Protein 2DRE (pdb70)

Sequence (699 aa):
NDEEPVKDTNGNPLKIETRYFIQPASDNNGGGLVPANVDLSHLCPLGIVRTSLPYQPGLPVTISTPSSSEGNDVLTNTNIAITFDAPIWLCPSSKTWTVDSSSEEKYIITGGDPKSGESFFRIEKYGNGKNTYKLVRYDNGEGKSVGSTKSLWGPALVLNDNAFPIKFREVDEEPVKDTNGNPLKIETRYFIQPASDNNGGGLVPANVDLSHLCPLGIVRTSLPYQPGLPVTISTPSSSEGNDVLTNTNIAITFDAPIWLCPSSKTWTVDSSSEEKYIITGGDPKSGESFFRIEKYGNGKNTYKLVRGEGKSVGSTKSLWGPALVLNDDDDSDENAFPIKFREVDDEEPVKDTNGNPLKIETRYFIQPASDNNGGGLVPANVDLSHLCPLGIVRTSLPYQPGLPVTISTPSSSEGNDVLTNTNIAITFDAPIWLCPSSKTWTVDSSSEEKYIITGGDPKSGESFFRIEKYGNGKNTYKLVRYDNGEGKSVGSTKSLWGPALVLNDDDDSDENAFPIKFREVDDEEPVKDTNGNPLKIETRYFIQPASDNNGGGLVPANVDLSHLCPLGIVRTSLPYQPGLPVTISTPSSSEGNDVLTNTNIAITFDAPIWLCPSSKTWTVDSSSEEKYIITGGDPKSGESFFRIEKYGNGKNTYKLVRYDNGEGKSVGSTKSLWGPALVLNDDDDSDENAFPIKFREVD

Solvent-accessible surface area: 32375 Å² total; per-residue (Å²): 192,72,82,44,50,0,72,1,39,103,26,74,47,0,80,25,123,40,96,1,16,2,20,17,27,68,115,97,110,8,11,1,3,29,32,17,24,22,57,56,63,71,58,0,38,26,2,0,3,46,22,48,46,60,56,16,22,0,15,4,0,27,0,32,42,45,89,44,118,85,57,93,45,2,25,0,51,16,35,0,0,1,33,3,41,13,80,90,33,56,5,70,49,43,54,3,0,12,18,36,88,107,21,170,55,51,24,1,25,1,32,3,71,46,181,42,43,77,0,35,1,66,0,32,129,58,67,154,44,176,26,19,11,56,4,8,34,64,79,138,73,149,38,76,27,3,0,52,51,143,12,34,119,5,30,0,4,11,15,50,162,172,10,31,34,2,32,1,90,70,17,156,150,69,54,0,64,1,34,108,37,71,50,0,91,30,106,33,95,3,18,1,36,15,29,52,151,118,126,8,11,1,2,33,34,18,22,24,54,54,67,73,53,0,41,26,2,0,2,26,22,50,42,54,56,37,18,0,12,3,0,20,1,30,36,64,58,111,100,82,58,80,44,0,16,5,67,34,48,0,0,0,31,2,42,14,85,92,32,51,4,72,52,41,61,2,0,16,14,38,95,88,64,165,71,72,25,0,28,2,31,12,73,51,185,31,38,113,0,37,0,44,1,18,118,52,33,167,52,150,30,19,3,18,4,0,68,95,88,31,78,2,3,2,49,36,187,18,38,124,17,60,0,3,8,11,35,120,125,85,30,76,64,137,95,10,26,20,3,56,0,109,63,14,158,105,142,114,50,0,73,2,33,109,27,70,71,1,82,25,140,33,97,5,19,3,32,16,37,66,77,152,120,10,8,1,2,33,36,15,18,23,56,54,70,68,53,0,41,25,0,0,2,15,21,54,50,59,69,44,20,0,16,3,1,31,1,42,43,67,66,123,78,90,56,74,56,2,29,8,44,47,54,1,0,0,29,3,42,15,92,75,32,58,3,80,43,46,57,2,0,13,13,29,80,110,18,171,78,73,22,1,24,2,32,5,60,48,179,40,47,73,0,30,2,71,0,18,98,39,55,128,47,155,13,5,7,18,5,0,44,84,76,140,72,129,13,55,1,3,2,47,34,179,21,46,127,20,58,0,4,14,22,28,135,45,36,129,61,40,146,90,8,23,12,4,68,0,118,69,16,160,122,147,90,53,0,74,3,40,110,29,73,56,0,85,29,161,36,100,5,18,3,32,18,25,48,104,139,134,11,7,1,3,32,34,17,13,22,51,51,65,72,42,0,43,24,0,0,5,30,21,55,49,57,61,15,20,1,19,6,1,38,2,47,44,82,79,106,86,72,53,84,37,4,16,5,40,44,55,4,1,0,34,3,46,10,88,83,33,64,4,71,44,38,58,1,0,11,29,32,110,93,19,178,96,66,13,1,24,1,32,6,76,71,193,32,43,125,0,46,1,73,0,27,117,54,42,154,50,175,15,12,7,12,4,0,12,94,63,126,69,117,19,23,0,2,0,50,50,187,13,41,127,20,56,0,4,12,12,22,121,57,29,132,64,42,148,95,8,25,12,4,70,0,105,71,10,144

InterPro domains:
  IPR002160 Proteinase inhibitor I3, Kunitz legume [PF00197] (33-177)
  IPR002160 Proteinase inhibitor I3, Kunitz legume [PR00291] (32-61)
  IPR002160 Proteinase inhibitor I3, Kunitz legume [PR00291] (71-91)
  IPR002160 Proteinase inhibitor I3, Kunitz legume [PR00291] (147-166)
  IPR002160 Proteinase inhibitor I3, Kunitz legume [PS00283] (33-49)
  IPR002160 Proteinase inhibitor I3, Kunitz legume [PTHR33107] (12-164)
  IPR002160 Proteinase inhibitor I3, Kunitz legume [SM00452] (32-205)
  IPR011065 Kunitz inhibitor STI-like superfamily [SSF50386] (29-206)

CATH classification: 2.80.10.50

B-factor: mean 43.06, std 15.98, range [14.11, 94.2]

Nearest PDB structures (foldseek):
  2dre-assembly1_D  TM=9.958E-01  e=8.843E-30  Lepidium virginicum
  2dre-assembly1_B  TM=9.847E-01  e=2.273E-28  Lepidium virginicum
  2dre-assembly1_A  TM=9.831E-01  e=7.829E-28  Lepidium virginicum
  6s2y-assembly1_C  TM=1.006E+00  e=4.753E-27  Lepidium virginicum
  6s2y-assembly1_A  TM=9.988E-01  e=2.154E-25  Lepidium virginicum

Foldseek 3Di:
DDKAFQAFPVRHGDFAPFKWFKAFPDLDFAATWEWADQADPDGPFTFIFGARDSPDNYFIWGKAAAPDPDHGGHIFPGWIKIFGDDPDDPDPAGRTWFWPVPDPFRTITGRDDRHDLRRTWGWDADDDD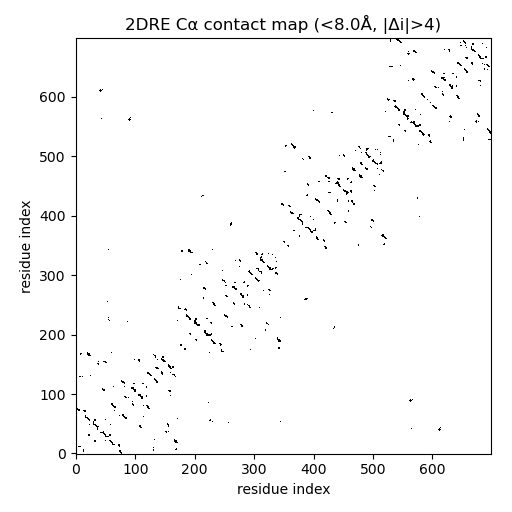PSKTWIWHPPPDDIWTWAWDAGDRGTTIHTPCVGRIIGIGGDD/DAFQAFPVRHGAFAQFKKWKFQPDPDQAETWEWADFAPPDGPFTFIDGGRDRPDHYFIWGKDALDDPPHRTDHALGWIWIFTDDPDDPYPAGRIWFFPPDDPQRTTTGRDDRNDLRRTWGWADAPPDDSKTWIWRVGFWTWAWDQGDRGTTIGTDPRHDHNPRTRIIGIGGDD/DAAFQAFPVRHGAFFPFWWFKAFPPDLQAETWEWADQAPVDRPDTFIFTGRDRYDNYFIKGKAALDPPPPGTDGFPHKIKIFGDDPDDPDPAGRIWFFPPVDPQRTTTGRDDRNDLRRIWGWHDAPDDPSKTWIWHDPDPFIWTWAWDAGDRGTTIHTHDHPPHCVRTRIIGIGGDD/DAAFFAFPVRHGAWFPFKWFKAFPPDQQFETKEWADQAPVDRPDTFIATGRHRPDHYFIWGKDDDDCPPPTTDHAFHWIWIFGDDPDDPDPAGRIWFWDPVPPQTTTTGRDDHNDLRRTKGWAAADPDPQKTWIWHQPPNAIWTWAWDQGDRGTTIGTGPHPPHNVRTRMIGIGGDD

Structure (mmCIF, N/CA/C/O backbone):
data_2DRE
#
_entry.id   2DRE
#
_cell.length_a   73.060
_cell.length_b   82.730
_cell.length_c   121.880
_cell.angle_alpha   90.00
_cell.angle_beta   90.00
_cell.angle_gamma   90.00
#
_symmetry.space_group_name_H-M   'P 21 21 21'
#
loop_
_entity.id
_entity.type
_entity.pdbx_description
1 polymer 'Water-soluble chlorophyll protein'
2 non-polymer 'CHLOROPHYLL A'
3 water water
#
loop_
_atom_site.group_PDB
_atom_site.id
_atom_site.type_symbol
_atom_site.label_atom_id
_atom_site.label_alt_id
_atom_site.label_comp_id
_atom_site.label_asym_id
_atom_site.label_entity_id
_atom_site.label_seq_id
_atom_site.pdbx_PDB_ins_code
_atom_site.Cartn_x
_atom_site.Cartn_y
_atom_site.Cartn_z
_atom_site.occupancy
_atom_site.B_iso_or_equiv
_atom_site.auth_seq_id
_atom_site.auth_comp_id
_atom_site.auth_asym_id
_atom_site.auth_atom_id
_atom_site.pdbx_PDB_model_num
ATOM 1 N N . ASN A 1 2 ? -20.154 60.830 -0.930 1.00 82.86 2 ASN A N 1
ATOM 2 C CA . ASN A 1 2 ? -19.333 60.046 -1.882 1.00 83.00 2 ASN A CA 1
ATOM 3 C C . ASN A 1 2 ? -18.790 60.872 -3.021 1.00 82.21 2 ASN A C 1
ATOM 4 O O . ASN A 1 2 ? -19.056 62.076 -3.147 1.00 82.64 2 ASN A O 1
ATOM 9 N N . ASP A 1 3 ? -18.069 60.117 -3.849 1.00 80.92 3 ASP A N 1
ATOM 10 C CA . ASP A 1 3 ? -17.412 60.433 -5.125 1.00 79.13 3 ASP A CA 1
ATOM 11 C C . ASP A 1 3 ? -16.742 59.090 -5.508 1.00 76.86 3 ASP A C 1
ATOM 12 O O . ASP A 1 3 ? -15.983 58.551 -4.710 1.00 76.98 3 ASP A O 1
ATOM 17 N N . GLU A 1 4 ? -17.065 58.532 -6.683 1.00 73.34 4 GLU A N 1
ATOM 18 C CA . GLU A 1 4 ? -16.494 57.247 -7.135 1.00 69.98 4 GLU A CA 1
ATOM 19 C C . GLU A 1 4 ? -16.336 57.174 -8.653 1.00 66.53 4 GLU A C 1
ATOM 20 O O . GLU A 1 4 ? -17.265 56.790 -9.354 1.00 66.55 4 GLU A O 1
ATOM 26 N N . GLU A 1 5 ? -15.159 57.531 -9.155 1.00 62.45 5 GLU A N 1
ATOM 27 C CA . GLU A 1 5 ? -14.911 57.505 -10.593 1.00 58.22 5 GLU A CA 1
ATOM 28 C C . GLU A 1 5 ? -13.893 56.418 -10.916 1.00 53.70 5 GLU A C 1
ATOM 29 O O . GLU A 1 5 ? -13.103 56.007 -10.064 1.00 53.38 5 GLU A O 1
ATOM 35 N N . PRO A 1 6 ? -13.888 55.949 -12.163 1.00 49.34 6 PRO A N 1
ATOM 36 C CA . PRO A 1 6 ? -12.961 54.907 -12.603 1.00 45.38 6 PRO A CA 1
ATOM 37 C C . PRO A 1 6 ? -11.487 55.299 -12.494 1.00 42.03 6 PRO A C 1
ATOM 38 O O . PRO A 1 6 ? -11.080 56.390 -12.908 1.00 38.76 6 PRO A O 1
ATOM 42 N N . VAL A 1 7 ? -10.694 54.412 -11.906 1.00 37.54 7 VAL A N 1
ATOM 43 C CA . VAL A 1 7 ? -9.273 54.662 -11.800 1.00 34.94 7 VAL A CA 1
ATOM 44 C C . VAL A 1 7 ? -8.782 54.336 -13.200 1.00 35.15 7 VAL A C 1
ATOM 45 O O . VAL A 1 7 ? -9.304 53.424 -13.844 1.00 35.47 7 VAL A O 1
ATOM 49 N N . LYS A 1 8 ? -7.805 55.087 -13.690 1.00 34.50 8 LYS A N 1
ATOM 50 C CA . LYS A 1 8 ? -7.293 54.833 -15.030 1.00 32.17 8 LYS A CA 1
ATOM 51 C C . LYS A 1 8 ? -5.819 54.460 -15.025 1.00 30.31 8 LYS A C 1
ATOM 52 O O . LYS A 1 8 ? -5.087 54.830 -14.111 1.00 27.76 8 LYS A O 1
ATOM 58 N N . ASP A 1 9 ? -5.397 53.728 -16.056 1.00 29.72 9 ASP A N 1
ATOM 59 C CA . ASP A 1 9 ? -4.011 53.310 -16.188 1.00 32.32 9 ASP A CA 1
ATOM 60 C C . ASP A 1 9 ? -3.217 54.342 -16.996 1.00 33.12 9 ASP A C 1
ATOM 61 O O . ASP A 1 9 ? -3.776 55.340 -17.474 1.00 32.67 9 ASP A O 1
ATOM 66 N N . THR A 1 10 ? -1.918 54.100 -17.148 1.00 33.65 10 THR A N 1
ATOM 67 C CA . THR A 1 10 ? -1.043 55.016 -17.874 1.00 35.51 10 THR A CA 1
ATOM 68 C C . THR A 1 10 ? -1.564 55.405 -19.257 1.00 37.27 10 THR A C 1
ATOM 69 O O . THR A 1 10 ? -1.199 56.452 -19.785 1.00 38.91 10 THR A O 1
ATOM 73 N N . ASN A 1 11 ? -2.413 54.567 -19.842 1.00 37.94 11 ASN A N 1
ATOM 74 C CA . ASN A 1 11 ? -2.971 54.855 -21.161 1.00 38.83 11 ASN A CA 1
ATOM 75 C C . ASN A 1 11 ? -4.307 55.573 -21.023 1.00 37.46 11 ASN A C 1
ATOM 76 O O . ASN A 1 11 ? -4.997 55.830 -22.008 1.00 36.45 11 ASN A O 1
ATOM 81 N N . GLY A 1 12 ? -4.670 55.893 -19.788 1.00 37.68 12 GLY A N 1
ATOM 82 C CA . GLY A 1 12 ? -5.925 56.579 -19.548 1.00 38.88 12 GLY A CA 1
ATOM 83 C C . GLY A 1 12 ? -7.120 55.647 -19.581 1.00 38.98 12 GLY A C 1
ATOM 84 O O . GLY A 1 12 ? -8.267 56.097 -19.535 1.00 37.86 12 GLY A O 1
ATOM 85 N N . ASN A 1 13 ? -6.859 54.346 -19.656 1.00 38.27 13 ASN A N 1
ATOM 86 C CA . ASN A 1 13 ? -7.942 53.369 -19.690 1.00 38.67 13 ASN A CA 1
ATOM 87 C C . ASN A 1 13 ? -8.406 52.969 -18.296 1.00 37.12 13 ASN A C 1
ATOM 88 O O . ASN A 1 13 ? -7.597 52.739 -17.400 1.00 36.64 13 ASN A O 1
ATOM 93 N N . PRO A 1 14 ? -9.729 52.879 -18.096 1.00 37.15 14 PRO A N 1
ATOM 94 C CA . PRO A 1 14 ? -10.261 52.499 -16.784 1.00 35.99 14 PRO A CA 1
ATOM 95 C C . PRO A 1 14 ? -9.669 51.183 -16.265 1.00 34.11 14 PRO A C 1
ATOM 96 O O . PRO A 1 14 ? -9.433 50.243 -17.026 1.00 31.19 14 PRO A O 1
ATOM 100 N N . LEU A 1 15 ? -9.408 51.141 -14.964 1.00 33.30 15 LEU A N 1
ATOM 101 C CA . LEU A 1 15 ? -8.835 49.956 -14.336 1.00 35.19 15 LEU A CA 1
ATOM 102 C C . LEU A 1 15 ? -9.864 48.828 -14.244 1.00 34.78 15 LEU A C 1
ATOM 103 O O . LEU A 1 15 ? -11.035 49.063 -13.951 1.00 36.24 15 LEU A O 1
ATOM 108 N N . LYS A 1 16 ? -9.417 47.607 -14.503 1.00 36.08 16 LYS A N 1
ATOM 109 C CA . LYS A 1 16 ? -10.296 46.442 -14.446 1.00 36.80 16 LYS A CA 1
ATOM 110 C C . LYS A 1 16 ? -9.812 45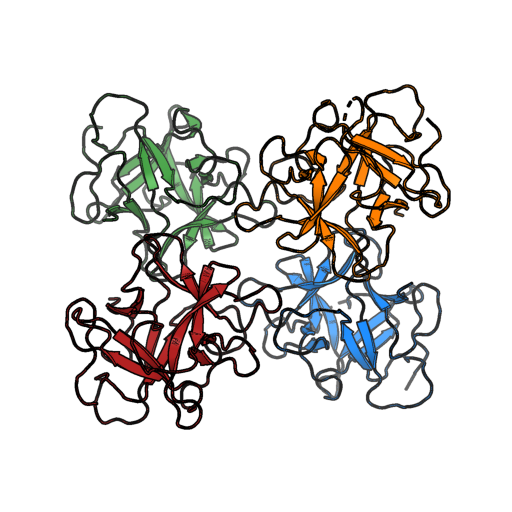.497 -13.349 1.00 35.64 16 LYS A C 1
ATOM 111 O O . LYS A 1 16 ? -8.609 45.292 -13.198 1.00 33.52 16 LYS A O 1
ATOM 117 N N . ILE A 1 17 ? -10.739 44.924 -12.583 1.00 33.24 17 ILE A N 1
ATOM 118 C CA . ILE A 1 17 ? -10.339 43.995 -11.530 1.00 34.24 17 ILE A CA 1
ATOM 119 C C . ILE A 1 17 ? -9.814 42.723 -12.190 1.00 29.11 17 ILE A C 1
ATOM 120 O O . ILE A 1 17 ? -10.006 42.514 -13.390 1.00 26.06 17 ILE A O 1
ATOM 125 N N . GLU A 1 18 ? -9.134 41.894 -11.400 1.00 29.38 18 GLU A N 1
ATOM 126 C CA . GLU A 1 18 ? -8.592 40.627 -11.880 1.00 27.54 18 GLU A CA 1
ATOM 127 C C . GLU A 1 18 ? -7.754 40.782 -13.144 1.00 28.06 18 GLU A C 1
ATOM 128 O O . GLU A 1 18 ? -7.730 39.894 -13.994 1.00 29.19 18 GLU A O 1
ATOM 134 N N . THR A 1 19 ? -7.062 41.912 -13.252 1.00 26.60 19 THR A N 1
ATOM 135 C CA . THR A 1 19 ? -6.229 42.215 -14.405 1.00 26.06 19 THR A CA 1
ATOM 136 C C . THR A 1 19 ? -4.882 42.680 -13.875 1.00 25.65 19 THR A C 1
ATOM 137 O O . THR A 1 19 ? -4.824 43.452 -12.925 1.00 21.29 19 THR A O 1
ATOM 141 N N . ARG A 1 20 ? -3.804 42.203 -14.491 1.00 26.34 20 ARG A N 1
ATOM 142 C CA . ARG A 1 20 ? -2.468 42.559 -14.039 1.00 26.40 20 ARG A CA 1
ATOM 143 C C . ARG A 1 20 ? -2.028 43.971 -14.404 1.00 25.58 20 ARG A C 1
ATOM 144 O O . ARG A 1 20 ? -2.171 44.412 -15.549 1.00 26.80 20 ARG A O 1
ATOM 152 N N . TYR A 1 21 ? -1.499 44.672 -13.410 1.00 24.96 21 TYR A N 1
ATOM 153 C CA . TYR A 1 21 ? -0.966 46.015 -13.610 1.00 24.81 21 TYR A CA 1
ATOM 154 C C . TYR A 1 21 ? 0.314 46.162 -12.809 1.00 23.71 21 TYR A C 1
ATOM 155 O O . TYR A 1 21 ? 0.473 45.540 -11.757 1.00 23.60 21 TYR A O 1
ATOM 164 N N . PHE A 1 22 ? 1.232 46.980 -13.311 1.00 22.41 22 PHE A N 1
ATOM 165 C CA . PHE A 1 22 ? 2.436 47.273 -12.566 1.00 22.55 22 PHE A CA 1
ATOM 166 C C . PHE A 1 22 ? 2.061 48.533 -11.796 1.00 22.29 22 PHE A C 1
ATOM 167 O O . PHE A 1 22 ? 1.414 49.434 -12.347 1.00 21.91 22 PHE A O 1
ATOM 175 N N . ILE A 1 23 ? 2.432 48.602 -10.527 1.00 20.84 23 ILE A N 1
ATOM 176 C CA . ILE A 1 23 ? 2.184 49.815 -9.772 1.00 22.13 23 ILE A CA 1
ATOM 177 C C . ILE A 1 23 ? 3.549 50.464 -9.785 1.00 22.11 23 ILE A C 1
ATOM 178 O O . ILE A 1 23 ? 4.522 49.893 -9.298 1.00 22.97 23 ILE A O 1
ATOM 183 N N . GLN A 1 24 ? 3.624 51.647 -10.377 1.00 23.22 24 GLN A N 1
ATOM 184 C CA . GLN A 1 24 ? 4.890 52.348 -10.504 1.00 25.89 24 GLN A CA 1
ATOM 185 C C . GLN A 1 24 ? 4.798 53.742 -9.896 1.00 28.18 24 GLN A C 1
ATOM 186 O O . GLN A 1 24 ? 3.715 54.321 -9.812 1.00 27.21 24 GLN A O 1
ATOM 192 N N . PRO A 1 25 ? 5.929 54.276 -9.414 1.00 29.18 25 PRO A N 1
ATOM 193 C CA . PRO A 1 25 ? 5.912 55.617 -8.826 1.00 31.37 25 PRO A CA 1
ATOM 194 C C . PRO A 1 25 ? 5.507 56.610 -9.924 1.00 33.12 25 PRO A C 1
ATOM 195 O O . PRO A 1 25 ? 5.850 56.419 -11.093 1.00 30.95 25 PRO A O 1
ATOM 199 N N . ALA A 1 26 ? 4.766 57.648 -9.553 1.00 36.78 26 ALA A N 1
ATOM 200 C CA . ALA A 1 26 ? 4.297 58.646 -10.514 1.00 41.83 26 ALA A CA 1
ATOM 201 C C . ALA A 1 26 ? 5.385 59.217 -11.428 1.00 45.75 26 ALA A C 1
ATOM 202 O O . ALA A 1 26 ? 5.297 59.083 -12.648 1.00 48.46 26 ALA A O 1
ATOM 204 N N . SER A 1 27 ? 6.402 59.852 -10.852 1.00 49.79 27 SER A N 1
ATOM 205 C CA . SER A 1 27 ? 7.479 60.434 -11.661 1.00 54.89 27 SER A CA 1
ATOM 206 C C . SER A 1 27 ? 8.543 59.406 -12.044 1.00 57.31 27 SER A C 1
ATOM 207 O O . SER A 1 27 ? 9.200 58.822 -11.181 1.00 58.39 27 SER A O 1
ATOM 210 N N . ASP A 1 28 ? 8.711 59.199 -13.346 1.00 60.73 28 ASP A N 1
ATOM 211 C CA . ASP A 1 28 ? 9.680 58.240 -13.867 1.00 63.15 28 ASP A CA 1
ATOM 212 C C . ASP A 1 28 ? 11.115 58.704 -13.614 1.00 63.69 28 ASP A C 1
ATOM 213 O O . ASP A 1 28 ? 11.990 58.516 -14.458 1.00 64.30 28 ASP A O 1
ATOM 218 N N . ASN A 1 29 ? 11.357 59.317 -12.459 1.00 64.03 29 ASN A N 1
ATOM 219 C CA . ASN A 1 29 ? 12.696 59.798 -12.132 1.00 63.91 29 ASN A CA 1
ATOM 220 C C . ASN A 1 29 ? 13.697 58.644 -12.123 1.00 62.66 29 ASN A C 1
ATOM 221 O O . ASN A 1 29 ? 14.135 58.190 -13.184 1.00 63.05 29 ASN A O 1
ATOM 226 N N . ASN A 1 30 ? 14.055 58.174 -10.933 1.00 60.30 30 ASN A N 1
ATOM 227 C CA . ASN A 1 30 ? 14.988 57.063 -10.797 1.00 58.08 30 ASN A CA 1
ATOM 228 C C . ASN A 1 30 ? 14.205 55.818 -10.380 1.00 54.61 30 ASN A C 1
ATOM 229 O O . ASN A 1 30 ? 13.045 55.908 -9.959 1.00 54.66 30 ASN A O 1
ATOM 234 N N . GLY A 1 31 ? 14.836 54.657 -10.513 1.00 50.30 31 GLY A N 1
ATOM 235 C CA . GLY A 1 31 ? 14.183 53.421 -10.132 1.00 43.27 31 GLY A CA 1
ATOM 236 C C . GLY A 1 31 ? 13.123 52.939 -11.102 1.00 38.45 31 GLY A C 1
ATOM 237 O O . GLY A 1 31 ? 12.817 53.593 -12.103 1.00 36.23 31 GLY A O 1
ATOM 238 N N . GLY A 1 32 ? 12.576 51.768 -10.798 1.00 33.33 32 GLY A N 1
ATOM 239 C CA . GLY A 1 32 ? 11.544 51.174 -11.622 1.00 27.81 32 GLY A CA 1
ATOM 240 C C . GLY A 1 32 ? 10.254 51.058 -10.834 1.00 25.32 32 GLY A C 1
ATOM 241 O O . GLY A 1 32 ? 9.904 51.965 -10.073 1.00 22.39 32 GLY A O 1
ATOM 242 N N . GLY A 1 33 ? 9.556 49.940 -11.005 1.00 23.40 33 GLY A N 1
ATOM 243 C CA . GLY A 1 33 ? 8.291 49.733 -10.323 1.00 20.79 33 GLY A CA 1
ATOM 244 C C . GLY A 1 33 ? 8.431 49.276 -8.883 1.00 21.22 33 GLY A C 1
ATOM 245 O O . GLY A 1 33 ? 9.544 49.141 -8.371 1.00 22.21 33 GLY A O 1
ATOM 246 N N . LEU A 1 34 ? 7.296 49.055 -8.224 1.00 18.19 34 LEU A N 1
ATOM 247 C CA . LEU A 1 34 ? 7.279 48.595 -6.841 1.00 19.09 34 LEU A CA 1
ATOM 248 C C . LEU A 1 34 ? 7.377 47.079 -6.854 1.00 18.71 34 LEU A C 1
ATOM 249 O O . LEU A 1 34 ? 6.758 46.420 -7.684 1.00 18.19 34 LEU A O 1
ATOM 254 N N . VAL A 1 35 ? 8.145 46.534 -5.918 1.00 18.87 35 VAL A N 1
ATOM 255 C CA . VAL A 1 35 ? 8.360 45.095 -5.847 1.00 18.44 35 VAL A CA 1
ATOM 256 C C . VAL A 1 35 ? 8.434 44.618 -4.394 1.00 17.82 35 VAL A C 1
ATOM 257 O O . VAL A 1 35 ? 8.484 45.423 -3.468 1.00 16.46 35 VAL A O 1
ATOM 261 N N . PRO A 1 36 ? 8.422 43.288 -4.183 1.00 19.72 36 PRO A N 1
ATOM 262 C CA . PRO A 1 36 ? 8.507 42.760 -2.820 1.00 20.10 36 PRO A CA 1
ATOM 263 C C . PRO A 1 36 ? 9.991 42.752 -2.480 1.00 21.96 36 PRO A C 1
ATOM 264 O O . PRO A 1 36 ? 10.818 42.453 -3.336 1.00 23.65 36 PRO A O 1
ATOM 268 N N . ALA A 1 37 ? 10.326 43.075 -1.240 1.00 21.40 37 ALA A N 1
ATOM 269 C CA . ALA A 1 37 ? 11.713 43.065 -0.802 1.00 22.75 37 ALA A CA 1
ATOM 270 C C . ALA A 1 37 ? 11.723 43.207 0.707 1.00 23.56 37 ALA A C 1
ATOM 271 O O . ALA A 1 37 ? 10.778 43.731 1.286 1.00 22.95 37 ALA A O 1
ATOM 273 N N . ASN A 1 38 ? 12.775 42.714 1.350 1.00 23.91 38 ASN A N 1
ATOM 274 C CA . ASN A 1 38 ? 12.868 42.820 2.802 1.00 25.02 38 ASN A CA 1
ATOM 275 C C . ASN A 1 38 ? 13.135 44.284 3.162 1.00 26.29 38 ASN A C 1
ATOM 276 O O . ASN A 1 38 ? 13.854 44.975 2.444 1.00 25.74 38 ASN A O 1
ATOM 281 N N . VAL A 1 39 ? 12.549 44.761 4.258 1.00 29.96 39 VAL A N 1
ATOM 282 C CA . VAL A 1 39 ? 12.745 46.154 4.664 1.00 33.54 39 VAL A CA 1
ATOM 283 C C . VAL A 1 39 ? 13.987 46.349 5.535 1.00 34.47 39 VAL A C 1
ATOM 284 O O . VAL A 1 39 ? 14.549 47.441 5.585 1.00 32.97 39 VAL A O 1
ATOM 288 N N . ASP A 1 40 ? 14.411 45.286 6.216 1.00 35.78 40 ASP A N 1
ATOM 289 C CA . ASP A 1 40 ? 15.604 45.339 7.064 1.00 36.84 40 ASP A CA 1
ATOM 290 C C . ASP A 1 40 ? 16.248 43.954 7.174 1.00 36.26 40 ASP A C 1
ATOM 291 O O . ASP A 1 40 ? 15.860 43.033 6.457 1.00 35.45 40 ASP A O 1
ATOM 296 N N . LEU A 1 41 ? 17.213 43.804 8.078 1.00 34.27 41 LEU A N 1
ATOM 297 C CA . LEU A 1 41 ? 17.909 42.528 8.231 1.00 34.92 41 LEU A CA 1
ATOM 298 C C . LEU A 1 41 ? 17.372 41.611 9.322 1.00 33.48 41 LEU A C 1
ATOM 299 O O . LEU A 1 41 ? 17.983 40.589 9.629 1.00 35.01 41 LEU A O 1
ATOM 304 N N . SER A 1 42 ? 16.225 41.961 9.890 1.00 32.88 42 SER A N 1
ATOM 305 C CA . SER A 1 42 ? 15.644 41.168 10.958 1.00 33.46 42 SER A CA 1
ATOM 306 C C . SER A 1 42 ? 14.605 40.164 10.480 1.00 33.61 42 SER A C 1
ATOM 307 O O . SER A 1 42 ? 14.235 39.258 11.230 1.00 30.94 42 SER A O 1
ATOM 310 N N . HIS A 1 43 ? 14.151 40.316 9.236 1.00 33.22 43 HIS A N 1
ATOM 311 C CA . HIS A 1 43 ? 13.121 39.445 8.676 1.00 35.78 43 HIS A CA 1
ATOM 312 C C . HIS A 1 43 ? 13.160 39.305 7.150 1.00 34.91 43 HIS A C 1
ATOM 313 O O . HIS A 1 43 ? 13.337 40.288 6.434 1.00 35.42 43 HIS A O 1
ATOM 320 N N . LEU A 1 44 ? 12.979 38.070 6.658 1.00 32.08 44 LEU A N 1
ATOM 321 C CA . LEU A 1 44 ? 12.928 37.775 5.231 1.00 32.67 44 LEU A CA 1
ATOM 322 C C . LEU A 1 44 ? 11.458 37.733 4.832 1.00 31.58 44 LEU A C 1
ATOM 323 O O . LEU A 1 44 ? 11.091 38.106 3.716 1.00 31.64 44 LEU A O 1
ATOM 328 N N . CYS A 1 45 ? 10.636 37.323 5.775 1.00 29.80 45 CYS A N 1
ATOM 329 C CA . CYS A 1 45 ? 9.193 37.185 5.580 1.00 29.31 45 CYS A CA 1
ATOM 330 C C . CYS A 1 45 ? 8.437 37.735 6.794 1.00 29.09 45 CYS A C 1
ATOM 331 O O . CYS A 1 45 ? 8.862 37.536 7.930 1.00 29.38 45 CYS A O 1
ATOM 334 N N . PRO A 1 46 ? 7.312 38.440 6.569 1.00 28.66 46 PRO A N 1
ATOM 335 C CA . PRO A 1 46 ? 6.732 38.743 5.258 1.00 27.32 46 PRO A CA 1
ATOM 336 C C . PRO A 1 46 ? 7.576 39.801 4.553 1.00 24.43 46 PRO A C 1
ATOM 337 O O . PRO A 1 46 ? 8.590 40.235 5.083 1.00 24.32 46 PRO A O 1
ATOM 341 N N . LEU A 1 47 ? 7.139 40.217 3.372 1.00 23.73 47 LEU A N 1
ATOM 342 C CA . LEU A 1 47 ? 7.875 41.180 2.553 1.00 22.39 47 LEU A CA 1
ATOM 343 C C . LEU A 1 47 ? 7.296 42.582 2.488 1.00 21.97 47 LEU A C 1
ATOM 344 O O . LEU A 1 47 ? 6.079 42.754 2.479 1.00 21.01 47 LEU A O 1
ATOM 349 N N . GLY A 1 48 ? 8.182 43.574 2.430 1.00 21.13 48 GLY A N 1
ATOM 350 C CA . GLY A 1 48 ? 7.757 44.958 2.310 1.00 18.34 48 GLY A CA 1
ATOM 351 C C . GLY A 1 48 ? 7.571 45.281 0.834 1.00 20.57 48 GLY A C 1
ATOM 352 O O . GLY A 1 48 ? 7.755 44.404 -0.018 1.00 14.81 48 GLY A O 1
ATOM 353 N N . ILE A 1 49 ? 7.195 46.529 0.535 1.00 19.47 49 ILE A N 1
ATOM 354 C CA . ILE A 1 49 ? 6.969 46.989 -0.835 1.00 22.34 49 ILE A CA 1
ATOM 355 C C . ILE A 1 49 ? 8.025 48.053 -1.102 1.00 23.99 49 ILE A C 1
ATOM 356 O O . ILE A 1 49 ? 8.025 49.105 -0.460 1.00 22.71 49 ILE A O 1
ATOM 361 N N . VAL A 1 50 ? 8.905 47.798 -2.064 1.00 22.96 50 VAL A N 1
ATOM 362 C CA . VAL A 1 50 ? 9.982 48.732 -2.344 1.00 21.38 50 VAL A CA 1
ATOM 363 C C . VAL A 1 50 ? 10.084 49.156 -3.810 1.00 21.20 50 VAL A C 1
ATOM 364 O O . VAL A 1 50 ? 9.696 48.414 -4.713 1.00 20.57 50 VAL A O 1
ATOM 368 N N . ARG A 1 51 ? 10.586 50.370 -4.043 1.00 20.68 51 ARG A N 1
ATOM 369 C CA . ARG A 1 51 ? 10.782 50.819 -5.407 1.00 22.23 51 ARG A CA 1
ATOM 370 C C . ARG A 1 51 ? 12.169 50.309 -5.789 1.00 22.90 51 ARG A C 1
ATOM 371 O O . ARG A 1 51 ? 13.150 50.625 -5.118 1.00 25.34 51 ARG A O 1
ATOM 379 N N . THR A 1 52 ? 12.250 49.504 -6.841 1.00 20.96 52 THR A N 1
ATOM 380 C CA . THR A 1 52 ? 13.537 48.980 -7.289 1.00 23.98 52 THR A CA 1
ATOM 381 C C . THR A 1 52 ? 14.339 50.136 -7.868 1.00 24.99 52 THR A C 1
ATOM 382 O O . THR A 1 52 ? 13.765 51.043 -8.469 1.00 25.48 52 THR A O 1
ATOM 386 N N . SER A 1 53 ? 15.657 50.119 -7.691 1.00 24.40 53 SER A N 1
ATOM 387 C CA . SER A 1 53 ? 16.479 51.195 -8.228 1.00 26.60 53 SER A CA 1
ATOM 388 C C . SER A 1 53 ? 16.908 50.940 -9.674 1.00 26.45 53 SER A C 1
ATOM 389 O O . SER A 1 53 ? 17.516 51.795 -10.304 1.00 27.57 53 SER A O 1
ATOM 392 N N . LEU A 1 54 ? 16.587 49.765 -10.203 1.00 26.42 54 LEU A N 1
ATOM 393 C CA . LEU A 1 54 ? 16.927 49.463 -11.589 1.00 25.73 54 LEU A CA 1
ATOM 394 C C . LEU A 1 54 ? 15.855 50.130 -12.457 1.00 26.36 54 LEU A C 1
ATOM 395 O O . LEU A 1 54 ? 14.669 49.809 -12.364 1.00 23.42 54 LEU A O 1
ATOM 400 N N . PRO A 1 55 ? 16.270 51.067 -13.324 1.00 28.24 55 PRO A N 1
ATOM 401 C CA . PRO A 1 55 ? 15.386 51.820 -14.222 1.00 30.08 55 PRO A CA 1
ATOM 402 C C . PRO A 1 55 ? 14.444 51.095 -15.188 1.00 30.44 55 PRO A C 1
ATOM 403 O O . PRO A 1 55 ? 13.407 51.643 -15.551 1.00 34.08 55 PRO A O 1
ATOM 407 N N . TYR A 1 56 ? 14.764 49.883 -15.616 1.00 31.93 56 TYR A N 1
ATOM 408 C CA . TYR A 1 56 ? 13.859 49.227 -16.558 1.00 32.14 56 TYR A CA 1
ATOM 409 C C . TYR A 1 56 ? 13.074 48.059 -15.993 1.00 29.99 56 TYR A C 1
ATOM 410 O O . TYR A 1 56 ? 12.427 47.308 -16.727 1.00 30.01 56 TYR A O 1
ATOM 419 N N . GLN A 1 57 ? 13.131 47.901 -14.680 1.00 29.17 57 GLN A N 1
ATOM 420 C CA . GLN A 1 57 ? 12.370 46.842 -14.043 1.00 26.97 57 GLN A CA 1
ATOM 421 C C . GLN A 1 57 ? 11.002 47.473 -13.802 1.00 25.10 57 GLN A C 1
ATOM 422 O O . GLN A 1 57 ? 10.870 48.436 -13.039 1.00 22.96 57 GLN A O 1
ATOM 428 N N . PRO A 1 58 ? 9.968 46.941 -14.474 1.00 24.15 58 PRO A N 1
ATOM 429 C CA . PRO A 1 58 ? 8.572 47.382 -14.417 1.00 24.25 58 PRO A CA 1
ATOM 430 C C . PRO A 1 58 ? 7.895 47.239 -13.054 1.00 23.49 58 PRO A C 1
ATOM 431 O O . PRO A 1 58 ? 6.923 47.945 -12.750 1.00 24.27 58 PRO A O 1
ATOM 435 N N . GLY A 1 59 ? 8.407 46.321 -12.246 1.00 20.09 59 GLY A N 1
ATOM 436 C CA . GLY A 1 59 ? 7.833 46.084 -10.934 1.00 21.64 59 GLY A CA 1
ATOM 437 C C . GLY A 1 59 ? 7.139 44.738 -10.969 1.00 21.49 59 GLY A C 1
ATOM 438 O O . GLY A 1 59 ? 6.991 44.145 -12.041 1.00 23.80 59 GLY A O 1
ATOM 439 N N . LEU A 1 60 ? 6.732 44.224 -9.818 1.00 20.96 60 LEU A N 1
ATOM 440 C CA . LEU A 1 60 ? 6.042 42.943 -9.832 1.00 21.53 60 LEU A CA 1
ATOM 441 C C . LEU A 1 60 ? 4.570 43.277 -9.925 1.00 22.40 60 LEU A C 1
ATOM 442 O O . LEU A 1 60 ? 4.032 43.982 -9.081 1.00 20.60 60 LEU A O 1
ATOM 447 N N . PRO A 1 61 ? 3.900 42.773 -10.969 1.00 23.07 61 PRO A N 1
ATOM 448 C CA . PRO A 1 61 ? 2.475 43.015 -11.201 1.00 23.35 61 PRO A CA 1
ATOM 449 C C . PRO A 1 61 ? 1.545 42.577 -10.079 1.00 25.78 61 PRO A C 1
ATOM 450 O O . PRO A 1 61 ? 1.832 41.628 -9.320 1.00 21.20 61 PRO A O 1
ATOM 454 N N . VAL A 1 62 ? 0.430 43.292 -9.975 1.00 22.51 62 VAL A N 1
ATOM 455 C CA . VAL A 1 62 ? -0.579 42.994 -8.982 1.00 24.88 62 VAL A CA 1
ATOM 456 C C . VAL A 1 62 ? -1.939 42.912 -9.669 1.00 27.22 62 VAL A C 1
ATOM 457 O O . VAL A 1 62 ? -2.093 43.321 -10.823 1.00 27.20 62 VAL A O 1
ATOM 461 N N . THR A 1 63 ? -2.912 42.349 -8.964 1.00 26.79 63 THR A N 1
ATOM 462 C CA . THR A 1 63 ? -4.271 42.278 -9.476 1.00 28.22 63 THR A CA 1
ATOM 463 C C . THR A 1 63 ? -5.063 42.959 -8.385 1.00 28.63 63 THR A C 1
ATOM 464 O O . THR A 1 63 ? -4.684 42.922 -7.213 1.00 28.17 63 THR A O 1
ATOM 468 N N . ILE A 1 64 ? -6.145 43.618 -8.770 1.00 30.30 64 ILE A N 1
ATOM 469 C CA . ILE A 1 64 ? -6.969 44.311 -7.804 1.00 31.30 64 ILE A CA 1
ATOM 470 C C . ILE A 1 64 ? -8.301 43.587 -7.695 1.00 32.62 64 ILE A C 1
ATOM 471 O O . ILE A 1 64 ? -8.869 43.143 -8.696 1.00 33.70 64 ILE A O 1
ATOM 476 N N . SER A 1 65 ? -8.773 43.448 -6.466 1.00 33.31 65 SER A N 1
ATOM 477 C CA . SER A 1 65 ? -10.034 42.776 -6.192 1.00 37.31 65 SER A CA 1
ATOM 478 C C . SER A 1 65 ? -10.903 43.795 -5.480 1.00 39.67 65 SER A C 1
ATOM 479 O O . SER A 1 65 ? -10.387 44.663 -4.781 1.00 38.53 65 SER A O 1
ATOM 482 N N . THR A 1 66 ? -12.217 43.704 -5.654 1.00 44.34 66 THR A N 1
ATOM 483 C CA . THR A 1 66 ? -13.102 44.668 -5.019 1.00 50.23 66 THR A CA 1
ATOM 484 C C . THR A 1 66 ? -13.991 44.033 -3.947 1.00 54.41 66 THR A C 1
ATOM 485 O O . THR A 1 66 ? -15.014 43.406 -4.243 1.00 54.95 66 THR A O 1
ATOM 489 N N . PRO A 1 67 ? -13.661 44.236 -2.686 1.00 58.71 67 PRO A N 1
ATOM 490 C CA . PRO A 1 67 ? -14.304 43.753 -1.476 1.00 62.42 67 PRO A CA 1
ATOM 491 C C . PRO A 1 67 ? -15.786 43.996 -1.410 1.00 65.11 67 PRO A C 1
ATOM 492 O O . PRO A 1 67 ? -16.606 43.116 -1.652 1.00 67.23 67 PRO A O 1
ATOM 496 N N . SER A 1 68 ? -16.126 45.221 -1.075 1.00 67.38 68 SER A N 1
ATOM 497 C CA . SER A 1 68 ? -17.511 45.543 -0.964 1.00 69.64 68 SER A CA 1
ATOM 498 C C . SER A 1 68 ? -18.241 45.935 -2.283 1.00 71.10 68 SER A C 1
ATOM 499 O O . SER A 1 68 ? -18.999 46.886 -2.222 1.00 71.11 68 SER A O 1
ATOM 502 N N . SER A 1 69 ? -18.107 45.290 -3.454 1.00 72.50 69 SER A N 1
ATOM 503 C CA . SER A 1 69 ? -18.942 45.853 -4.545 1.00 74.00 69 SER A CA 1
ATOM 504 C C . SER A 1 69 ? -19.714 45.137 -5.705 1.00 74.80 69 SER A C 1
ATOM 505 O O . SER A 1 69 ? -20.866 45.487 -5.892 1.00 75.61 69 SER A O 1
ATOM 508 N N . SER A 1 70 ? -19.162 44.196 -6.490 1.00 74.90 70 SER A N 1
ATOM 509 C CA . SER A 1 70 ? -19.918 43.615 -7.658 1.00 74.60 70 SER A CA 1
ATOM 510 C C . SER A 1 70 ? -20.824 44.652 -8.418 1.00 74.21 70 SER A C 1
ATOM 511 O O . SER A 1 70 ? -22.039 44.701 -8.193 1.00 74.79 70 SER A O 1
ATOM 514 N N . GLU A 1 71 ? -20.204 45.455 -9.304 1.00 73.01 71 GLU A N 1
ATOM 515 C CA . GLU A 1 71 ? -20.837 46.532 -10.111 1.00 71.81 71 GLU A CA 1
ATOM 516 C C . GLU A 1 71 ? -20.168 46.739 -11.480 1.00 69.96 71 GLU A C 1
ATOM 517 O O . GLU A 1 71 ? -20.023 47.878 -11.937 1.00 70.03 71 GLU A O 1
ATOM 523 N N . GLY A 1 72 ? -19.784 45.649 -12.137 1.00 67.08 72 GLY A N 1
ATOM 524 C CA . GLY A 1 72 ? -19.100 45.764 -13.414 1.00 62.03 72 GLY A CA 1
ATOM 525 C C . GLY A 1 72 ? -17.639 45.460 -13.131 1.00 58.56 72 GLY A C 1
ATOM 526 O O . GLY A 1 72 ? -17.290 45.168 -11.985 1.00 58.46 72 GLY A O 1
ATOM 527 N N . ASN A 1 73 ? -16.771 45.543 -14.133 1.00 54.62 73 ASN A N 1
ATOM 528 C CA . ASN A 1 73 ? -15.372 45.212 -13.902 1.00 51.40 73 ASN A CA 1
ATOM 529 C C . ASN A 1 73 ? -14.405 46.378 -13.820 1.00 50.89 73 ASN A C 1
ATOM 530 O O . ASN A 1 73 ? -13.208 46.205 -14.024 1.00 51.99 73 ASN A O 1
ATOM 535 N N . ASP A 1 74 ? -14.919 47.559 -13.508 1.00 48.93 74 ASP A N 1
ATOM 536 C CA . ASP A 1 74 ? -14.085 48.748 -13.401 1.00 46.44 74 ASP A CA 1
ATOM 537 C C . ASP A 1 74 ? -13.706 48.961 -11.953 1.00 42.99 74 ASP A C 1
ATOM 538 O O . ASP A 1 74 ? -14.534 48.770 -11.076 1.00 40.75 74 ASP A O 1
ATOM 543 N N . VAL A 1 75 ? -12.458 49.339 -11.697 1.00 40.12 75 VAL A N 1
ATOM 544 C CA . VAL A 1 75 ? -12.033 49.630 -10.332 1.00 38.20 75 VAL A CA 1
ATOM 545 C C . VAL A 1 75 ? -12.343 51.116 -10.181 1.00 38.71 75 VAL A C 1
ATOM 546 O O . VAL A 1 75 ? -12.054 51.901 -11.084 1.00 37.64 75 VAL A O 1
ATOM 550 N N . LEU A 1 76 ? -12.941 51.501 -9.062 1.00 39.55 76 LEU A N 1
ATOM 551 C CA . LEU A 1 76 ? -13.292 52.898 -8.848 1.00 40.48 76 LEU A CA 1
ATOM 552 C C . LEU A 1 76 ? -12.522 53.490 -7.683 1.00 39.87 76 LEU A C 1
ATOM 553 O O . LEU A 1 76 ? -12.146 52.774 -6.758 1.00 39.39 76 LEU A O 1
ATOM 558 N N . THR A 1 77 ? -12.301 54.803 -7.728 1.00 39.30 77 THR A N 1
ATOM 559 C CA . THR A 1 77 ? -11.595 55.495 -6.656 1.00 40.11 77 THR A CA 1
ATOM 560 C C . THR A 1 77 ? -12.509 55.561 -5.432 1.00 41.44 77 THR A C 1
ATOM 561 O O . THR A 1 77 ? -13.726 55.385 -5.547 1.00 42.06 77 THR A O 1
ATOM 565 N N . ASN A 1 78 ? -11.913 55.810 -4.269 1.00 41.26 78 ASN A N 1
ATOM 566 C CA . ASN A 1 78 ? -12.642 55.917 -3.007 1.00 41.55 78 ASN A CA 1
ATOM 567 C C . ASN A 1 78 ? -13.523 54.717 -2.658 1.00 42.09 78 ASN A C 1
ATOM 568 O O . ASN A 1 78 ? -14.555 54.862 -1.997 1.00 40.18 78 ASN A O 1
ATOM 573 N N . THR A 1 79 ? -13.115 53.533 -3.106 1.00 41.28 79 THR A N 1
ATOM 574 C CA . THR A 1 79 ? -13.858 52.312 -2.819 1.00 41.46 79 THR A CA 1
ATOM 575 C C . THR A 1 79 ? -12.876 51.254 -2.338 1.00 41.34 79 THR A C 1
ATOM 576 O O . THR A 1 79 ? -11.806 51.070 -2.929 1.00 40.06 79 THR A O 1
ATOM 580 N N . ASN A 1 80 ? -13.234 50.568 -1.258 1.00 39.90 80 ASN A N 1
ATOM 581 C CA . ASN A 1 80 ? -12.380 49.529 -0.705 1.00 37.86 80 ASN A CA 1
ATOM 582 C C . ASN A 1 80 ? -11.946 48.538 -1.769 1.00 35.31 80 ASN A C 1
ATOM 583 O O . ASN A 1 80 ? -12.771 47.981 -2.499 1.00 33.78 80 ASN A O 1
ATOM 588 N N . ILE A 1 81 ? -10.635 48.352 -1.875 1.00 33.41 81 ILE A N 1
ATOM 589 C CA . ILE A 1 81 ? -10.080 47.399 -2.821 1.00 32.02 81 ILE A CA 1
ATOM 590 C C . ILE A 1 81 ? -8.912 46.684 -2.165 1.00 31.03 81 ILE A C 1
ATOM 591 O O . ILE A 1 81 ? -8.383 47.145 -1.151 1.00 31.92 81 ILE A O 1
ATOM 596 N N . ALA A 1 82 ? -8.535 45.545 -2.738 1.00 30.28 82 ALA A N 1
ATOM 597 C CA . ALA A 1 82 ? -7.422 44.750 -2.239 1.00 28.80 82 ALA A CA 1
ATOM 598 C C . ALA A 1 82 ? -6.388 44.644 -3.355 1.00 28.09 82 ALA A C 1
ATOM 599 O O . ALA A 1 82 ? -6.742 44.556 -4.537 1.00 28.26 82 ALA A O 1
ATOM 601 N N . ILE A 1 83 ? -5.117 44.657 -2.965 1.00 26.83 83 ILE A N 1
ATOM 602 C CA . ILE A 1 83 ? -3.995 44.585 -3.896 1.00 24.29 83 ILE A CA 1
ATOM 603 C C . ILE A 1 83 ? -3.204 43.297 -3.663 1.00 22.31 83 ILE A C 1
ATOM 604 O O . ILE A 1 83 ? -2.740 43.037 -2.550 1.00 22.06 83 ILE A O 1
ATOM 609 N N . THR A 1 84 ? -3.055 42.500 -4.715 1.00 23.51 84 THR A N 1
ATOM 610 C CA . THR A 1 84 ? -2.334 41.233 -4.616 1.00 24.58 84 THR A CA 1
ATOM 611 C C . THR A 1 84 ? -1.265 41.061 -5.686 1.00 24.64 84 THR A C 1
ATOM 612 O O . THR A 1 84 ? -1.550 41.151 -6.880 1.00 24.93 84 THR A O 1
ATOM 616 N N . PHE A 1 85 ? -0.027 40.819 -5.256 1.00 25.26 85 PHE A N 1
ATOM 617 C CA . PHE A 1 85 ? 1.063 40.605 -6.202 1.00 23.08 85 PHE A CA 1
ATOM 618 C C . PHE A 1 85 ? 0.706 39.358 -6.997 1.00 25.17 85 PHE A C 1
ATOM 619 O O . PHE A 1 85 ? -0.001 38.472 -6.496 1.00 24.69 85 PHE A O 1
ATOM 627 N N . ASP A 1 86 ? 1.187 39.287 -8.234 1.00 26.61 86 ASP A N 1
ATOM 628 C CA . ASP A 1 86 ? 0.912 38.151 -9.099 1.00 28.73 86 ASP A CA 1
ATOM 629 C C . ASP A 1 86 ? 2.246 37.565 -9.548 1.00 29.02 86 ASP A C 1
ATOM 630 O O . ASP A 1 86 ? 3.032 38.225 -10.228 1.00 28.92 86 ASP A O 1
ATOM 635 N N . ALA A 1 87 ? 2.522 36.335 -9.128 1.00 28.76 87 ALA A N 1
ATOM 636 C CA . ALA A 1 87 ? 3.776 35.680 -9.490 1.00 28.65 87 ALA A CA 1
ATOM 637 C C . ALA A 1 87 ? 3.619 34.166 -9.451 1.00 28.23 87 ALA A C 1
ATOM 638 O O . ALA A 1 87 ? 2.827 33.638 -8.677 1.00 28.61 87 ALA A O 1
ATOM 640 N N . PRO A 1 88 ? 4.371 33.452 -10.299 1.00 31.07 88 PRO A N 1
ATOM 641 C CA . PRO A 1 88 ? 4.305 31.989 -10.359 1.00 32.70 88 PRO A CA 1
ATOM 642 C C . PRO A 1 88 ? 4.972 31.329 -9.158 1.00 33.37 88 PRO A C 1
ATOM 643 O O . PRO A 1 88 ? 4.765 30.149 -8.892 1.00 34.76 88 PRO A O 1
ATOM 647 N N . ILE A 1 89 ? 5.757 32.107 -8.425 1.00 34.90 89 ILE A N 1
ATOM 648 C CA . ILE A 1 89 ? 6.450 31.604 -7.249 1.00 33.95 89 ILE A CA 1
ATOM 649 C C . ILE A 1 89 ? 6.397 32.607 -6.095 1.00 33.62 89 ILE A C 1
ATOM 650 O O . ILE A 1 89 ? 6.227 33.809 -6.310 1.00 33.12 89 ILE A O 1
ATOM 655 N N . TRP A 1 90 ? 6.522 32.104 -4.869 1.00 30.23 90 TRP A N 1
ATOM 656 C CA . TRP A 1 90 ? 6.498 32.956 -3.684 1.00 29.64 90 TRP A CA 1
ATOM 657 C C . TRP A 1 90 ? 7.359 32.284 -2.608 1.00 30.06 90 TRP A C 1
ATOM 658 O O . TRP A 1 90 ? 7.088 31.153 -2.198 1.00 29.50 90 TRP A O 1
ATOM 669 N N . LEU A 1 91 ? 8.398 32.993 -2.165 1.00 31.45 91 LEU A N 1
ATOM 670 C CA . LEU A 1 91 ? 9.353 32.484 -1.176 1.00 29.45 91 LEU A CA 1
ATOM 671 C C . LEU A 1 91 ? 8.956 32.565 0.286 1.00 27.90 91 LEU A C 1
ATOM 672 O O . LEU A 1 91 ? 9.749 32.195 1.156 1.00 27.00 91 LEU A O 1
ATOM 677 N N . CYS A 1 92 ? 7.756 33.056 0.569 1.00 26.18 92 CYS A N 1
ATOM 678 C CA . CYS A 1 92 ? 7.294 33.170 1.945 1.00 26.54 92 CYS A CA 1
ATOM 679 C C . CYS A 1 92 ? 6.035 32.344 2.177 1.00 29.27 92 CYS A C 1
ATOM 680 O O . CYS A 1 92 ? 5.247 32.121 1.260 1.00 29.16 92 CYS A O 1
ATOM 683 N N . PRO A 1 93 ? 5.826 31.891 3.421 1.00 31.52 93 PRO A N 1
ATOM 684 C CA . PRO A 1 93 ? 4.672 31.078 3.810 1.00 34.40 93 PRO A CA 1
ATOM 685 C C . PRO A 1 93 ? 3.416 31.878 4.141 1.00 34.65 93 PRO A C 1
ATOM 686 O O . PRO A 1 93 ? 2.726 31.574 5.113 1.00 38.22 93 PRO A O 1
ATOM 690 N N . SER A 1 94 ? 3.126 32.891 3.330 1.00 32.83 94 SER A N 1
ATOM 691 C CA . SER A 1 94 ? 1.947 33.734 3.528 1.00 31.85 94 SER A CA 1
ATOM 692 C C . SER A 1 94 ? 1.450 34.251 2.172 1.00 28.66 94 SER A C 1
ATOM 693 O O . SER A 1 94 ? 2.056 33.965 1.144 1.00 28.32 94 SER A O 1
ATOM 696 N N . SER A 1 95 ? 0.355 35.001 2.169 1.00 27.25 95 SER A N 1
ATOM 697 C CA . SER A 1 95 ? -0.224 35.490 0.919 1.00 28.39 95 SER A CA 1
ATOM 698 C C . SER A 1 95 ? 0.553 36.601 0.224 1.00 28.23 95 SER A C 1
ATOM 699 O O . SER A 1 95 ? 1.490 37.183 0.784 1.00 27.03 95 SER A O 1
ATOM 702 N N . LYS A 1 96 ? 0.115 36.902 -0.998 1.00 29.12 96 LYS A N 1
ATOM 703 C CA . LYS A 1 96 ? 0.717 37.943 -1.826 1.00 27.76 96 LYS A CA 1
ATOM 704 C C . LYS A 1 96 ? -0.086 39.243 -1.719 1.00 29.02 96 LYS A C 1
ATOM 705 O O . LYS A 1 96 ? 0.138 40.188 -2.480 1.00 29.25 96 LYS A O 1
ATOM 711 N N . THR A 1 97 ? -1.011 39.291 -0.763 1.00 27.65 97 THR A N 1
ATOM 712 C CA . THR A 1 97 ? -1.852 40.466 -0.564 1.00 24.59 97 THR A CA 1
ATOM 713 C C . THR A 1 97 ? -1.272 41.517 0.379 1.00 24.39 97 THR A C 1
ATOM 714 O O . THR A 1 97 ? -0.794 41.212 1.470 1.00 24.16 97 THR A O 1
ATOM 718 N N . TRP A 1 98 ? -1.338 42.769 -0.059 1.00 23.98 98 TRP A N 1
ATOM 719 C CA . TRP A 1 98 ? -0.825 43.891 0.710 1.00 25.63 98 TRP A CA 1
ATOM 720 C C . TRP A 1 98 ? -1.686 44.173 1.928 1.00 26.62 98 TRP A C 1
ATOM 721 O O . TRP A 1 98 ? -2.909 44.064 1.878 1.00 29.19 98 TRP A O 1
ATOM 732 N N . THR A 1 99 ? -1.036 44.560 3.014 1.00 26.58 99 THR A N 1
ATOM 733 C CA . THR A 1 99 ? -1.729 44.901 4.236 1.00 29.65 99 THR A CA 1
ATOM 734 C C . THR A 1 99 ? -0.799 45.807 5.027 1.00 30.50 99 THR A C 1
ATOM 735 O O . THR A 1 99 ? 0.261 46.191 4.527 1.00 29.63 99 THR A O 1
ATOM 739 N N . VAL A 1 100 ? -1.186 46.172 6.242 1.00 31.51 100 VAL A N 1
ATOM 740 C CA . VAL A 1 100 ? -0.340 47.041 7.041 1.00 34.83 100 VAL A CA 1
ATOM 741 C C . VAL A 1 100 ? 0.312 46.321 8.208 1.00 38.40 100 VAL A C 1
ATOM 742 O O . VAL A 1 100 ? -0.327 45.536 8.901 1.00 40.24 100 VAL A O 1
ATOM 746 N N . ASP A 1 101 ? 1.598 46.592 8.412 1.00 42.53 101 ASP A N 1
ATOM 747 C CA . ASP A 1 101 ? 2.354 45.988 9.500 1.00 46.84 101 ASP A CA 1
ATOM 748 C C . ASP A 1 101 ? 2.072 46.805 10.758 1.00 49.60 101 ASP A C 1
ATOM 749 O O . ASP A 1 101 ? 2.954 47.473 11.301 1.00 49.36 101 ASP A O 1
ATOM 754 N N . SER A 1 102 ? 0.819 46.741 11.197 1.00 53.29 102 SER A N 1
ATOM 755 C CA . SER A 1 102 ? 0.334 47.463 12.368 1.00 56.89 102 SER A CA 1
ATOM 756 C C . SER A 1 102 ? 1.297 47.480 13.554 1.00 58.61 102 SER A C 1
ATOM 757 O O . SER A 1 102 ? 1.346 48.458 14.303 1.00 58.39 102 SER A O 1
ATOM 760 N N . SER A 1 103 ? 2.060 46.403 13.725 1.00 60.60 103 SER A N 1
ATOM 761 C CA . SER A 1 103 ? 3.000 46.312 14.838 1.00 61.79 103 SER A CA 1
ATOM 762 C C . SER A 1 103 ? 4.456 46.581 14.463 1.00 61.73 103 SER A C 1
ATOM 763 O O . SER A 1 103 ? 5.328 45.727 14.639 1.00 61.93 103 SER A O 1
ATOM 766 N N . SER A 1 104 ? 4.699 47.777 13.937 1.00 61.82 104 SER A N 1
ATOM 767 C CA . SER A 1 104 ? 6.031 48.236 13.554 1.00 60.78 104 SER A CA 1
ATOM 768 C C . SER A 1 104 ? 5.913 49.750 13.661 1.00 61.04 104 SER A C 1
ATOM 769 O O . SER A 1 104 ? 4.907 50.317 13.246 1.00 61.30 104 SER A O 1
ATOM 772 N N . GLU A 1 105 ? 6.921 50.404 14.226 1.00 61.32 105 GLU A N 1
ATOM 773 C CA . GLU A 1 105 ? 6.872 51.857 14.395 1.00 61.42 105 GLU A CA 1
ATOM 774 C C . GLU A 1 105 ? 6.841 52.624 13.075 1.00 59.59 105 GLU A C 1
ATOM 775 O O . GLU A 1 105 ? 6.730 53.853 13.069 1.00 59.32 105 GLU A O 1
ATOM 781 N N . GLU A 1 106 ? 6.935 51.902 11.962 1.00 56.86 106 GLU A N 1
ATOM 782 C CA . GLU A 1 106 ? 6.938 52.535 10.645 1.00 53.94 106 GLU A CA 1
ATOM 783 C C . GLU A 1 106 ? 5.648 52.273 9.882 1.00 50.03 106 GLU A C 1
ATOM 784 O O . GLU A 1 106 ? 5.326 52.983 8.928 1.00 51.96 106 GLU A O 1
ATOM 790 N N . LYS A 1 107 ? 4.912 51.254 10.308 1.00 44.71 107 LYS A N 1
ATOM 791 C CA . LYS A 1 107 ? 3.666 50.880 9.652 1.00 41.19 107 LYS A CA 1
ATOM 792 C C . LYS A 1 107 ? 3.897 50.527 8.195 1.00 38.55 107 LYS A C 1
ATOM 793 O O . LYS A 1 107 ? 3.154 50.962 7.309 1.00 36.22 107 LYS A O 1
ATOM 799 N N . TYR A 1 108 ? 4.937 49.739 7.954 1.00 34.36 108 TYR A N 1
ATOM 800 C CA . TYR A 1 108 ? 5.266 49.303 6.610 1.00 32.95 108 TYR A CA 1
ATOM 801 C C . TYR A 1 108 ? 4.083 48.607 5.994 1.00 31.32 108 TYR A C 1
ATOM 802 O O . TYR A 1 108 ? 3.241 48.020 6.680 1.00 31.34 108 TYR A O 1
ATOM 811 N N . ILE A 1 109 ? 4.022 48.676 4.678 1.00 29.04 109 ILE A N 1
ATOM 812 C CA . ILE A 1 109 ? 2.993 47.963 3.969 1.00 25.09 109 ILE A CA 1
ATOM 813 C C . ILE A 1 109 ? 3.669 46.629 3.693 1.00 26.50 109 ILE A C 1
ATOM 814 O O . ILE A 1 109 ? 4.806 46.603 3.218 1.00 25.08 109 ILE A O 1
ATOM 819 N N . ILE A 1 110 ? 3.003 45.521 3.992 1.00 24.94 110 ILE A N 1
ATOM 820 C CA . ILE A 1 110 ? 3.632 44.226 3.782 1.00 24.33 110 ILE A CA 1
ATOM 821 C C . ILE A 1 110 ? 2.719 43.249 3.092 1.00 23.27 110 ILE A C 1
ATOM 822 O O . ILE A 1 110 ? 1.552 43.541 2.848 1.00 24.16 110 ILE A O 1
ATOM 827 N N . THR A 1 111 ? 3.264 42.082 2.776 1.00 23.44 111 THR A N 1
ATOM 828 C CA . THR A 1 111 ? 2.497 41.035 2.121 1.00 24.40 111 THR A CA 1
ATOM 829 C C . THR A 1 111 ? 1.899 40.139 3.203 1.00 25.62 111 THR A C 1
ATOM 830 O O . THR A 1 111 ? 2.150 40.341 4.393 1.00 21.89 111 THR A O 1
ATOM 834 N N . GLY A 1 112 ? 1.104 39.157 2.790 1.00 25.98 112 GLY A N 1
ATOM 835 C CA . GLY A 1 112 ? 0.510 38.235 3.743 1.00 28.53 112 GLY A CA 1
ATOM 836 C C . GLY A 1 112 ? -0.850 38.581 4.332 1.00 31.01 112 GLY A C 1
ATOM 837 O O . GLY A 1 112 ? -1.264 37.964 5.309 1.00 28.82 112 GLY A O 1
ATOM 838 N N . GLY A 1 113 ? -1.556 39.550 3.757 1.00 29.95 113 GLY A N 1
ATOM 839 C CA . GLY A 1 113 ? -2.859 39.901 4.302 1.00 31.76 113 GLY A CA 1
ATOM 840 C C . GLY A 1 113 ? -3.964 39.034 3.728 1.00 31.87 113 GLY A C 1
ATOM 841 O O . GLY A 1 113 ? -3.751 38.296 2.761 1.00 30.22 113 GLY A O 1
ATOM 842 N N . ASP A 1 114 ? -5.144 39.097 4.333 1.00 35.42 114 ASP A N 1
ATOM 843 C CA . ASP A 1 114 ? -6.287 38.332 3.831 1.00 37.36 114 ASP A CA 1
ATOM 844 C C . ASP A 1 114 ? -7.020 39.292 2.903 1.00 37.38 114 ASP A C 1
ATOM 845 O O . ASP A 1 114 ? -7.518 40.323 3.349 1.00 35.35 114 ASP A O 1
ATOM 850 N N . PRO A 1 115 ? -7.092 38.968 1.602 1.00 39.90 115 PRO A N 1
ATOM 851 C CA . PRO A 1 115 ? -7.764 39.804 0.602 1.00 43.20 115 PRO A CA 1
ATOM 852 C C . PRO A 1 115 ? -9.253 40.038 0.860 1.00 47.67 115 PRO A C 1
ATOM 853 O O . PRO A 1 115 ? -9.899 40.803 0.139 1.00 48.44 115 PRO A O 1
ATOM 857 N N . LYS A 1 116 ? -9.789 39.389 1.891 1.00 50.06 116 LYS A N 1
ATOM 858 C CA . LYS A 1 116 ? -11.202 39.525 2.233 1.00 52.85 116 LYS A CA 1
ATOM 859 C C . LYS A 1 116 ? -11.430 40.078 3.643 1.00 53.98 116 LYS A C 1
ATOM 860 O O . LYS A 1 116 ? -12.561 40.133 4.124 1.00 55.71 116 LYS A O 1
ATOM 866 N N . SER A 1 117 ? -10.350 40.494 4.296 1.00 54.09 117 SER A N 1
ATOM 867 C CA . SER A 1 117 ? -10.429 41.070 5.633 1.00 53.75 117 SER A CA 1
ATOM 868 C C . SER A 1 117 ? -10.232 42.580 5.538 1.00 53.52 117 SER A C 1
ATOM 869 O O . SER A 1 117 ? -9.475 43.060 4.693 1.00 54.16 117 SER A O 1
ATOM 872 N N . GLY A 1 118 ? -10.904 43.328 6.408 1.00 52.66 118 GLY A N 1
ATOM 873 C CA . GLY A 1 118 ? -10.778 44.774 6.388 1.00 51.61 118 GLY A CA 1
ATOM 874 C C . GLY A 1 118 ? -9.336 45.234 6.497 1.00 51.98 118 GLY A C 1
ATOM 875 O O . GLY A 1 118 ? -8.990 46.343 6.085 1.00 50.74 118 GLY A O 1
ATOM 876 N N . GLU A 1 119 ? -8.495 44.368 7.053 1.00 51.10 119 GLU A N 1
ATOM 877 C CA . GLU A 1 119 ? -7.077 44.657 7.239 1.00 50.53 119 GLU A CA 1
ATOM 878 C C . GLU A 1 119 ? -6.382 44.949 5.920 1.00 47.88 119 GLU A C 1
ATOM 879 O O . GLU A 1 119 ? -5.477 45.780 5.856 1.00 48.22 119 GLU A O 1
ATOM 885 N N . SER A 1 120 ? -6.812 44.257 4.870 1.00 45.55 120 SER A N 1
ATOM 886 C CA . SER A 1 120 ? -6.200 44.403 3.555 1.00 43.02 120 SER A CA 1
ATOM 887 C C . SER A 1 120 ? -6.969 45.259 2.558 1.00 41.87 120 SER A C 1
ATOM 888 O O . SER A 1 120 ? -6.897 45.024 1.351 1.00 43.11 120 SER A O 1
ATOM 891 N N . PHE A 1 121 ? -7.691 46.255 3.058 1.00 41.07 121 PHE A N 1
ATOM 892 C CA . PHE A 1 121 ? -8.470 47.148 2.202 1.00 39.07 121 PHE A CA 1
ATOM 893 C C . PHE A 1 121 ? -7.833 48.524 2.101 1.00 37.24 121 PHE A C 1
ATOM 894 O O . PHE A 1 121 ? -7.494 49.124 3.118 1.00 34.58 121 PHE A O 1
ATOM 902 N N . PHE A 1 122 ? -7.676 49.018 0.875 1.00 35.19 122 PHE A N 1
ATOM 903 C CA . PHE A 1 122 ? -7.143 50.362 0.649 1.00 34.62 122 PHE A CA 1
ATOM 904 C C . PHE A 1 122 ? -8.084 51.056 -0.328 1.00 33.21 122 PHE A C 1
ATOM 905 O O . PHE A 1 122 ? -8.897 50.410 -0.988 1.00 34.56 122 PHE A O 1
ATOM 913 N N . ARG A 1 123 ? -7.968 52.372 -0.417 1.00 33.86 123 ARG A N 1
ATOM 914 C CA . ARG A 1 123 ? -8.767 53.144 -1.352 1.00 35.54 123 ARG A CA 1
ATOM 915 C C . ARG A 1 123 ? -7.823 53.943 -2.236 1.00 34.82 123 ARG A C 1
ATOM 916 O O . ARG A 1 123 ? -6.829 54.499 -1.760 1.00 34.63 123 ARG A O 1
ATOM 924 N N . ILE A 1 124 ? -8.125 53.956 -3.530 1.00 33.55 124 ILE A N 1
ATOM 925 C CA . ILE A 1 124 ? -7.333 54.681 -4.513 1.00 31.90 124 ILE A CA 1
ATOM 926 C C . ILE A 1 124 ? -7.975 56.042 -4.748 1.00 33.71 124 ILE A C 1
ATOM 927 O O . ILE A 1 124 ? -9.135 56.119 -5.138 1.00 33.12 124 ILE A O 1
ATOM 932 N N . GLU A 1 125 ? -7.215 57.106 -4.508 1.00 35.23 125 GLU A N 1
ATOM 933 C CA . GLU A 1 125 ? -7.693 58.475 -4.699 1.00 34.60 125 GLU A CA 1
ATOM 934 C C . GLU A 1 125 ? -6.776 59.238 -5.647 1.00 35.14 125 GLU A C 1
ATOM 935 O O . GLU A 1 125 ? -5.564 59.008 -5.682 1.00 31.76 125 GLU A O 1
ATOM 941 N N . LYS A 1 126 ? -7.360 60.154 -6.414 1.00 34.03 126 LYS A N 1
ATOM 942 C CA . LYS A 1 126 ? -6.587 60.972 -7.332 1.00 34.41 126 LYS A CA 1
ATOM 943 C C . LYS A 1 126 ? -5.499 61.682 -6.535 1.00 32.97 126 LYS A C 1
ATOM 944 O O . LYS A 1 126 ? -5.699 62.031 -5.373 1.00 31.52 126 LYS A O 1
ATOM 950 N N . TYR A 1 127 ? -4.353 61.900 -7.168 1.00 32.90 127 TYR A N 1
ATOM 951 C CA . TYR A 1 127 ? -3.244 62.597 -6.526 1.00 34.32 127 TYR A CA 1
ATOM 952 C C . TYR A 1 127 ? -2.896 63.842 -7.334 1.00 34.48 127 TYR A C 1
ATOM 953 O O . TYR A 1 127 ? -2.839 63.791 -8.559 1.00 34.69 127 TYR A O 1
ATOM 962 N N . GLY A 1 128 ? -2.658 64.946 -6.635 1.00 38.01 128 GLY A N 1
ATOM 963 C CA . GLY A 1 128 ? -2.281 66.200 -7.274 1.00 40.41 128 GLY A CA 1
ATOM 964 C C . GLY A 1 128 ? -2.872 66.565 -8.624 1.00 41.92 128 GLY A C 1
ATOM 965 O O . GLY A 1 128 ? -4.070 66.407 -8.858 1.00 43.01 128 GLY A O 1
ATOM 966 N N . ASN A 1 129 ? -2.015 67.057 -9.515 1.00 44.09 129 ASN A N 1
ATOM 967 C CA . ASN A 1 129 ? -2.425 67.486 -10.851 1.00 46.69 129 ASN A CA 1
ATOM 968 C C . ASN A 1 129 ? -2.344 66.373 -11.886 1.00 47.38 129 ASN A C 1
ATOM 969 O O . ASN A 1 129 ? -3.330 66.063 -12.558 1.00 48.39 129 ASN A O 1
ATOM 974 N N . GLY A 1 130 ? -1.153 65.793 -12.009 1.00 47.40 130 GLY A N 1
ATOM 975 C CA . GLY A 1 130 ? -0.913 64.725 -12.963 1.00 46.18 130 GLY A CA 1
ATOM 976 C C . GLY A 1 130 ? -2.094 63.818 -13.236 1.00 46.13 130 GLY A C 1
ATOM 977 O O . GLY A 1 130 ? -2.648 63.197 -12.325 1.00 46.91 130 GLY A O 1
ATOM 978 N N . LYS A 1 131 ? -2.488 63.740 -14.500 1.00 44.01 131 LYS A N 1
ATOM 979 C CA . LYS A 1 131 ? -3.602 62.890 -14.880 1.00 43.42 131 LYS A CA 1
ATOM 980 C C . LYS A 1 131 ? -3.191 61.439 -14.640 1.00 40.09 131 LYS A C 1
ATOM 981 O O . LYS A 1 131 ? -2.007 61.101 -14.699 1.00 36.83 131 LYS A O 1
ATOM 987 N N . ASN A 1 132 ? -4.170 60.590 -14.356 1.00 38.30 132 ASN A N 1
ATOM 988 C CA . ASN A 1 132 ? -3.907 59.178 -14.117 1.00 36.29 132 ASN A CA 1
ATOM 989 C C . ASN A 1 132 ? -2.860 58.966 -13.026 1.00 34.37 132 ASN A C 1
ATOM 990 O O . ASN A 1 132 ? -2.060 58.038 -13.100 1.00 34.19 132 ASN A O 1
ATOM 995 N N . THR A 1 133 ? -2.869 59.832 -12.020 1.00 31.20 133 THR A N 1
ATOM 996 C CA . THR A 1 133 ? -1.925 59.731 -10.917 1.00 31.08 133 THR A CA 1
ATOM 997 C C . THR A 1 133 ? -2.723 59.585 -9.631 1.00 31.01 133 THR A C 1
ATOM 998 O O . THR A 1 133 ? -3.672 60.336 -9.390 1.00 31.12 133 THR A O 1
ATOM 1002 N N . TYR A 1 134 ? -2.347 58.615 -8.801 1.00 28.46 134 TYR A N 1
ATOM 1003 C CA . TYR A 1 134 ? -3.093 58.390 -7.581 1.00 26.78 134 TYR A CA 1
ATOM 1004 C C . TYR A 1 134 ? -2.258 58.176 -6.337 1.00 26.63 134 TYR A C 1
ATOM 1005 O O . TYR A 1 134 ? -1.024 58.254 -6.354 1.00 27.34 134 TYR A O 1
ATOM 1014 N N . LYS A 1 135 ? -2.963 57.916 -5.248 1.00 25.03 135 LYS A N 1
ATOM 1015 C CA . LYS A 1 135 ? -2.343 57.636 -3.968 1.00 26.62 135 LYS A CA 1
ATOM 1016 C C . LYS A 1 135 ? -3.220 56.591 -3.298 1.00 28.33 135 LYS A C 1
ATOM 1017 O O . LYS A 1 135 ? -4.412 56.479 -3.606 1.00 28.36 135 LYS A O 1
ATOM 1023 N N . LEU A 1 136 ? -2.623 55.804 -2.414 1.00 28.53 136 LEU A N 1
ATOM 1024 C CA . LEU A 1 136 ? -3.374 54.788 -1.701 1.00 29.71 136 LEU A CA 1
ATOM 1025 C C . LEU A 1 136 ? -3.659 55.365 -0.324 1.00 30.14 136 LEU A C 1
ATOM 1026 O O . LEU A 1 136 ? -2.837 56.088 0.230 1.00 30.09 136 LEU A O 1
ATOM 1031 N N . VAL A 1 137 ? -4.833 55.063 0.214 1.00 33.39 137 VAL A N 1
ATOM 1032 C CA . VAL A 1 137 ? -5.219 55.569 1.524 1.00 38.16 137 VAL A CA 1
ATOM 1033 C C . VAL A 1 137 ? -5.887 54.432 2.287 1.00 41.30 137 VAL A C 1
ATOM 1034 O O . VAL A 1 137 ? -6.586 53.605 1.706 1.00 41.37 137 VAL A O 1
ATOM 1038 N N . ARG A 1 138 ? -5.655 54.378 3.589 1.00 47.32 138 ARG A N 1
ATOM 1039 C CA . ARG A 1 138 ? -6.265 53.333 4.394 1.00 54.42 138 ARG A CA 1
ATOM 1040 C C . ARG A 1 138 ? -7.026 53.951 5.575 1.00 58.30 138 ARG A C 1
ATOM 1041 O O . ARG A 1 138 ? -6.586 54.947 6.135 1.00 57.69 138 ARG A O 1
ATOM 1049 N N . TYR A 1 139 ? -8.157 53.358 5.959 1.00 63.52 139 TYR A N 1
ATOM 1050 C CA . TYR A 1 139 ? -8.973 53.873 7.076 1.00 68.58 139 TYR A CA 1
ATOM 1051 C C . TYR A 1 139 ? -9.030 52.934 8.336 1.00 71.41 139 TYR A C 1
ATOM 1052 O O . TYR A 1 139 ? -9.660 51.878 8.275 1.00 71.82 139 TYR A O 1
ATOM 1061 N N . ASP A 1 140 ? -8.376 53.314 9.453 1.00 74.90 140 ASP A N 1
ATOM 1062 C CA . ASP A 1 140 ? -8.361 52.512 10.709 1.00 78.26 140 ASP A CA 1
ATOM 1063 C C . ASP A 1 140 ? -9.793 52.426 11.287 1.00 79.99 140 ASP A C 1
ATOM 1064 O O . ASP A 1 140 ? -10.103 51.634 12.193 1.00 80.52 140 ASP A O 1
ATOM 1069 N N . ASN A 1 141 ? -10.621 53.273 10.669 1.00 81.48 141 ASN A N 1
ATOM 1070 C CA . ASN A 1 141 ? -12.064 53.491 10.837 1.00 82.95 141 ASN A CA 1
ATOM 1071 C C . ASN A 1 141 ? -12.502 54.541 11.790 1.00 83.00 141 ASN A C 1
ATOM 1072 O O . ASN A 1 141 ? -12.630 54.375 13.024 1.00 83.48 141 ASN A O 1
ATOM 1077 N N . GLY A 1 142 ? -12.753 55.582 11.007 1.00 82.51 142 GLY A N 1
ATOM 1078 C CA . GLY A 1 142 ? -13.182 56.929 11.239 1.00 82.13 142 GLY A CA 1
ATOM 1079 C C . GLY A 1 142 ? -12.508 57.708 10.083 1.00 81.61 142 GLY A C 1
ATOM 1080 O O . GLY A 1 142 ? -13.058 57.864 8.975 1.00 81.64 142 GLY A O 1
ATOM 1081 N N . GLU A 1 143 ? -11.282 58.156 10.409 1.00 80.99 143 GLU A N 1
ATOM 1082 C CA . GLU A 1 143 ? -10.313 58.993 9.638 1.00 80.07 143 GLU A CA 1
ATOM 1083 C C . GLU A 1 143 ? -9.259 58.217 8.805 1.00 77.91 143 GLU A C 1
ATOM 1084 O O . GLU A 1 143 ? -8.705 57.228 9.291 1.00 77.76 143 GLU A O 1
ATOM 1090 N N . GLY A 1 144 ? -8.964 58.683 7.582 1.00 74.43 144 GLY A N 1
ATOM 1091 C CA . GLY A 1 144 ? -8.043 57.981 6.684 1.00 69.66 144 GLY A CA 1
ATOM 1092 C C . GLY A 1 144 ? -6.608 58.472 6.582 1.00 65.92 144 GLY A C 1
ATOM 1093 O O . GLY A 1 144 ? -6.354 59.675 6.517 1.00 66.16 144 GLY A O 1
ATOM 1094 N N . LYS A 1 145 ? -5.661 57.532 6.584 1.00 61.96 145 LYS A N 1
ATOM 1095 C CA . LYS A 1 145 ? -4.237 57.858 6.475 1.00 56.83 145 LYS A CA 1
ATOM 1096 C C . LYS A 1 145 ? -3.750 57.360 5.121 1.00 52.68 145 LYS A C 1
ATOM 1097 O O . LYS A 1 145 ? -4.134 56.282 4.669 1.00 52.47 145 LYS A O 1
ATOM 1103 N N . SER A 1 146 ? -2.907 58.152 4.473 1.00 46.88 146 SER A N 1
ATOM 1104 C CA . SER A 1 146 ? -2.400 57.803 3.154 1.00 42.15 146 SER A CA 1
ATOM 1105 C C . SER A 1 146 ? -1.103 56.999 3.200 1.00 38.83 146 SER A C 1
ATOM 1106 O O . SER A 1 146 ? -0.374 57.023 4.192 1.00 36.60 146 SER A O 1
ATOM 1109 N N . VAL A 1 147 ? -0.829 56.277 2.120 1.00 35.03 147 VAL A N 1
ATOM 1110 C CA . VAL A 1 147 ? 0.392 55.493 2.031 1.00 31.80 147 VAL A CA 1
ATOM 1111 C C . VAL A 1 147 ? 1.519 56.389 1.535 1.00 30.84 147 VAL A C 1
ATOM 1112 O O . VAL A 1 147 ? 1.407 57.006 0.475 1.00 30.50 147 VAL A O 1
ATOM 1116 N N . GLY A 1 148 ? 2.590 56.469 2.316 1.00 29.45 148 GLY A N 1
ATOM 1117 C CA . GLY A 1 148 ? 3.741 57.273 1.947 1.00 28.26 148 GLY A CA 1
ATOM 1118 C C . GLY A 1 148 ? 4.935 56.340 1.852 1.00 30.13 148 GLY A C 1
ATOM 1119 O O . GLY A 1 148 ? 4.771 55.139 1.608 1.00 27.83 148 GLY A O 1
ATOM 1120 N N . SER A 1 149 ? 6.136 56.867 2.053 1.00 28.97 149 SER A N 1
ATOM 1121 C CA . SER A 1 149 ? 7.322 56.028 1.985 1.00 30.26 149 SER A CA 1
ATOM 1122 C C . SER A 1 149 ? 8.410 56.476 2.950 1.00 31.69 149 SER A C 1
ATOM 1123 O O . SER A 1 149 ? 8.411 57.608 3.428 1.00 30.96 149 SER A O 1
ATOM 1126 N N . THR A 1 150 ? 9.335 55.566 3.231 1.00 31.67 150 THR A N 1
ATOM 1127 C CA . THR A 1 150 ? 10.451 55.844 4.113 1.00 33.06 150 THR A CA 1
ATOM 1128 C C . THR A 1 150 ? 11.648 55.087 3.543 1.00 34.41 150 THR A C 1
ATOM 1129 O O . THR A 1 150 ? 11.482 54.169 2.743 1.00 33.62 150 THR A O 1
ATOM 1133 N N . LYS A 1 151 ? 12.856 55.473 3.924 1.00 35.04 151 LYS A N 1
ATOM 1134 C CA . LYS A 1 151 ? 14.011 54.770 3.402 1.00 36.83 151 LYS A CA 1
ATOM 1135 C C . LYS A 1 151 ? 14.174 53.453 4.125 1.00 34.40 151 LYS A C 1
ATOM 1136 O O . LYS A 1 151 ? 14.022 53.376 5.339 1.00 33.10 151 LYS A O 1
ATOM 1142 N N . SER A 1 152 ? 14.451 52.406 3.363 1.00 33.22 152 SER A N 1
ATOM 1143 C CA . SER A 1 152 ? 14.635 51.089 3.941 1.00 32.67 152 SER A CA 1
ATOM 1144 C C . SER A 1 152 ? 15.924 50.509 3.390 1.00 32.44 152 SER A C 1
ATOM 1145 O O . SER A 1 152 ? 16.651 51.173 2.654 1.00 33.10 152 SER A O 1
ATOM 1148 N N . LEU A 1 153 ? 16.199 49.262 3.746 1.00 32.97 153 LEU A N 1
ATOM 1149 C CA . LEU A 1 153 ? 17.414 48.579 3.309 1.00 33.31 153 LEU A CA 1
ATOM 1150 C C . LEU A 1 153 ? 17.765 48.782 1.837 1.00 33.01 153 LEU A C 1
ATOM 1151 O O . LEU A 1 153 ? 18.843 49.281 1.508 1.00 33.37 153 LEU A O 1
ATOM 1156 N N . TRP A 1 154 ? 16.852 48.394 0.950 1.00 31.38 154 TRP A N 1
ATOM 1157 C CA . TRP A 1 154 ? 17.096 48.501 -0.486 1.00 32.20 154 TRP A CA 1
ATOM 1158 C C . TRP A 1 154 ? 16.697 49.815 -1.151 1.00 33.39 154 TRP A C 1
ATOM 1159 O O . TRP A 1 154 ? 17.165 50.135 -2.248 1.00 34.68 154 TRP A O 1
ATOM 1170 N N . GLY A 1 155 ? 15.831 50.575 -0.502 1.00 31.37 155 GLY A N 1
ATOM 1171 C CA . GLY A 1 155 ? 15.399 51.826 -1.085 1.00 30.99 155 GLY A CA 1
ATOM 1172 C C . GLY A 1 155 ? 14.170 52.325 -0.365 1.00 30.48 155 GLY A C 1
ATOM 1173 O O . GLY A 1 155 ? 13.971 51.995 0.804 1.00 30.20 155 GLY A O 1
ATOM 1174 N N . PRO A 1 156 ? 13.331 53.134 -1.024 1.00 30.03 156 PRO A N 1
ATOM 1175 C CA . PRO A 1 156 ? 12.127 53.639 -0.362 1.00 28.21 156 PRO A CA 1
ATOM 1176 C C . PRO A 1 156 ? 11.128 52.492 -0.208 1.00 25.69 156 PRO A C 1
ATOM 1177 O O . PRO A 1 156 ? 10.950 51.711 -1.133 1.00 21.31 156 PRO A O 1
ATOM 1181 N N . ALA A 1 157 ? 10.503 52.395 0.964 1.00 24.88 157 ALA A N 1
ATOM 1182 C CA . ALA A 1 157 ? 9.507 51.359 1.235 1.00 25.80 157 ALA A CA 1
ATOM 1183 C C . ALA A 1 157 ? 8.178 52.034 1.568 1.00 27.12 157 ALA A C 1
ATOM 1184 O O . ALA A 1 157 ? 8.154 53.031 2.291 1.00 29.57 157 ALA A O 1
ATOM 1186 N N . LEU A 1 158 ? 7.076 51.503 1.047 1.00 26.18 158 LEU A N 1
ATOM 1187 C CA . LEU A 1 158 ? 5.779 52.093 1.340 1.00 26.92 158 LEU A CA 1
ATOM 1188 C C . LEU A 1 158 ? 5.474 51.923 2.823 1.00 29.59 158 LEU A C 1
ATOM 1189 O O . LEU A 1 158 ? 5.729 50.862 3.408 1.00 29.84 158 LEU A O 1
ATOM 1194 N N . VAL A 1 159 ? 4.946 52.982 3.423 1.00 29.45 159 VAL A N 1
ATOM 1195 C CA . VAL A 1 159 ? 4.560 52.984 4.830 1.00 32.49 159 VAL A CA 1
ATOM 1196 C C . VAL A 1 159 ? 3.269 53.778 4.937 1.00 34.62 159 VAL A C 1
ATOM 1197 O O . VAL A 1 159 ? 2.970 54.609 4.078 1.00 35.73 159 VAL A O 1
ATOM 1201 N N . LEU A 1 160 ? 2.495 53.509 5.978 1.00 36.85 160 LEU A N 1
ATOM 1202 C CA . LEU A 1 160 ? 1.258 54.235 6.196 1.00 40.55 160 LEU A CA 1
ATOM 1203 C C . LEU A 1 160 ? 1.681 55.508 6.915 1.00 42.65 160 LEU A C 1
ATOM 1204 O O . LEU A 1 160 ? 2.319 55.442 7.965 1.00 43.40 160 LEU A O 1
ATOM 1209 N N . ASN A 1 161 ? 1.348 56.663 6.351 1.00 45.75 161 ASN A N 1
ATOM 1210 C CA . ASN A 1 161 ? 1.718 57.925 6.981 1.00 48.58 161 ASN A CA 1
ATOM 1211 C C . ASN A 1 161 ? 0.958 58.142 8.285 1.00 51.71 161 ASN A C 1
ATOM 1212 O O . ASN A 1 161 ? -0.273 58.192 8.296 1.00 52.46 161 ASN A O 1
ATOM 1217 N N . ASP A 1 162 ? 1.707 58.260 9.380 1.00 55.28 162 ASP A N 1
ATOM 1218 C CA . ASP A 1 162 ? 1.126 58.479 10.706 1.00 58.16 162 ASP A CA 1
ATOM 1219 C C . ASP A 1 162 ? 1.183 59.977 10.977 1.00 58.45 162 ASP A C 1
ATOM 1220 O O . ASP A 1 162 ? 0.168 60.675 10.886 1.00 59.10 162 ASP A O 1
ATOM 1225 N N . ASN A 1 169 ? 3.827 64.168 2.080 1.00 50.34 169 ASN A N 1
ATOM 1226 C CA . ASN A 1 169 ? 2.808 63.829 1.099 1.00 50.02 169 ASN A CA 1
ATOM 1227 C C . ASN A 1 169 ? 2.738 62.327 0.868 1.00 47.30 169 ASN A C 1
ATOM 1228 O O . ASN A 1 169 ? 3.607 61.566 1.298 1.00 46.49 169 ASN A O 1
ATOM 1233 N N . ALA A 1 170 ? 1.677 61.912 0.193 1.00 44.34 170 ALA A N 1
ATOM 1234 C CA . ALA A 1 170 ? 1.470 60.517 -0.127 1.00 38.83 170 ALA A CA 1
ATOM 1235 C C . ALA A 1 170 ? 2.463 60.151 -1.218 1.00 36.50 170 ALA A C 1
ATOM 1236 O O . ALA A 1 170 ? 3.002 61.027 -1.892 1.00 35.32 170 ALA A O 1
ATOM 1238 N N . PHE A 1 171 ? 2.712 58.857 -1.383 1.00 32.60 171 PHE A N 1
ATOM 1239 C CA . PHE A 1 171 ? 3.628 58.378 -2.409 1.00 29.47 171 PHE A CA 1
ATOM 1240 C C . PHE A 1 171 ? 2.800 58.221 -3.688 1.00 28.10 171 PHE A C 1
ATOM 1241 O O . PHE A 1 171 ? 2.028 57.268 -3.811 1.00 26.50 171 PHE A O 1
ATOM 1249 N N . PRO A 1 172 ? 2.934 59.159 -4.650 1.00 27.39 172 PRO A N 1
ATOM 1250 C CA . PRO A 1 172 ? 2.155 59.050 -5.888 1.00 27.75 172 PRO A CA 1
ATOM 1251 C C . PRO A 1 172 ? 2.483 57.839 -6.752 1.00 27.12 172 PRO A C 1
ATOM 1252 O O . PRO A 1 172 ? 3.648 57.517 -6.980 1.00 27.11 172 PRO A O 1
ATOM 1256 N N . ILE A 1 173 ? 1.435 57.187 -7.241 1.00 26.50 173 ILE A N 1
ATOM 1257 C CA . ILE A 1 173 ? 1.580 56.008 -8.082 1.00 25.40 173 ILE A CA 1
ATOM 1258 C C . ILE A 1 173 ? 0.711 56.065 -9.326 1.00 25.39 173 ILE A C 1
ATOM 1259 O O . ILE A 1 173 ? -0.238 56.852 -9.416 1.00 24.68 173 ILE A O 1
ATOM 1264 N N . LYS A 1 174 ? 1.044 55.207 -10.280 1.00 22.90 174 LYS A N 1
ATOM 1265 C CA . LYS A 1 174 ? 0.292 55.093 -11.516 1.00 25.00 174 LYS A CA 1
ATOM 1266 C C . LYS A 1 174 ? 0.179 53.599 -11.835 1.00 25.05 174 LYS A C 1
ATOM 1267 O O . LYS A 1 174 ? 0.979 52.787 -11.353 1.00 24.74 174 LYS A O 1
ATOM 1273 N N . PHE A 1 175 ? -0.812 53.229 -12.638 1.00 24.84 175 PHE A N 1
ATOM 1274 C CA . PHE A 1 175 ? -1.004 51.830 -12.979 1.00 23.85 175 PHE A CA 1
ATOM 1275 C C . PHE A 1 175 ? -0.710 51.564 -14.445 1.00 26.19 175 PHE A C 1
ATOM 1276 O O . PHE A 1 175 ? -1.277 52.204 -15.328 1.00 25.84 175 PHE A O 1
ATOM 1284 N N . ARG A 1 176 ? 0.193 50.628 -14.705 1.00 27.09 176 ARG A N 1
ATOM 1285 C CA . ARG A 1 176 ? 0.529 50.285 -16.078 1.00 28.60 176 ARG A CA 1
ATOM 1286 C C . ARG A 1 176 ? 0.075 48.859 -16.400 1.00 30.73 176 ARG A C 1
ATOM 1287 O O . ARG A 1 176 ? 0.513 47.885 -15.788 1.00 24.90 176 ARG A O 1
ATOM 1295 N N . GLU A 1 177 ? -0.813 48.749 -17.376 1.00 34.33 177 GLU A N 1
ATOM 1296 C CA . GLU A 1 177 ? -1.331 47.459 -17.786 1.00 37.05 177 GLU A CA 1
ATOM 1297 C C . GLU A 1 177 ? -0.208 46.560 -18.286 1.00 39.36 177 GLU A C 1
ATOM 1298 O O . GLU A 1 177 ? 0.662 46.985 -19.052 1.00 37.10 177 GLU A O 1
ATOM 1304 N N . VAL A 1 178 ? -0.233 45.311 -17.834 1.00 40.76 178 VAL A N 1
ATOM 1305 C CA . VAL A 1 178 ? 0.765 44.331 -18.221 1.00 42.59 178 VAL A CA 1
ATOM 1306 C C . VAL A 1 178 ? 0.449 43.845 -19.636 1.00 46.94 178 VAL A C 1
ATOM 1307 O O . VAL A 1 178 ? -0.582 43.211 -19.867 1.00 47.55 178 VAL A O 1
ATOM 1311 N N . ASP A 1 179 ? 1.338 44.165 -20.575 1.00 51.33 179 ASP A N 1
ATOM 1312 C CA . ASP A 1 179 ? 1.175 43.800 -21.984 1.00 56.08 179 ASP A CA 1
ATOM 1313 C C . ASP A 1 179 ? 0.164 44.706 -22.687 1.00 58.69 179 ASP A C 1
ATOM 1314 O O . ASP A 1 179 ? -0.934 44.211 -23.036 1.00 59.42 179 ASP A O 1
ATOM 1319 N N . GLU B 1 4 ? 26.711 38.986 -43.339 1.00 59.20 4 GLU B N 1
ATOM 1320 C CA . GLU B 1 4 ? 26.951 40.338 -42.755 1.00 59.33 4 GLU B CA 1
ATOM 1321 C C . GLU B 1 4 ? 25.749 41.281 -42.833 1.00 57.34 4 GLU B C 1
ATOM 1322 O O . GLU B 1 4 ? 25.910 42.504 -42.849 1.00 57.21 4 GLU B O 1
ATOM 1328 N N . GLU B 1 5 ? 24.547 40.715 -42.888 1.00 55.65 5 GLU B N 1
ATOM 1329 C CA . GLU B 1 5 ? 23.339 41.530 -42.923 1.00 53.80 5 GLU B CA 1
ATOM 1330 C C . GLU B 1 5 ? 23.004 41.895 -41.475 1.00 51.15 5 GLU B C 1
ATOM 1331 O O . GLU B 1 5 ? 23.212 41.097 -40.562 1.00 51.05 5 GLU B O 1
ATOM 1337 N N . PRO B 1 6 ? 22.470 43.103 -41.251 1.00 47.18 6 PRO B N 1
ATOM 1338 C CA . PRO B 1 6 ? 22.110 43.598 -39.918 1.00 43.68 6 PRO B CA 1
ATOM 1339 C C . PRO B 1 6 ? 21.315 42.664 -39.009 1.00 39.79 6 PRO B C 1
ATOM 1340 O O . PRO B 1 6 ? 20.449 41.913 -39.465 1.00 35.83 6 PRO B O 1
ATOM 1344 N N . VAL B 1 7 ? 21.638 42.700 -37.717 1.00 36.51 7 VAL B N 1
ATOM 1345 C CA . VAL B 1 7 ? 20.895 41.910 -36.742 1.00 32.57 7 VAL B CA 1
ATOM 1346 C C . VAL B 1 7 ? 19.697 42.814 -36.466 1.00 29.36 7 VAL B C 1
ATOM 1347 O O . VAL B 1 7 ? 19.839 44.038 -36.383 1.00 28.61 7 VAL B O 1
ATOM 1351 N N . LYS B 1 8 ? 18.520 42.222 -36.331 1.00 30.33 8 LYS B N 1
ATOM 1352 C CA . LYS B 1 8 ? 17.320 43.017 -36.108 1.00 31.56 8 LYS B CA 1
ATOM 1353 C C . LYS B 1 8 ? 16.630 42.727 -34.776 1.00 30.15 8 LYS B C 1
ATOM 1354 O O . LYS B 1 8 ? 16.677 41.603 -34.285 1.00 29.91 8 LYS B O 1
ATOM 1360 N N . ASP B 1 9 ? 15.988 43.746 -34.206 1.00 28.29 9 ASP B N 1
ATOM 1361 C CA . ASP B 1 9 ? 15.276 43.583 -32.947 1.00 28.13 9 ASP B CA 1
ATOM 1362 C C . ASP B 1 9 ? 13.848 43.102 -33.217 1.00 28.56 9 ASP B C 1
ATOM 1363 O O . ASP B 1 9 ? 13.504 42.772 -34.364 1.00 24.43 9 ASP B O 1
ATOM 1368 N N . THR B 1 10 ? 13.027 43.048 -32.168 1.00 26.08 10 THR B N 1
ATOM 1369 C CA . THR B 1 10 ? 11.650 42.579 -32.297 1.00 27.00 10 THR B CA 1
ATOM 1370 C C . THR B 1 10 ? 10.730 43.438 -33.161 1.00 26.90 10 THR B C 1
ATOM 1371 O O . THR B 1 10 ? 9.670 42.970 -33.580 1.00 27.88 10 THR B O 1
ATOM 1375 N N . ASN B 1 11 ? 11.126 44.684 -33.417 1.00 24.55 11 ASN B N 1
ATOM 1376 C CA . ASN B 1 11 ? 10.343 45.593 -34.252 1.00 26.30 11 ASN B CA 1
ATOM 1377 C C . ASN B 1 11 ? 10.834 45.533 -35.685 1.00 26.70 11 ASN B C 1
ATOM 1378 O O . ASN B 1 11 ? 10.370 46.278 -36.549 1.00 27.60 11 ASN B O 1
ATOM 1383 N N . GLY B 1 12 ? 11.784 44.647 -35.935 1.00 26.07 12 GLY B N 1
ATOM 1384 C CA . GLY B 1 12 ? 12.327 44.541 -37.271 1.00 28.65 12 GLY B CA 1
ATOM 1385 C C . GLY B 1 12 ? 13.380 45.612 -37.507 1.00 29.25 12 GLY B C 1
ATOM 1386 O O . GLY B 1 12 ? 13.876 45.751 -38.623 1.00 28.05 12 GLY B O 1
ATOM 1387 N N . ASN B 1 13 ? 13.709 46.377 -36.466 1.00 29.23 13 ASN B N 1
ATOM 1388 C CA . ASN B 1 13 ? 14.732 47.421 -36.573 1.00 30.75 13 ASN B CA 1
ATOM 1389 C C . ASN B 1 13 ? 16.125 46.832 -36.369 1.00 32.52 13 ASN B C 1
ATOM 1390 O O . ASN B 1 13 ? 16.313 45.908 -35.572 1.00 34.33 13 ASN B O 1
ATOM 1395 N N . PRO B 1 14 ? 17.127 47.361 -37.084 1.00 32.14 14 PRO B N 1
ATOM 1396 C CA . PRO B 1 14 ? 18.478 46.824 -36.909 1.00 32.80 14 PRO B CA 1
ATOM 1397 C C . PRO B 1 14 ? 19.082 47.324 -35.591 1.00 30.50 14 PRO B C 1
ATOM 1398 O O . PRO B 1 14 ? 18.861 48.471 -35.190 1.00 29.95 14 PRO B O 1
ATOM 1402 N N . LEU B 1 15 ? 19.824 46.452 -34.917 1.00 32.10 15 LEU B N 1
ATOM 1403 C CA . LEU B 1 15 ? 20.467 46.810 -33.657 1.00 32.53 15 LEU B CA 1
ATOM 1404 C C . LEU B 1 15 ? 21.562 47.837 -33.908 1.00 33.81 15 LEU B C 1
ATOM 1405 O O . LEU B 1 15 ? 22.284 47.766 -34.907 1.00 34.97 15 LEU B O 1
ATOM 1410 N N . LYS B 1 16 ? 21.665 48.798 -33.000 1.00 32.71 16 LYS B N 1
ATOM 1411 C CA . LYS B 1 16 ? 22.673 49.845 -33.068 1.00 35.14 16 LYS B CA 1
ATOM 1412 C C . LYS B 1 16 ? 23.622 49.577 -31.908 1.00 37.11 16 LYS B C 1
ATOM 1413 O O . LYS B 1 16 ? 23.205 49.043 -30.883 1.00 34.27 16 LYS B O 1
ATOM 1419 N N . ILE B 1 17 ? 24.895 49.928 -32.059 1.00 38.78 17 ILE B N 1
ATOM 1420 C CA . ILE B 1 17 ? 25.828 49.728 -30.961 1.00 39.18 17 ILE B CA 1
ATOM 1421 C C . ILE B 1 17 ? 25.551 50.797 -29.914 1.00 37.91 17 ILE B C 1
ATOM 1422 O O . ILE B 1 17 ? 24.993 51.851 -30.224 1.00 38.43 17 ILE B O 1
ATOM 1427 N N . GLU B 1 18 ? 25.916 50.512 -28.669 1.00 37.55 18 GLU B N 1
ATOM 1428 C CA . GLU B 1 18 ? 25.718 51.454 -27.569 1.00 37.96 18 GLU B CA 1
ATOM 1429 C C . GLU B 1 18 ? 24.264 51.840 -27.337 1.00 36.07 18 GLU B C 1
ATOM 1430 O O . GLU B 1 18 ? 23.949 52.952 -26.898 1.00 36.75 18 GLU B O 1
ATOM 1436 N N . THR B 1 19 ? 23.382 50.901 -27.636 1.00 33.34 19 THR B N 1
ATOM 1437 C CA . THR B 1 19 ? 21.955 51.097 -27.452 1.00 33.60 19 THR B CA 1
ATOM 1438 C C . THR B 1 19 ? 21.509 49.972 -26.534 1.00 30.43 19 THR B C 1
ATOM 1439 O O . THR B 1 19 ? 21.938 48.828 -26.697 1.00 29.77 19 THR B O 1
ATOM 1443 N N . ARG B 1 20 ? 20.659 50.293 -25.567 1.00 29.93 20 ARG B N 1
ATOM 1444 C CA . ARG B 1 20 ? 20.200 49.280 -24.636 1.00 28.50 20 ARG B CA 1
ATOM 1445 C C . ARG B 1 20 ? 19.148 48.350 -25.228 1.00 29.15 20 ARG B C 1
ATOM 1446 O O . ARG B 1 20 ? 18.139 48.802 -25.777 1.00 28.52 20 ARG B O 1
ATOM 1454 N N . TYR B 1 21 ? 19.402 47.048 -25.113 1.00 27.03 21 TYR B N 1
ATOM 1455 C CA . TYR B 1 21 ? 18.489 46.015 -25.590 1.00 27.85 21 TYR B CA 1
ATOM 1456 C C . TYR B 1 21 ? 18.305 44.959 -24.504 1.00 27.94 21 TYR B C 1
ATOM 1457 O O . TYR B 1 21 ? 19.225 44.703 -23.729 1.00 29.47 21 TYR B O 1
ATOM 1466 N N . PHE B 1 22 ? 17.118 44.365 -24.452 1.00 27.12 22 PHE B N 1
ATOM 1467 C CA . PHE B 1 22 ? 16.855 43.272 -23.550 1.00 27.49 22 PHE B CA 1
ATOM 1468 C C . PHE B 1 22 ? 17.134 42.044 -24.380 1.00 28.37 22 PHE B C 1
ATOM 1469 O O . PHE B 1 22 ? 16.723 41.980 -25.535 1.00 26.16 22 PHE B O 1
ATOM 1477 N N . ILE B 1 23 ? 17.861 41.084 -23.829 1.00 29.34 23 ILE B N 1
ATOM 1478 C CA . ILE B 1 23 ? 18.091 39.826 -24.538 1.00 32.57 23 ILE B CA 1
ATOM 1479 C C . ILE B 1 23 ? 17.033 38.886 -24.028 1.00 34.47 23 ILE B C 1
ATOM 1480 O O . ILE B 1 23 ? 17.095 38.476 -22.865 1.00 35.52 23 ILE B O 1
ATOM 1485 N N . GLN B 1 24 ? 16.065 38.560 -24.889 1.00 35.61 24 GLN B N 1
ATOM 1486 C CA . GLN B 1 24 ? 15.029 37.677 -24.457 1.00 37.70 24 GLN B CA 1
ATOM 1487 C C . GLN B 1 24 ? 14.828 36.356 -25.271 1.00 41.56 24 GLN B C 1
ATOM 1488 O O . GLN B 1 24 ? 14.637 36.380 -26.497 1.00 41.79 24 GLN B O 1
ATOM 1494 N N . PRO B 1 25 ? 14.890 35.186 -24.542 1.00 44.97 25 PRO B N 1
ATOM 1495 C CA . PRO B 1 25 ? 14.618 33.784 -24.955 1.00 48.43 25 PRO B CA 1
ATOM 1496 C C . PRO B 1 25 ? 13.488 33.787 -26.047 1.00 52.35 25 PRO B C 1
ATOM 1497 O O . PRO B 1 25 ? 12.382 34.225 -25.761 1.00 52.94 25 PRO B O 1
ATOM 1501 N N . ALA B 1 26 ? 13.885 33.537 -27.321 1.00 56.47 26 ALA B N 1
ATOM 1502 C CA . ALA B 1 26 ? 12.995 33.611 -28.499 1.00 61.08 26 ALA B CA 1
ATOM 1503 C C . ALA B 1 26 ? 12.272 32.318 -28.605 1.00 64.35 26 ALA B C 1
ATOM 1504 O O . ALA B 1 26 ? 12.043 31.795 -29.694 1.00 65.69 26 ALA B O 1
ATOM 1506 N N . SER B 1 27 ? 11.882 31.772 -27.470 1.00 67.94 27 SER B N 1
ATOM 1507 C CA . SER B 1 27 ? 11.271 30.460 -27.553 1.00 71.10 27 SER B CA 1
ATOM 1508 C C . SER B 1 27 ? 9.999 30.283 -26.756 1.00 73.78 27 SER B C 1
ATOM 1509 O O . SER B 1 27 ? 9.415 31.254 -26.269 1.00 74.61 27 SER B O 1
ATOM 1512 N N . ASP B 1 28 ? 9.547 29.053 -26.611 1.00 76.13 28 ASP B N 1
ATOM 1513 C CA . ASP B 1 28 ? 8.353 28.852 -25.815 1.00 78.54 28 ASP B CA 1
ATOM 1514 C C . ASP B 1 28 ? 8.751 29.172 -24.354 1.00 78.86 28 ASP B C 1
ATOM 1515 O O . ASP B 1 28 ? 9.575 28.539 -23.690 1.00 79.45 28 ASP B O 1
ATOM 1520 N N . ASN B 1 29 ? 8.063 30.239 -23.985 1.00 78.38 29 ASN B N 1
ATOM 1521 C CA . ASN B 1 29 ? 8.015 31.175 -22.825 1.00 77.63 29 ASN B CA 1
ATOM 1522 C C . ASN B 1 29 ? 7.521 30.868 -21.437 1.00 76.28 29 ASN B C 1
ATOM 1523 O O . ASN B 1 29 ? 6.347 31.019 -21.084 1.00 76.91 29 ASN B O 1
ATOM 1528 N N . ASN B 1 30 ? 8.463 30.384 -20.658 1.00 73.76 30 ASN B N 1
ATOM 1529 C CA . ASN B 1 30 ? 8.229 30.152 -19.256 1.00 70.95 30 ASN B CA 1
ATOM 1530 C C . ASN B 1 30 ? 9.306 31.022 -18.646 1.00 67.45 30 ASN B C 1
ATOM 1531 O O . ASN B 1 30 ? 10.464 30.624 -18.566 1.00 68.56 30 ASN B O 1
ATOM 1536 N N . GLY B 1 31 ? 8.926 32.220 -18.224 1.00 62.14 31 GLY B N 1
ATOM 1537 C CA . GLY B 1 31 ? 9.911 33.125 -17.667 1.00 55.49 31 GLY B CA 1
ATOM 1538 C C . GLY B 1 31 ? 10.086 34.363 -18.535 1.00 50.23 31 GLY B C 1
ATOM 1539 O O . GLY B 1 31 ? 9.286 34.624 -19.437 1.00 48.99 31 GLY B O 1
ATOM 1540 N N . GLY B 1 32 ? 11.145 35.124 -18.268 1.00 45.86 32 GLY B N 1
ATOM 1541 C CA . GLY B 1 32 ? 11.392 36.345 -19.010 1.00 38.27 32 GLY B CA 1
ATOM 1542 C C . GLY B 1 32 ? 12.768 36.469 -19.638 1.00 36.71 32 GLY B C 1
ATOM 1543 O O . GLY B 1 32 ? 13.290 35.509 -20.211 1.00 33.39 32 GLY B O 1
ATOM 1544 N N . GLY B 1 33 ? 13.357 37.660 -19.516 1.00 32.52 33 GLY B N 1
ATOM 1545 C CA . GLY B 1 33 ? 14.662 37.924 -20.103 1.00 31.61 33 GLY B CA 1
ATOM 1546 C C . GLY B 1 33 ? 15.907 37.438 -19.379 1.00 29.66 33 GLY B C 1
ATOM 1547 O O . GLY B 1 33 ? 15.828 36.886 -18.283 1.00 28.93 33 GLY B O 1
ATOM 1548 N N . LEU B 1 34 ? 17.063 37.652 -20.008 1.00 29.10 34 LEU B N 1
ATOM 1549 C CA . LEU B 1 34 ? 18.347 37.250 -19.438 1.00 28.38 34 LEU B CA 1
ATOM 1550 C C . LEU B 1 34 ? 18.823 38.281 -18.423 1.00 27.59 34 LEU B C 1
ATOM 1551 O O . LEU B 1 34 ? 18.798 39.494 -18.673 1.00 25.75 34 LEU B O 1
ATOM 1556 N N . VAL B 1 35 ? 19.260 37.787 -17.271 1.00 26.64 35 VAL B N 1
ATOM 1557 C CA . VAL B 1 35 ? 19.706 38.650 -16.188 1.00 25.28 35 VAL B CA 1
ATOM 1558 C C . VAL B 1 35 ? 20.936 38.076 -15.489 1.00 27.15 35 VAL B C 1
ATOM 1559 O O . VAL B 1 35 ? 21.239 36.896 -15.626 1.00 26.12 35 VAL B O 1
ATOM 1563 N N . PRO B 1 36 ? 21.659 38.908 -14.728 1.00 28.23 36 PRO B N 1
ATOM 1564 C CA . PRO B 1 36 ? 22.844 38.405 -14.026 1.00 29.00 36 PRO B CA 1
ATOM 1565 C C . PRO B 1 36 ? 22.392 37.616 -12.810 1.00 28.62 36 PRO B C 1
ATOM 1566 O O . PRO B 1 36 ? 21.461 38.021 -12.123 1.00 27.42 36 PRO B O 1
ATOM 1570 N N . ALA B 1 37 ? 23.044 36.487 -12.552 1.00 31.17 37 ALA B N 1
ATOM 1571 C CA . ALA B 1 37 ? 22.719 35.654 -11.396 1.00 29.94 37 ALA B CA 1
ATOM 1572 C C . ALA B 1 37 ? 23.881 34.706 -11.167 1.00 31.10 37 ALA B C 1
ATOM 1573 O O . ALA B 1 37 ? 24.655 34.448 -12.081 1.00 28.93 37 ALA B O 1
ATOM 1575 N N . ASN B 1 38 ? 24.022 34.202 -9.947 1.00 32.34 38 ASN B N 1
ATOM 1576 C CA . ASN B 1 38 ? 25.117 33.280 -9.658 1.00 35.49 38 ASN B CA 1
ATOM 1577 C C . ASN B 1 38 ? 24.740 31.878 -10.145 1.00 35.91 38 ASN B C 1
ATOM 1578 O O . ASN B 1 38 ? 23.606 31.444 -9.971 1.00 37.45 38 ASN B O 1
ATOM 1583 N N . VAL B 1 39 ? 25.687 31.179 -10.766 1.00 37.64 39 VAL B N 1
ATOM 1584 C CA . VAL B 1 39 ? 25.422 29.841 -11.297 1.00 39.94 39 VAL B CA 1
ATOM 1585 C C . VAL B 1 39 ? 25.341 28.732 -10.255 1.00 39.69 39 VAL B C 1
ATOM 1586 O O . VAL B 1 39 ? 24.523 27.828 -10.375 1.00 40.22 39 VAL B O 1
ATOM 1590 N N . ASP B 1 40 ? 26.124 28.805 -9.204 1.00 40.43 40 ASP B N 1
ATOM 1591 C CA . ASP B 1 40 ? 26.087 27.793 -8.156 1.00 40.64 40 ASP B CA 1
ATOM 1592 C C . ASP B 1 40 ? 26.317 28.436 -6.786 1.00 40.10 40 ASP B C 1
ATOM 1593 O O . ASP B 1 40 ? 26.282 29.661 -6.658 1.00 40.56 40 ASP B O 1
ATOM 1598 N N . LEU B 1 41 ? 26.547 27.612 -5.769 1.00 38.68 41 LEU B N 1
ATOM 1599 C CA . LEU B 1 41 ? 26.771 28.111 -4.416 1.00 36.52 41 LEU B CA 1
ATOM 1600 C C . LEU B 1 41 ? 28.254 28.256 -4.107 1.00 37.30 41 LEU B C 1
ATOM 1601 O O . LEU B 1 41 ? 28.632 28.529 -2.966 1.00 37.04 41 LEU B O 1
ATOM 1606 N N . SER B 1 42 ? 29.128 28.081 -5.118 1.00 36.54 42 SER B N 1
ATOM 1607 C CA . SER B 1 42 ? 30.573 28.142 -4.930 1.00 38.06 42 SER B CA 1
ATOM 1608 C C . SER B 1 42 ? 31.133 29.544 -5.126 1.00 37.74 42 SER B C 1
ATOM 1609 O O . SER B 1 42 ? 32.235 29.842 -4.682 1.00 36.36 42 SER B O 1
ATOM 1612 N N . HIS B 1 43 ? 30.372 30.400 -5.795 1.00 38.01 43 HIS B N 1
ATOM 1613 C CA . HIS B 1 43 ? 30.809 31.769 -6.040 1.00 40.16 43 HIS B CA 1
ATOM 1614 C C . HIS B 1 43 ? 29.618 32.703 -6.191 1.00 39.51 43 HIS B C 1
ATOM 1615 O O . HIS B 1 43 ? 28.542 32.285 -6.615 1.00 39.98 43 HIS B O 1
ATOM 1622 N N . LEU B 1 44 ? 29.809 33.964 -5.822 1.00 37.13 44 LEU B N 1
ATOM 1623 C CA . LEU B 1 44 ? 28.762 34.956 -5.985 1.00 36.65 44 LEU B CA 1
ATOM 1624 C C . LEU B 1 44 ? 29.253 35.853 -7.115 1.00 35.36 44 LEU B C 1
ATOM 1625 O O . LEU B 1 44 ? 28.470 36.397 -7.881 1.00 35.52 44 LEU B O 1
ATOM 1630 N N . CYS B 1 45 ? 30.573 35.980 -7.206 1.00 33.35 45 CYS B N 1
ATOM 1631 C CA . CYS B 1 45 ? 31.225 36.783 -8.228 1.00 33.33 45 CYS B CA 1
ATOM 1632 C C . CYS B 1 45 ? 32.309 35.935 -8.890 1.00 33.26 45 CYS B C 1
ATOM 1633 O O . CYS B 1 45 ? 33.002 35.179 -8.212 1.00 34.20 45 CYS B O 1
ATOM 1636 N N . PRO B 1 46 ? 32.466 36.039 -10.224 1.00 32.82 46 PRO B N 1
ATOM 1637 C CA . PRO B 1 46 ? 31.702 36.890 -11.142 1.00 33.04 46 PRO B CA 1
ATOM 1638 C C . PRO B 1 46 ? 30.307 36.309 -11.345 1.00 32.74 46 PRO B C 1
ATOM 1639 O O . PRO B 1 46 ? 29.963 35.308 -10.721 1.00 34.54 46 PRO B O 1
ATOM 1643 N N . LEU B 1 47 ? 29.513 36.918 -12.220 1.00 30.42 47 LEU B N 1
ATOM 1644 C CA . LEU B 1 47 ? 28.140 36.465 -12.440 1.00 28.34 47 LEU B CA 1
ATOM 1645 C C . LEU B 1 47 ? 27.862 35.725 -13.740 1.00 30.48 47 LEU B C 1
ATOM 1646 O O . LEU B 1 47 ? 28.487 35.986 -14.766 1.00 30.35 47 LEU B O 1
ATOM 1651 N N . GLY B 1 48 ? 26.915 34.796 -13.673 1.00 28.60 48 GLY B N 1
ATOM 1652 C CA . GLY B 1 48 ? 26.522 34.045 -14.847 1.00 31.59 48 GLY B CA 1
ATOM 1653 C C . GLY B 1 48 ? 25.346 34.744 -15.520 1.00 33.15 48 GLY B C 1
ATOM 1654 O O . GLY B 1 48 ? 24.905 35.808 -15.062 1.00 30.10 48 GLY B O 1
ATOM 1655 N N . ILE B 1 49 ? 24.881 34.160 -16.633 1.00 34.05 49 ILE B N 1
ATOM 1656 C CA . ILE B 1 49 ? 23.751 34.692 -17.378 1.00 34.56 49 ILE B CA 1
ATOM 1657 C C . ILE B 1 49 ? 22.596 33.747 -17.215 1.00 35.35 49 ILE B C 1
ATOM 1658 O O . ILE B 1 49 ? 22.573 32.641 -17.750 1.00 36.64 49 ILE B O 1
ATOM 1663 N N . VAL B 1 50 ? 21.619 34.225 -16.477 1.00 33.80 50 VAL B N 1
ATOM 1664 C CA . VAL B 1 50 ? 20.508 33.380 -16.242 1.00 33.06 50 VAL B CA 1
ATOM 1665 C C . VAL B 1 50 ? 19.183 33.945 -16.759 1.00 34.31 50 VAL B C 1
ATOM 1666 O O . VAL B 1 50 ? 18.972 35.168 -16.743 1.00 32.73 50 VAL B O 1
ATOM 1670 N N . ARG B 1 51 ? 18.278 33.044 -17.229 1.00 33.97 51 ARG B N 1
ATOM 1671 C CA . ARG B 1 51 ? 16.898 33.422 -17.712 1.00 35.60 51 ARG B CA 1
ATOM 1672 C C . ARG B 1 51 ? 15.952 33.433 -16.510 1.00 33.88 51 ARG B C 1
ATOM 1673 O O . ARG B 1 51 ? 15.714 32.388 -15.896 1.00 31.35 51 ARG B O 1
ATOM 1681 N N . THR B 1 52 ? 15.403 34.605 -16.188 1.00 31.31 52 THR B N 1
ATOM 1682 C CA . THR B 1 52 ? 14.506 34.749 -15.058 1.00 31.15 52 THR B CA 1
ATOM 1683 C C . THR B 1 52 ? 13.243 33.922 -15.277 1.00 30.50 52 THR B C 1
ATOM 1684 O O . THR B 1 52 ? 12.775 33.776 -16.406 1.00 29.38 52 THR B O 1
ATOM 1688 N N . SER B 1 53 ? 12.702 33.370 -14.199 1.00 27.79 53 SER B N 1
ATOM 1689 C CA . SER B 1 53 ? 11.490 32.568 -14.293 1.00 28.59 53 SER B CA 1
ATOM 1690 C C . SER B 1 53 ? 10.249 33.437 -14.188 1.00 28.08 53 SER B C 1
ATOM 1691 O O . SER B 1 53 ? 9.137 32.966 -14.400 1.00 26.36 53 SER B O 1
ATOM 1694 N N . LEU B 1 54 ? 10.438 34.711 -13.861 1.00 29.15 54 LEU B N 1
ATOM 1695 C CA . LEU B 1 54 ? 9.315 35.618 -13.721 1.00 30.34 54 LEU B CA 1
ATOM 1696 C C . LEU B 1 54 ? 8.800 36.090 -15.064 1.00 31.53 54 LEU B C 1
ATOM 1697 O O . LEU B 1 54 ? 9.537 36.676 -15.879 1.00 30.51 54 LEU B O 1
ATOM 1702 N N . PRO B 1 55 ? 7.493 35.886 -15.283 1.00 32.57 55 PRO B N 1
ATOM 1703 C CA . PRO B 1 55 ? 6.805 36.244 -16.531 1.00 35.05 55 PRO B CA 1
ATOM 1704 C C . PRO B 1 55 ? 7.075 37.590 -17.184 1.00 34.05 55 PRO B C 1
ATOM 1705 O O . PRO B 1 55 ? 7.291 37.690 -18.399 1.00 38.16 55 PRO B O 1
ATOM 1709 N N . TYR B 1 56 ? 7.052 38.633 -16.378 1.00 33.18 56 TYR B N 1
ATOM 1710 C CA . TYR B 1 56 ? 7.197 39.953 -16.946 1.00 32.85 56 TYR B CA 1
ATOM 1711 C C . TYR B 1 56 ? 8.473 40.729 -16.634 1.00 30.24 56 TYR B C 1
ATOM 1712 O O . TYR B 1 56 ? 8.483 41.952 -16.752 1.00 30.50 56 TYR B O 1
ATOM 1721 N N . GLN B 1 57 ? 9.544 40.023 -16.245 1.00 27.97 57 GLN B N 1
ATOM 1722 C CA . GLN B 1 57 ? 10.835 40.678 -16.000 1.00 26.63 57 GLN B CA 1
ATOM 1723 C C . GLN B 1 57 ? 11.529 40.720 -17.354 1.00 25.48 57 GLN B C 1
ATOM 1724 O O . GLN B 1 57 ? 11.926 39.692 -17.911 1.00 25.71 57 GLN B O 1
ATOM 1730 N N . PRO B 1 58 ? 11.696 41.939 -17.887 1.00 25.42 58 PRO B N 1
ATOM 1731 C CA . PRO B 1 58 ? 12.318 42.121 -19.195 1.00 25.49 58 PRO B CA 1
ATOM 1732 C C . PRO B 1 58 ? 13.668 41.496 -19.390 1.00 25.79 58 PRO B C 1
ATOM 1733 O O . PRO B 1 58 ? 14.027 41.096 -20.504 1.00 26.15 58 PRO B O 1
ATOM 1737 N N . GLY B 1 59 ? 14.411 41.442 -18.298 1.00 24.45 59 GLY B N 1
ATOM 1738 C CA . GLY B 1 59 ? 15.773 40.971 -18.336 1.00 25.03 59 GLY B CA 1
ATOM 1739 C C . GLY B 1 59 ? 16.581 42.229 -18.069 1.00 24.99 59 GLY B C 1
ATOM 1740 O O . GLY B 1 59 ? 16.008 43.331 -18.078 1.00 24.33 59 GLY B O 1
ATOM 1741 N N . LEU B 1 60 ? 17.884 42.085 -17.813 1.00 24.25 60 LEU B N 1
ATOM 1742 C CA . LEU B 1 60 ? 18.735 43.250 -17.543 1.00 25.97 60 LEU B CA 1
ATOM 1743 C C . LEU B 1 60 ? 19.175 43.816 -18.883 1.00 28.35 60 LEU B C 1
ATOM 1744 O O . LEU B 1 60 ? 19.375 43.066 -19.837 1.00 30.45 60 LEU B O 1
ATOM 1749 N N . PRO B 1 61 ? 19.365 45.141 -18.960 1.00 30.57 61 PRO B N 1
ATOM 1750 C CA . PRO B 1 61 ? 19.743 45.648 -20.278 1.00 31.11 61 PRO B CA 1
ATOM 1751 C C . PRO B 1 61 ? 21.161 45.373 -20.686 1.00 31.66 61 PRO B C 1
ATOM 1752 O O . PRO B 1 61 ? 21.992 45.105 -19.840 1.00 29.87 61 PRO B O 1
ATOM 1756 N N . VAL B 1 62 ? 21.438 45.368 -21.981 1.00 31.08 62 VAL B N 1
ATOM 1757 C CA . VAL B 1 62 ? 22.819 45.197 -22.394 1.00 31.71 62 VAL B CA 1
ATOM 1758 C C . VAL B 1 62 ? 23.046 46.198 -23.520 1.00 32.40 62 VAL B C 1
ATOM 1759 O O . VAL B 1 62 ? 22.092 46.654 -24.156 1.00 31.00 62 VAL B O 1
ATOM 1763 N N . THR B 1 63 ? 24.299 46.581 -23.730 1.00 32.47 63 THR B N 1
ATOM 1764 C CA . THR B 1 63 ? 24.650 47.463 -24.835 1.00 34.23 63 THR B CA 1
ATOM 1765 C C . THR B 1 63 ? 25.618 46.622 -25.655 1.00 35.80 63 THR B C 1
ATOM 1766 O O . THR B 1 63 ? 26.142 45.618 -25.162 1.00 36.23 63 THR B O 1
ATOM 1770 N N . ILE B 1 64 ? 25.841 47.008 -26.903 1.00 36.70 64 ILE B N 1
ATOM 1771 C CA . ILE B 1 64 ? 26.758 46.266 -27.758 1.00 37.23 64 ILE B CA 1
ATOM 1772 C C . ILE B 1 64 ? 27.860 47.189 -28.255 1.00 37.77 64 ILE B C 1
ATOM 1773 O O . ILE B 1 64 ? 27.636 48.377 -28.487 1.00 37.17 64 ILE B O 1
ATOM 1778 N N . SER B 1 65 ? 29.060 46.625 -28.372 1.00 40.16 65 SER B N 1
ATOM 1779 C CA . SER B 1 65 ? 30.238 47.336 -28.854 1.00 42.04 65 SER B CA 1
ATOM 1780 C C . SER B 1 65 ? 30.951 46.506 -29.918 1.00 43.04 65 SER B C 1
ATOM 1781 O O . SER B 1 65 ? 30.905 45.267 -29.896 1.00 42.13 65 SER B O 1
ATOM 1784 N N . THR B 1 66 ? 31.582 47.229 -30.849 1.00 46.36 66 THR B N 1
ATOM 1785 C CA . THR B 1 66 ? 32.343 46.670 -31.965 1.00 49.13 66 THR B CA 1
ATOM 1786 C C . THR B 1 66 ? 33.806 47.084 -32.067 1.00 51.46 66 THR B C 1
ATOM 1787 O O . THR B 1 66 ? 34.184 48.290 -32.126 1.00 52.40 66 THR B O 1
ATOM 1791 N N . PRO B 1 67 ? 34.652 46.048 -32.040 1.00 53.69 67 PRO B N 1
ATOM 1792 C CA . PRO B 1 67 ? 36.116 46.048 -32.104 1.00 56.67 67 PRO B CA 1
ATOM 1793 C C . PRO B 1 67 ? 36.509 46.785 -33.366 1.00 59.13 67 PRO B C 1
ATOM 1794 O O . PRO B 1 67 ? 37.529 47.476 -33.430 1.00 58.91 67 PRO B O 1
ATOM 1798 N N . SER B 1 68 ? 35.661 46.662 -34.371 1.00 62.48 68 SER B N 1
ATOM 1799 C CA . SER B 1 68 ? 35.916 47.433 -35.549 1.00 65.88 68 SER B CA 1
ATOM 1800 C C . SER B 1 68 ? 35.194 48.751 -35.339 1.00 67.72 68 SER B C 1
ATOM 1801 O O . SER B 1 68 ? 34.152 48.819 -34.672 1.00 68.17 68 SER B O 1
ATOM 1804 N N . SER B 1 69 ? 35.754 49.803 -35.919 1.00 69.97 69 SER B N 1
ATOM 1805 C CA . SER B 1 69 ? 35.132 51.119 -35.837 1.00 72.06 69 SER B CA 1
ATOM 1806 C C . SER B 1 69 ? 34.865 51.736 -37.217 1.00 73.11 69 SER B C 1
ATOM 1807 O O . SER B 1 69 ? 35.122 52.931 -37.414 1.00 73.50 69 SER B O 1
ATOM 1810 N N . SER B 1 70 ? 34.355 50.937 -38.157 1.00 73.81 70 SER B N 1
ATOM 1811 C CA . SER B 1 70 ? 34.073 51.419 -39.513 1.00 74.10 70 SER B CA 1
ATOM 1812 C C . SER B 1 70 ? 32.856 50.755 -40.156 1.00 74.33 70 SER B C 1
ATOM 1813 O O . SER B 1 70 ? 32.770 50.642 -41.382 1.00 74.35 70 SER B O 1
ATOM 1816 N N . GLU B 1 71 ? 31.922 50.310 -39.322 1.00 73.86 71 GLU B N 1
ATOM 1817 C CA . GLU B 1 71 ? 30.704 49.686 -39.814 1.00 73.13 71 GLU B CA 1
ATOM 1818 C C . GLU B 1 71 ? 29.537 50.511 -39.298 1.00 72.34 71 GLU B C 1
ATOM 1819 O O . GLU B 1 71 ? 28.429 50.007 -39.111 1.00 71.79 71 GLU B O 1
ATOM 1825 N N . GLY B 1 72 ? 29.803 51.798 -39.094 1.00 71.19 72 GLY B N 1
ATOM 1826 C CA . GLY B 1 72 ? 28.783 52.686 -38.580 1.00 70.39 72 GLY B CA 1
ATOM 1827 C C . GLY B 1 72 ? 28.413 52.270 -37.169 1.00 69.58 72 GLY B C 1
ATOM 1828 O O . GLY B 1 72 ? 29.281 51.934 -36.361 1.00 69.25 72 GLY B O 1
ATOM 1829 N N . ASN B 1 73 ? 27.122 52.282 -36.866 1.00 68.25 73 ASN B N 1
ATOM 1830 C CA . ASN B 1 73 ? 26.677 51.900 -35.540 1.00 66.61 73 ASN B CA 1
ATOM 1831 C C . ASN B 1 73 ? 25.852 50.633 -35.620 1.00 65.18 73 ASN B C 1
ATOM 1832 O O . ASN B 1 73 ? 25.275 50.195 -34.630 1.00 64.69 73 ASN B O 1
ATOM 1837 N N . ASP B 1 74 ? 25.823 50.035 -36.804 1.00 63.37 74 ASP B N 1
ATOM 1838 C CA . ASP B 1 74 ? 25.063 48.820 -37.027 1.00 60.99 74 ASP B CA 1
ATOM 1839 C C . ASP B 1 74 ? 25.756 47.598 -36.467 1.00 59.32 74 ASP B C 1
ATOM 1840 O O . ASP B 1 74 ? 26.951 47.395 -36.686 1.00 58.83 74 ASP B O 1
ATOM 1845 N N . VAL B 1 75 ? 24.999 46.785 -35.743 1.00 57.39 75 VAL B N 1
ATOM 1846 C CA . VAL B 1 75 ? 25.520 45.549 -35.189 1.00 55.70 75 VAL B CA 1
ATOM 1847 C C . VAL B 1 75 ? 25.129 44.546 -36.250 1.00 55.19 75 VAL B C 1
ATOM 1848 O O . VAL B 1 75 ? 23.975 44.129 -36.314 1.00 56.12 75 VAL B O 1
ATOM 1852 N N . LEU B 1 76 ? 26.081 44.161 -37.087 1.00 55.36 76 LEU B N 1
ATOM 1853 C CA . LEU B 1 76 ? 25.787 43.227 -38.161 1.00 54.27 76 LEU B CA 1
ATOM 1854 C C . LEU B 1 76 ? 26.032 41.792 -37.751 1.00 52.77 76 LEU B C 1
ATOM 1855 O O . LEU B 1 76 ? 26.853 41.524 -36.885 1.00 53.63 76 LEU B O 1
ATOM 1860 N N . THR B 1 77 ? 25.304 40.867 -38.359 1.00 51.17 77 THR B N 1
ATOM 1861 C CA . THR B 1 77 ? 25.484 39.463 -38.041 1.00 50.89 77 THR B CA 1
ATOM 1862 C C . THR B 1 77 ? 26.922 39.048 -38.357 1.00 52.46 77 THR B C 1
ATOM 1863 O O . THR B 1 77 ? 27.651 39.760 -39.055 1.00 50.86 77 THR B O 1
ATOM 1867 N N . ASN B 1 78 ? 27.322 37.897 -37.829 1.00 54.05 78 ASN B N 1
ATOM 1868 C CA . ASN B 1 78 ? 28.654 37.353 -38.057 1.00 55.69 78 ASN B CA 1
ATOM 1869 C C . ASN B 1 78 ? 29.799 38.370 -37.953 1.00 56.07 78 ASN B C 1
ATOM 1870 O O . ASN B 1 78 ? 30.682 38.410 -38.810 1.00 56.55 78 ASN B O 1
ATOM 1875 N N . THR B 1 79 ? 29.779 39.190 -36.906 1.00 54.34 79 THR B N 1
ATOM 1876 C CA . THR B 1 79 ? 30.833 40.177 -36.688 1.00 53.80 79 THR B CA 1
ATOM 1877 C C . THR B 1 79 ? 31.167 40.276 -35.198 1.00 52.93 79 THR B C 1
ATOM 1878 O O . THR B 1 79 ? 30.288 40.520 -34.368 1.00 51.39 79 THR B O 1
ATOM 1882 N N . ASN B 1 80 ? 32.438 40.069 -34.864 1.00 50.06 80 ASN B N 1
ATOM 1883 C CA . ASN B 1 80 ? 32.873 40.126 -33.475 1.00 48.52 80 ASN B CA 1
ATOM 1884 C C . ASN B 1 80 ? 32.225 41.291 -32.736 1.00 47.61 80 ASN B C 1
ATOM 1885 O O . ASN B 1 80 ? 32.387 42.442 -33.135 1.00 48.05 80 ASN B O 1
ATOM 1890 N N . ILE B 1 81 ? 31.481 40.996 -31.673 1.00 45.36 81 ILE B N 1
ATOM 1891 C CA . ILE B 1 81 ? 30.848 42.045 -30.875 1.00 43.81 81 ILE B CA 1
ATOM 1892 C C . ILE B 1 81 ? 31.048 41.736 -29.394 1.00 41.67 81 ILE B C 1
ATOM 1893 O O . ILE B 1 81 ? 31.307 40.589 -29.032 1.00 40.84 81 ILE B O 1
ATOM 1898 N N . ALA B 1 82 ? 30.944 42.758 -28.547 1.00 39.55 82 ALA B N 1
ATOM 1899 C CA . ALA B 1 82 ? 31.089 42.572 -27.098 1.00 38.73 82 ALA B CA 1
ATOM 1900 C C . ALA B 1 82 ? 29.789 42.957 -26.385 1.00 37.36 82 ALA B C 1
ATOM 1901 O O . ALA B 1 82 ? 29.342 44.099 -26.488 1.00 39.24 82 ALA B O 1
ATOM 1903 N N . ILE B 1 83 ? 29.199 42.003 -25.663 1.00 36.61 83 ILE B N 1
ATOM 1904 C CA . ILE B 1 83 ? 27.949 42.212 -24.920 1.00 35.23 83 ILE B CA 1
ATOM 1905 C C . ILE B 1 83 ? 28.234 42.675 -23.485 1.00 36.13 83 ILE B C 1
ATOM 1906 O O . ILE B 1 83 ? 28.929 41.989 -22.741 1.00 35.70 83 ILE B O 1
ATOM 1911 N N . THR B 1 84 ? 27.685 43.824 -23.099 1.00 35.13 84 THR B N 1
ATOM 1912 C CA . THR B 1 84 ? 27.909 44.368 -21.760 1.00 35.38 84 THR B CA 1
ATOM 1913 C C . THR B 1 84 ? 26.607 44.761 -21.056 1.00 34.73 84 THR B C 1
ATOM 1914 O O . THR B 1 84 ? 25.773 45.465 -21.626 1.00 34.06 84 THR B O 1
ATOM 1918 N N . PHE B 1 85 ? 26.434 44.302 -19.818 1.00 32.30 85 PHE B N 1
ATOM 1919 C CA . PHE B 1 85 ? 25.235 44.646 -19.057 1.00 29.12 85 PHE B CA 1
ATOM 1920 C C . PHE B 1 85 ? 25.282 46.120 -18.734 1.00 27.80 85 PHE B C 1
ATOM 1921 O O . PHE B 1 85 ? 26.350 46.682 -18.488 1.00 28.22 85 PHE B O 1
ATOM 1929 N N . ASP B 1 86 ? 24.113 46.742 -18.740 1.00 27.87 86 ASP B N 1
ATOM 1930 C CA . ASP B 1 86 ? 23.984 48.152 -18.439 1.00 28.99 86 ASP B CA 1
ATOM 1931 C C . ASP B 1 86 ? 23.170 48.263 -17.147 1.00 29.77 86 ASP B C 1
ATOM 1932 O O . ASP B 1 86 ? 22.045 47.772 -17.076 1.00 29.38 86 ASP B O 1
ATOM 1937 N N . ALA B 1 87 ? 23.750 48.885 -16.125 1.00 29.63 87 ALA B N 1
ATOM 1938 C CA . ALA B 1 87 ? 23.071 49.044 -14.836 1.00 31.09 87 ALA B CA 1
ATOM 1939 C C . ALA B 1 87 ? 23.735 50.128 -13.994 1.00 30.73 87 ALA B C 1
ATOM 1940 O O . ALA B 1 87 ? 24.941 50.345 -14.087 1.00 31.17 87 ALA B O 1
ATOM 1942 N N . PRO B 1 88 ? 22.951 50.823 -13.153 1.00 32.11 88 PRO B N 1
ATOM 1943 C CA . PRO B 1 88 ? 23.481 51.891 -12.302 1.00 33.71 88 PRO B CA 1
ATOM 1944 C C . PRO B 1 88 ? 24.256 51.382 -11.091 1.00 35.71 88 PRO B C 1
ATOM 1945 O O . PRO B 1 88 ? 24.890 52.160 -10.377 1.00 35.64 88 PRO B O 1
ATOM 1949 N N . ILE B 1 89 ? 24.201 50.074 -10.861 1.00 35.99 89 ILE B N 1
ATOM 1950 C CA . ILE B 1 89 ? 24.911 49.473 -9.739 1.00 36.02 89 ILE B CA 1
ATOM 1951 C C . ILE B 1 89 ? 25.369 48.062 -10.092 1.00 34.62 89 ILE B C 1
ATOM 1952 O O . ILE B 1 89 ? 24.731 47.376 -10.897 1.00 33.95 89 ILE B O 1
ATOM 1957 N N . TRP B 1 90 ? 26.480 47.638 -9.493 1.00 31.65 90 TRP B N 1
ATOM 1958 C CA . TRP B 1 90 ? 27.033 46.306 -9.750 1.00 30.70 90 TRP B CA 1
ATOM 1959 C C . TRP B 1 90 ? 27.633 45.805 -8.440 1.00 30.42 90 TRP B C 1
ATOM 1960 O O . TRP B 1 90 ? 28.470 46.482 -7.849 1.00 30.08 90 TRP B O 1
ATOM 1971 N N . LEU B 1 91 ? 27.200 44.630 -7.987 1.00 30.39 91 LEU B N 1
ATOM 1972 C CA . LEU B 1 91 ? 27.674 44.071 -6.721 1.00 31.65 91 LEU B CA 1
ATOM 1973 C C . LEU B 1 91 ? 28.965 43.262 -6.777 1.00 32.08 91 LEU B C 1
ATOM 1974 O O . LEU B 1 91 ? 29.382 42.693 -5.762 1.00 32.11 91 LEU B O 1
ATOM 1979 N N . CYS B 1 92 ? 29.591 43.200 -7.950 1.00 32.63 92 CYS B N 1
ATOM 1980 C CA . CYS B 1 92 ? 30.846 42.465 -8.103 1.00 33.50 92 CYS B CA 1
ATOM 1981 C C . CYS B 1 92 ? 31.968 43.391 -8.550 1.00 34.94 92 CYS B C 1
ATOM 1982 O O . CYS B 1 92 ? 31.733 44.372 -9.244 1.00 36.12 92 CYS B O 1
ATOM 1985 N N . PRO B 1 93 ? 33.210 43.083 -8.157 1.00 37.91 93 PRO B N 1
ATOM 1986 C CA . PRO B 1 93 ? 34.406 43.867 -8.489 1.00 39.82 93 PRO B CA 1
ATOM 1987 C C . PRO B 1 93 ? 34.747 44.015 -9.975 1.00 40.70 93 PRO B C 1
ATOM 1988 O O . PRO B 1 93 ? 35.335 45.018 -10.378 1.00 44.57 93 PRO B O 1
ATOM 1992 N N . SER B 1 94 ? 34.386 43.030 -10.788 1.00 40.20 94 SER B N 1
ATOM 1993 C CA . SER B 1 94 ? 34.718 43.068 -12.211 1.00 38.62 94 SER B CA 1
ATOM 1994 C C . SER B 1 94 ? 33.746 43.818 -13.137 1.00 37.55 94 SER B C 1
ATOM 1995 O O . SER B 1 94 ? 32.842 44.520 -12.674 1.00 37.03 94 SER B O 1
ATOM 1998 N N . SER B 1 95 ? 33.944 43.656 -14.446 1.00 33.95 95 SER B N 1
ATOM 1999 C CA . SER B 1 95 ? 33.129 44.342 -15.456 1.00 33.12 95 SER B CA 1
ATOM 2000 C C . SER B 1 95 ? 31.763 43.724 -15.725 1.00 31.79 95 SER B C 1
ATOM 2001 O O . SER B 1 95 ? 31.477 42.585 -15.347 1.00 31.86 95 SER B O 1
ATOM 2004 N N . LYS B 1 96 ? 30.930 44.486 -16.423 1.00 32.61 96 LYS B N 1
ATOM 2005 C CA . LYS B 1 96 ? 29.591 44.035 -16.775 1.00 33.86 96 LYS B CA 1
ATOM 2006 C C . LYS B 1 96 ? 29.619 43.311 -18.118 1.00 35.79 96 LYS B C 1
ATOM 2007 O O . LYS B 1 96 ? 28.593 42.833 -18.605 1.00 37.56 96 LYS B O 1
ATOM 2013 N N . THR B 1 97 ? 30.805 43.214 -18.707 1.00 34.10 97 THR B N 1
ATOM 2014 C CA . THR B 1 97 ? 30.945 42.555 -20.000 1.00 34.73 97 THR B CA 1
ATOM 2015 C C . THR B 1 97 ? 30.955 41.040 -19.940 1.00 34.50 97 THR B C 1
ATOM 2016 O O . THR B 1 97 ? 31.621 40.438 -19.098 1.00 36.47 97 THR B O 1
ATOM 2020 N N . TRP B 1 98 ? 30.205 40.430 -20.846 1.00 34.98 98 TRP B N 1
ATOM 2021 C CA . TRP B 1 98 ? 30.115 38.982 -20.924 1.00 36.53 98 TRP B CA 1
ATOM 2022 C C . TRP B 1 98 ? 31.427 38.442 -21.472 1.00 38.35 98 TRP B C 1
ATOM 2023 O O . TRP B 1 98 ? 32.187 39.160 -22.128 1.00 37.46 98 TRP B O 1
ATOM 2034 N N . THR B 1 99 ? 31.685 37.172 -21.198 1.00 38.40 99 THR B N 1
ATOM 2035 C CA . THR B 1 99 ? 32.888 36.516 -21.670 1.00 42.34 99 THR B CA 1
ATOM 2036 C C . THR B 1 99 ? 32.686 35.063 -21.298 1.00 42.93 99 THR B C 1
ATOM 2037 O O . THR B 1 99 ? 31.786 34.750 -20.519 1.00 41.76 99 THR B O 1
ATOM 2041 N N . VAL B 1 100 ? 33.490 34.173 -21.863 1.00 45.39 100 VAL B N 1
ATOM 2042 C CA . VAL B 1 100 ? 33.351 32.760 -21.551 1.00 47.25 100 VAL B CA 1
ATOM 2043 C C . VAL B 1 100 ? 34.337 32.394 -20.461 1.00 49.67 100 VAL B C 1
ATOM 2044 O O . VAL B 1 100 ? 35.518 32.733 -20.538 1.00 49.00 100 VAL B O 1
ATOM 2048 N N . ASP B 1 101 ? 33.841 31.715 -19.436 1.00 51.97 101 ASP B N 1
ATOM 2049 C CA . ASP B 1 101 ? 34.696 31.286 -18.345 1.00 55.30 101 ASP B CA 1
ATOM 2050 C C . ASP B 1 101 ? 35.662 30.256 -18.928 1.00 57.17 101 ASP B C 1
ATOM 2051 O O . ASP B 1 101 ? 35.413 29.061 -18.869 1.00 56.65 101 ASP B O 1
ATOM 2056 N N . SER B 1 102 ? 36.762 30.738 -19.498 1.00 59.59 102 SER B N 1
ATOM 2057 C CA . SER B 1 102 ? 37.775 29.877 -20.110 1.00 62.59 102 SER B CA 1
ATOM 2058 C C . SER B 1 102 ? 37.868 28.479 -19.492 1.00 64.08 102 SER B C 1
ATOM 2059 O O . SER B 1 102 ? 37.969 27.482 -20.213 1.00 63.81 102 SER B O 1
ATOM 2062 N N . SER B 1 103 ? 37.785 28.430 -18.161 1.00 66.17 103 SER B N 1
ATOM 2063 C CA . SER B 1 103 ? 37.879 27.197 -17.384 1.00 67.76 103 SER B CA 1
ATOM 2064 C C . SER B 1 103 ? 36.727 26.928 -16.396 1.00 68.63 103 SER B C 1
ATOM 2065 O O . SER B 1 103 ? 36.376 27.768 -15.562 1.00 70.30 103 SER B O 1
ATOM 2068 N N . SER B 1 104 ? 36.185 25.716 -16.523 1.00 69.39 104 SER B N 1
ATOM 2069 C CA . SER B 1 104 ? 35.091 25.127 -15.738 1.00 69.98 104 SER B CA 1
ATOM 2070 C C . SER B 1 104 ? 34.510 24.064 -16.685 1.00 70.43 104 SER B C 1
ATOM 2071 O O . SER B 1 104 ? 35.082 23.886 -17.754 1.00 70.74 104 SER B O 1
ATOM 2074 N N . GLU B 1 105 ? 33.461 23.320 -16.341 1.00 71.26 105 GLU B N 1
ATOM 2075 C CA . GLU B 1 105 ? 33.018 22.285 -17.283 1.00 71.32 105 GLU B CA 1
ATOM 2076 C C . GLU B 1 105 ? 32.172 22.835 -18.414 1.00 70.13 105 GLU B C 1
ATOM 2077 O O . GLU B 1 105 ? 32.560 22.842 -19.592 1.00 70.44 105 GLU B O 1
ATOM 2083 N N . GLU B 1 106 ? 31.000 23.296 -18.008 1.00 68.17 106 GLU B N 1
ATOM 2084 C CA . GLU B 1 106 ? 29.999 23.838 -18.896 1.00 65.07 106 GLU B CA 1
ATOM 2085 C C . GLU B 1 106 ? 30.352 25.206 -19.486 1.00 62.15 106 GLU B C 1
ATOM 2086 O O . GLU B 1 106 ? 29.512 25.855 -20.097 1.00 62.77 106 GLU B O 1
ATOM 2092 N N . LYS B 1 107 ? 31.596 25.642 -19.321 1.00 58.81 107 LYS B N 1
ATOM 2093 C CA . LYS B 1 107 ? 32.030 26.928 -19.874 1.00 55.37 107 LYS B CA 1
ATOM 2094 C C . LYS B 1 107 ? 30.996 28.052 -19.743 1.00 52.71 107 LYS B C 1
ATOM 2095 O O . LYS B 1 107 ? 30.631 28.692 -20.736 1.00 51.79 107 LYS B O 1
ATOM 2101 N N . TYR B 1 108 ? 30.531 28.288 -18.523 1.00 48.76 108 TYR B N 1
ATOM 2102 C CA . TYR B 1 108 ? 29.548 29.332 -18.265 1.00 44.33 108 TYR B CA 1
ATOM 2103 C C . TYR B 1 108 ? 29.945 30.674 -18.866 1.00 41.70 108 TYR B C 1
ATOM 2104 O O . TYR B 1 108 ? 31.118 31.044 -18.848 1.00 41.18 108 TYR B O 1
ATOM 2113 N N . ILE B 1 109 ? 28.972 31.387 -19.426 1.00 38.85 109 ILE B N 1
ATOM 2114 C CA . ILE B 1 109 ? 29.248 32.730 -19.910 1.00 37.66 109 ILE B CA 1
ATOM 2115 C C . ILE B 1 109 ? 29.187 33.537 -18.613 1.00 36.67 109 ILE B C 1
ATOM 2116 O O . ILE B 1 109 ? 28.242 33.405 -17.846 1.00 35.72 109 ILE B O 1
ATOM 2121 N N . ILE B 1 110 ? 30.204 34.352 -18.361 1.00 36.45 110 ILE B N 1
ATOM 2122 C CA . ILE B 1 110 ? 30.246 35.129 -17.131 1.00 35.92 110 ILE B CA 1
ATOM 2123 C C . ILE B 1 110 ? 30.463 36.596 -17.428 1.00 35.04 110 ILE B C 1
ATOM 2124 O O . ILE B 1 110 ? 30.700 36.971 -18.572 1.00 36.84 110 ILE B O 1
ATOM 2129 N N . THR B 1 111 ? 30.387 37.412 -16.382 1.00 30.93 111 THR B N 1
ATOM 2130 C CA . THR B 1 111 ? 30.595 38.850 -16.484 1.00 33.15 111 THR B CA 1
ATOM 2131 C C . THR B 1 111 ? 32.064 39.141 -16.175 1.00 35.15 111 THR B C 1
ATOM 2132 O O . THR B 1 111 ? 32.813 38.233 -15.833 1.00 36.21 111 THR B O 1
ATOM 2136 N N . GLY B 1 112 ? 32.480 40.393 -16.327 1.00 37.90 112 GLY B N 1
ATOM 2137 C CA . GLY B 1 112 ? 33.857 40.757 -16.032 1.00 40.19 112 GLY B CA 1
ATOM 2138 C C . GLY B 1 112 ? 34.864 40.630 -17.164 1.00 42.19 112 GLY B C 1
ATOM 2139 O O . GLY B 1 112 ? 36.040 40.370 -16.918 1.00 42.96 112 GLY B O 1
ATOM 2140 N N . GLY B 1 113 ? 34.414 40.821 -18.401 1.00 42.38 113 GLY B N 1
ATOM 2141 C CA . GLY B 1 113 ? 35.310 40.723 -19.539 1.00 42.80 113 GLY B CA 1
ATOM 2142 C C . GLY B 1 113 ? 35.823 42.075 -20.000 1.00 45.07 113 GLY B C 1
ATOM 2143 O O . GLY B 1 113 ? 35.474 43.112 -19.434 1.00 42.74 113 GLY B O 1
ATOM 2144 N N . ASP B 1 114 ? 36.665 42.063 -21.029 1.00 47.58 114 ASP B N 1
ATOM 2145 C CA . ASP B 1 114 ? 37.234 43.289 -21.586 1.00 50.25 114 ASP B CA 1
ATOM 2146 C C . ASP B 1 114 ? 36.603 43.516 -22.959 1.00 50.61 114 ASP B C 1
ATOM 2147 O O . ASP B 1 114 ? 36.935 42.824 -23.917 1.00 51.07 114 ASP B O 1
ATOM 2152 N N . PRO B 1 115 ? 35.695 44.501 -23.075 1.00 51.35 115 PRO B N 1
ATOM 2153 C CA . PRO B 1 115 ? 35.047 44.764 -24.364 1.00 52.21 115 PRO B CA 1
ATOM 2154 C C . PRO B 1 115 ? 36.027 45.018 -25.513 1.00 53.69 115 PRO B C 1
ATOM 2155 O O . PRO B 1 115 ? 35.644 44.985 -26.684 1.00 53.87 115 PRO B O 1
ATOM 2159 N N . LYS B 1 116 ? 37.291 45.261 -25.183 1.00 53.88 116 LYS B N 1
ATOM 2160 C CA . LYS B 1 116 ? 38.291 45.498 -26.214 1.00 55.07 116 LYS B CA 1
ATOM 2161 C C . LYS B 1 116 ? 39.171 44.270 -26.435 1.00 55.29 116 LYS B C 1
ATOM 2162 O O . LYS B 1 116 ? 39.965 44.228 -27.369 1.00 55.20 116 LYS B O 1
ATOM 2168 N N . SER B 1 117 ? 39.012 43.263 -25.584 1.00 56.00 117 SER B N 1
ATOM 2169 C CA . SER B 1 117 ? 39.787 42.032 -25.701 1.00 57.20 117 SER B CA 1
ATOM 2170 C C . SER B 1 117 ? 39.043 40.983 -26.514 1.00 57.84 117 SER B C 1
ATOM 2171 O O . SER B 1 117 ? 37.825 40.836 -26.394 1.00 58.97 117 SER B O 1
ATOM 2174 N N . GLY B 1 118 ? 39.782 40.247 -27.336 1.00 57.74 118 GLY B N 1
ATOM 2175 C CA . GLY B 1 118 ? 39.167 39.216 -28.148 1.00 57.72 118 GLY B CA 1
ATOM 2176 C C . GLY B 1 118 ? 38.638 38.073 -27.305 1.00 58.18 118 GLY B C 1
ATOM 2177 O O . GLY B 1 118 ? 37.985 37.165 -27.822 1.00 58.67 118 GLY B O 1
ATOM 2178 N N . GLU B 1 119 ? 38.914 38.118 -26.005 1.00 58.22 119 GLU B N 1
ATOM 2179 C CA . GLU B 1 119 ? 38.468 37.072 -25.086 1.00 58.86 119 GLU B CA 1
ATOM 2180 C C . GLU B 1 119 ? 36.960 37.103 -24.865 1.00 57.83 119 GLU B C 1
ATOM 2181 O O . GLU B 1 119 ? 36.356 36.107 -24.459 1.00 57.43 119 GLU B O 1
ATOM 2187 N N . SER B 1 120 ? 36.352 38.251 -25.136 1.00 56.36 120 SER B N 1
ATOM 2188 C CA . SER B 1 120 ? 34.920 38.405 -24.939 1.00 54.22 120 SER B CA 1
ATOM 2189 C C . SER B 1 120 ? 34.133 38.610 -26.227 1.00 52.31 120 SER B C 1
ATOM 2190 O O . SER B 1 120 ? 32.963 38.980 -26.182 1.00 50.36 120 SER B O 1
ATOM 2193 N N . PHE B 1 121 ? 34.766 38.370 -27.372 1.00 51.20 121 PHE B N 1
ATOM 2194 C CA . PHE B 1 121 ? 34.083 38.538 -28.656 1.00 48.77 121 PHE B CA 1
ATOM 2195 C C . PHE B 1 121 ? 33.125 37.393 -28.936 1.00 46.27 121 PHE B C 1
ATOM 2196 O O . PHE B 1 121 ? 33.482 36.228 -28.786 1.00 45.73 121 PHE B O 1
ATOM 2204 N N . PHE B 1 122 ? 31.899 37.730 -29.324 1.00 45.41 122 PHE B N 1
ATOM 2205 C CA . PHE B 1 122 ? 30.909 36.720 -29.680 1.00 44.44 122 PHE B CA 1
ATOM 2206 C C . PHE B 1 122 ? 30.427 37.055 -31.081 1.00 45.29 122 PHE B C 1
ATOM 2207 O O . PHE B 1 122 ? 30.732 38.125 -31.613 1.00 43.97 122 PHE B O 1
ATOM 2215 N N . ARG B 1 123 ? 29.672 36.138 -31.671 1.00 46.75 123 ARG B N 1
ATOM 2216 C CA . ARG B 1 123 ? 29.124 36.340 -33.003 1.00 48.54 123 ARG B CA 1
ATOM 2217 C C . ARG B 1 123 ? 27.621 36.103 -32.905 1.00 48.38 123 ARG B C 1
ATOM 2218 O O . ARG B 1 123 ? 27.190 35.125 -32.296 1.00 49.18 123 ARG B O 1
ATOM 2226 N N . ILE B 1 124 ? 26.827 36.995 -33.490 1.00 48.25 124 ILE B N 1
ATOM 2227 C CA . ILE B 1 124 ? 25.373 36.841 -33.475 1.00 47.96 124 ILE B CA 1
ATOM 2228 C C . ILE B 1 124 ? 24.950 36.385 -34.868 1.00 48.37 124 ILE B C 1
ATOM 2229 O O . ILE B 1 124 ? 25.146 37.106 -35.845 1.00 48.95 124 ILE B O 1
ATOM 2234 N N . GLU B 1 125 ? 24.370 35.192 -34.961 1.00 49.83 125 GLU B N 1
ATOM 2235 C CA . GLU B 1 125 ? 23.953 34.653 -36.255 1.00 49.78 125 GLU B CA 1
ATOM 2236 C C . GLU B 1 125 ? 22.499 34.172 -36.283 1.00 50.25 125 GLU B C 1
ATOM 2237 O O . GLU B 1 125 ? 21.929 33.810 -35.250 1.00 48.33 125 GLU B O 1
ATOM 2243 N N . LYS B 1 126 ? 21.911 34.165 -37.479 1.00 49.56 126 LYS B N 1
ATOM 2244 C CA . LYS B 1 126 ? 20.534 33.723 -37.664 1.00 49.50 126 LYS B CA 1
ATOM 2245 C C . LYS B 1 126 ? 20.346 32.340 -37.067 1.00 48.88 126 LYS B C 1
ATOM 2246 O O . LYS B 1 126 ? 21.237 31.495 -37.139 1.00 47.74 126 LYS B O 1
ATOM 2252 N N . TYR B 1 127 ? 19.172 32.118 -36.487 1.00 49.67 127 TYR B N 1
ATOM 2253 C CA . TYR B 1 127 ? 18.830 30.848 -35.863 1.00 50.40 127 TYR B CA 1
ATOM 2254 C C . TYR B 1 127 ? 17.579 30.273 -36.517 1.00 53.30 127 TYR B C 1
ATOM 2255 O O . TYR B 1 127 ? 16.509 30.890 -36.489 1.00 53.97 127 TYR B O 1
ATOM 2264 N N . GLY B 1 128 ? 17.723 29.085 -37.095 1.00 56.39 128 GLY B N 1
ATOM 2265 C CA . GLY B 1 128 ? 16.608 28.441 -37.765 1.00 60.65 128 GLY B CA 1
ATOM 2266 C C . GLY B 1 128 ? 16.068 29.326 -38.871 1.00 63.04 128 GLY B C 1
ATOM 2267 O O . GLY B 1 128 ? 16.549 30.440 -39.071 1.00 63.32 128 GLY B O 1
ATOM 2268 N N . ASN B 1 129 ? 15.073 28.834 -39.599 1.00 65.95 129 ASN B N 1
ATOM 2269 C CA . ASN B 1 129 ? 14.478 29.610 -40.676 1.00 68.31 129 ASN B CA 1
ATOM 2270 C C . ASN B 1 129 ? 13.334 30.452 -40.123 1.00 69.01 129 ASN B C 1
ATOM 2271 O O . ASN B 1 129 ? 12.212 30.390 -40.620 1.00 69.88 129 ASN B O 1
ATOM 2276 N N . GLY B 1 130 ? 13.630 31.251 -39.100 1.00 69.48 130 GLY B N 1
ATOM 2277 C CA . GLY B 1 130 ? 12.603 32.078 -38.490 1.00 69.36 130 GLY B CA 1
ATOM 2278 C C . GLY B 1 130 ? 12.691 33.570 -38.755 1.00 69.19 130 GLY B C 1
ATOM 2279 O O . GLY B 1 130 ? 13.291 34.017 -39.737 1.00 70.27 130 GLY B O 1
ATOM 2280 N N . LYS B 1 131 ? 12.085 34.343 -37.860 1.00 67.91 131 LYS B N 1
ATOM 2281 C CA . LYS B 1 131 ? 12.062 35.795 -37.976 1.00 66.31 131 LYS B CA 1
ATOM 2282 C C . LYS B 1 131 ? 12.781 36.467 -36.799 1.00 64.66 131 LYS B C 1
ATOM 2283 O O . LYS B 1 131 ? 12.459 36.220 -35.640 1.00 64.67 131 LYS B O 1
ATOM 2289 N N . ASN B 1 132 ? 13.763 37.307 -37.115 1.00 62.14 132 ASN B N 1
ATOM 2290 C CA . ASN B 1 132 ? 14.554 38.039 -36.120 1.00 59.42 132 ASN B CA 1
ATOM 2291 C C . ASN B 1 132 ? 14.943 37.219 -34.904 1.00 56.89 132 ASN B C 1
ATOM 2292 O O . ASN B 1 132 ? 14.938 37.732 -33.785 1.00 55.37 132 ASN B O 1
ATOM 2297 N N . THR B 1 133 ? 15.254 35.950 -35.118 1.00 53.50 133 THR B N 1
ATOM 2298 C CA . THR B 1 133 ? 15.653 35.073 -34.030 1.00 51.75 133 THR B CA 1
ATOM 2299 C C . THR B 1 133 ? 17.109 34.704 -34.293 1.00 50.06 133 THR B C 1
ATOM 2300 O O . THR B 1 133 ? 17.458 34.290 -35.399 1.00 47.26 133 THR B O 1
ATOM 2304 N N . TYR B 1 134 ? 17.955 34.860 -33.279 1.00 48.01 134 TYR B N 1
ATOM 2305 C CA . TYR B 1 134 ? 19.373 34.575 -33.432 1.00 47.34 134 TYR B CA 1
ATOM 2306 C C . TYR B 1 134 ? 19.967 33.604 -32.412 1.00 47.80 134 TYR B C 1
ATOM 2307 O O . TYR B 1 134 ? 19.249 32.868 -31.726 1.00 47.14 134 TYR B O 1
ATOM 2316 N N . LYS B 1 135 ? 21.297 33.611 -32.349 1.00 47.75 135 LYS B N 1
ATOM 2317 C CA . LYS B 1 135 ? 22.073 32.759 -31.453 1.00 48.86 135 LYS B CA 1
ATOM 2318 C C . LYS B 1 135 ? 23.460 33.374 -31.343 1.00 48.92 135 LYS B C 1
ATOM 2319 O O . LYS B 1 135 ? 23.824 34.250 -32.134 1.00 48.93 135 LYS B O 1
ATOM 2325 N N . LEU B 1 136 ? 24.237 32.908 -30.373 1.00 49.11 136 LEU B N 1
ATOM 2326 C CA . LEU B 1 136 ? 25.589 33.417 -30.186 1.00 50.25 136 LEU B CA 1
ATOM 2327 C C . LEU B 1 136 ? 26.584 32.281 -30.442 1.00 51.23 136 LEU B C 1
ATOM 2328 O O . LEU B 1 136 ? 26.307 31.133 -30.091 1.00 51.67 136 LEU B O 1
ATOM 2333 N N . VAL B 1 137 ? 27.733 32.603 -31.046 1.00 53.03 137 VAL B N 1
ATOM 2334 C CA . VAL B 1 137 ? 28.786 31.605 -31.366 1.00 56.04 137 VAL B CA 1
ATOM 2335 C C . VAL B 1 137 ? 30.228 32.119 -30.984 1.00 58.94 137 VAL B C 1
ATOM 2336 O O . VAL B 1 137 ? 30.316 33.312 -30.684 1.00 59.74 137 VAL B O 1
ATOM 2340 N N . ARG B 1 138 ? 31.333 31.320 -31.001 1.00 62.84 138 ARG B N 1
ATOM 2341 C CA . ARG B 1 138 ? 32.656 31.856 -30.483 1.00 66.11 138 ARG B CA 1
ATOM 2342 C C . ARG B 1 138 ? 34.232 31.483 -30.656 1.00 67.85 138 ARG B C 1
ATOM 2343 O O . ARG B 1 138 ? 34.824 31.858 -31.668 1.00 69.37 138 ARG B O 1
ATOM 2351 N N . GLY B 1 142 ? 37.514 31.534 -35.201 1.00 88.24 142 GLY B N 1
ATOM 2352 C CA . GLY B 1 142 ? 36.860 32.745 -35.697 1.00 87.98 142 GLY B CA 1
ATOM 2353 C C . GLY B 1 142 ? 35.393 32.858 -35.335 1.00 87.65 142 GLY B C 1
ATOM 2354 O O . GLY B 1 142 ? 34.872 33.905 -34.935 1.00 88.16 142 GLY B O 1
ATOM 2355 N N . GLU B 1 143 ? 34.743 31.721 -35.509 1.00 86.65 143 GLU B N 1
ATOM 2356 C CA . GLU B 1 143 ? 33.335 31.519 -35.256 1.00 85.13 143 GLU B CA 1
ATOM 2357 C C . GLU B 1 143 ? 33.191 30.006 -35.322 1.00 83.18 143 GLU B C 1
ATOM 2358 O O . GLU B 1 143 ? 33.519 29.393 -36.336 1.00 83.74 143 GLU B O 1
ATOM 2364 N N . GLY B 1 144 ? 32.720 29.397 -34.240 1.00 80.63 144 GLY B N 1
ATOM 2365 C CA . GLY B 1 144 ? 32.581 27.952 -34.248 1.00 76.78 144 GLY B CA 1
ATOM 2366 C C . GLY B 1 144 ? 31.785 27.286 -33.139 1.00 74.14 144 GLY B C 1
ATOM 2367 O O . GLY B 1 144 ? 31.144 26.264 -33.385 1.00 74.49 144 GLY B O 1
ATOM 2368 N N . LYS B 1 145 ? 31.833 27.827 -31.924 1.00 70.84 145 LYS B N 1
ATOM 2369 C CA . LYS B 1 145 ? 31.092 27.242 -30.806 1.00 67.31 145 LYS B CA 1
ATOM 2370 C C . LYS B 1 145 ? 29.834 28.052 -30.532 1.00 64.82 145 LYS B C 1
ATOM 2371 O O . LYS B 1 145 ? 29.887 29.272 -30.391 1.00 63.78 145 LYS B O 1
ATOM 2377 N N . SER B 1 146 ? 28.704 27.361 -30.447 1.00 61.48 146 SER B N 1
ATOM 2378 C CA . SER B 1 146 ? 27.429 28.013 -30.199 1.00 59.23 146 SER B CA 1
ATOM 2379 C C . SER B 1 146 ? 27.100 28.110 -28.708 1.00 57.07 146 SER B C 1
ATOM 2380 O O . SER B 1 146 ? 27.379 27.191 -27.932 1.00 56.32 146 SER B O 1
ATOM 2383 N N . VAL B 1 147 ? 26.508 29.237 -28.322 1.00 53.90 147 VAL B N 1
ATOM 2384 C CA . VAL B 1 147 ? 26.114 29.474 -26.939 1.00 50.80 147 VAL B CA 1
ATOM 2385 C C . VAL B 1 147 ? 24.786 28.783 -26.678 1.00 48.94 147 VAL B C 1
ATOM 2386 O O . VAL B 1 147 ? 23.773 29.117 -27.289 1.00 49.88 147 VAL B O 1
ATOM 2390 N N . GLY B 1 148 ? 24.802 27.805 -25.783 1.00 46.76 148 GLY B N 1
ATOM 2391 C CA . GLY B 1 148 ? 23.588 27.094 -25.443 1.00 45.42 148 GLY B CA 1
ATOM 2392 C C . GLY B 1 148 ? 23.316 27.368 -23.982 1.00 45.22 148 GLY B C 1
ATOM 2393 O O . GLY B 1 148 ? 23.801 28.364 -23.446 1.00 45.65 148 GLY B O 1
ATOM 2394 N N . SER B 1 149 ? 22.551 26.503 -23.332 1.00 45.08 149 SER B N 1
ATOM 2395 C CA . SER B 1 149 ? 22.258 26.697 -21.921 1.00 47.07 149 SER B CA 1
ATOM 2396 C C . SER B 1 149 ? 22.332 25.379 -21.178 1.00 49.40 149 SER B C 1
ATOM 2397 O O . SER B 1 149 ? 22.436 24.309 -21.784 1.00 50.28 149 SER B O 1
ATOM 2400 N N . THR B 1 150 ? 22.282 25.466 -19.856 1.00 51.19 150 THR B N 1
ATOM 2401 C CA . THR B 1 150 ? 22.320 24.283 -19.017 1.00 52.72 150 THR B CA 1
ATOM 2402 C C . THR B 1 150 ? 21.731 24.632 -17.657 1.00 52.83 150 THR B C 1
ATOM 2403 O O . THR B 1 150 ? 21.851 25.765 -17.187 1.00 53.61 150 THR B O 1
ATOM 2407 N N . LYS B 1 151 ? 21.077 23.655 -17.044 1.00 52.55 151 LYS B N 1
ATOM 2408 C CA . LYS B 1 151 ? 20.445 23.827 -15.743 1.00 53.02 151 LYS B CA 1
ATOM 2409 C C . LYS B 1 151 ? 21.434 24.303 -14.670 1.00 52.46 151 LYS B C 1
ATOM 2410 O O . LYS B 1 151 ? 22.491 23.698 -14.479 1.00 52.43 151 LYS B O 1
ATOM 2416 N N . SER B 1 152 ? 21.093 25.392 -13.981 1.00 50.76 152 SER B N 1
ATOM 2417 C CA . SER B 1 152 ? 21.952 25.924 -12.922 1.00 48.42 152 SER B CA 1
ATOM 2418 C C . SER B 1 152 ? 21.143 26.207 -11.662 1.00 48.16 152 SER B C 1
ATOM 2419 O O . SER B 1 152 ? 19.990 25.797 -11.548 1.00 47.84 152 SER B O 1
ATOM 2422 N N . LEU B 1 153 ? 21.755 26.915 -10.720 1.00 48.10 153 LEU B N 1
ATOM 2423 C CA . LEU B 1 153 ? 21.095 27.243 -9.459 1.00 47.95 153 LEU B CA 1
ATOM 2424 C C . LEU B 1 153 ? 19.711 27.865 -9.641 1.00 47.05 153 LEU B C 1
ATOM 2425 O O . LEU B 1 153 ? 18.707 27.296 -9.214 1.00 47.57 153 LEU B O 1
ATOM 2430 N N . TRP B 1 154 ? 19.662 29.025 -10.289 1.00 45.11 154 TRP B N 1
ATOM 2431 C CA . TRP B 1 154 ? 18.408 29.744 -10.497 1.00 45.41 154 TRP B CA 1
ATOM 2432 C C . TRP B 1 154 ? 17.601 29.342 -11.721 1.00 46.31 154 TRP B C 1
ATOM 2433 O O . TRP B 1 154 ? 16.453 29.758 -11.878 1.00 47.97 154 TRP B O 1
ATOM 2444 N N . GLY B 1 155 ? 18.196 28.530 -12.583 1.00 46.72 155 GLY B N 1
ATOM 2445 C CA . GLY B 1 155 ? 17.504 28.107 -13.784 1.00 45.23 155 GLY B CA 1
ATOM 2446 C C . GLY B 1 155 ? 18.487 28.033 -14.929 1.00 45.52 155 GLY B C 1
ATOM 2447 O O . GLY B 1 155 ? 19.696 28.015 -14.697 1.00 45.70 155 GLY B O 1
ATOM 2448 N N . PRO B 1 156 ? 18.010 28.005 -16.180 1.00 45.23 156 PRO B N 1
ATOM 2449 C CA . PRO B 1 156 ? 18.921 27.928 -17.324 1.00 43.93 156 PRO B CA 1
ATOM 2450 C C . PRO B 1 156 ? 19.996 29.001 -17.281 1.00 43.33 156 PRO B C 1
ATOM 2451 O O . PRO B 1 156 ? 19.702 30.186 -17.132 1.00 42.83 156 PRO B O 1
ATOM 2455 N N . ALA B 1 157 ? 21.247 28.577 -17.403 1.00 43.00 157 ALA B N 1
ATOM 2456 C CA . ALA B 1 157 ? 22.368 29.500 -17.405 1.00 42.46 157 ALA B CA 1
ATOM 2457 C C . ALA B 1 157 ? 23.064 29.319 -18.745 1.00 42.98 157 ALA B C 1
ATOM 2458 O O . ALA B 1 157 ? 23.155 28.203 -19.249 1.00 42.06 157 ALA B O 1
ATOM 2460 N N . LEU B 1 158 ? 23.544 30.413 -19.327 1.00 43.46 158 LEU B N 1
ATOM 2461 C CA . LEU B 1 158 ? 24.214 30.337 -20.617 1.00 43.88 158 LEU B CA 1
ATOM 2462 C C . LEU B 1 158 ? 25.573 29.670 -20.525 1.00 46.47 158 LEU B C 1
ATOM 2463 O O . LEU B 1 158 ? 26.374 29.966 -19.634 1.00 44.83 158 LEU B O 1
ATOM 2468 N N . VAL B 1 159 ? 25.826 28.769 -21.467 1.00 48.24 159 VAL B N 1
ATOM 2469 C CA . VAL B 1 159 ? 27.082 28.041 -21.525 1.00 50.86 159 VAL B CA 1
ATOM 2470 C C . VAL B 1 159 ? 27.499 27.855 -22.978 1.00 52.96 159 VAL B C 1
ATOM 2471 O O . VAL B 1 159 ? 26.653 27.792 -23.871 1.00 52.12 159 VAL B O 1
ATOM 2475 N N . LEU B 1 160 ? 28.804 27.795 -23.218 1.00 54.69 160 LEU B N 1
ATOM 2476 C CA . LEU B 1 160 ? 29.295 27.571 -24.568 1.00 57.44 160 LEU B CA 1
ATOM 2477 C C . LEU B 1 160 ? 29.279 26.062 -24.789 1.00 59.22 160 LEU B C 1
ATOM 2478 O O . LEU B 1 160 ? 29.617 25.296 -23.888 1.00 59.02 160 LEU B O 1
ATOM 2483 N N . ASN B 1 161 ? 28.858 25.638 -25.976 1.00 62.85 161 ASN B N 1
ATOM 2484 C CA . ASN B 1 161 ? 28.783 24.217 -26.296 1.00 65.99 161 ASN B CA 1
ATOM 2485 C C . ASN B 1 161 ? 30.095 23.724 -26.872 1.00 68.33 161 ASN B C 1
ATOM 2486 O O . ASN B 1 161 ? 30.933 24.520 -27.302 1.00 68.01 161 ASN B O 1
ATOM 2491 N N . ASP B 1 162 ? 30.273 22.407 -26.885 1.00 71.99 162 ASP B N 1
ATOM 2492 C CA . ASP B 1 162 ? 31.487 21.839 -27.446 1.00 75.58 162 ASP B CA 1
ATOM 2493 C C . ASP B 1 162 ? 31.594 22.266 -28.920 1.00 77.23 162 ASP B C 1
ATOM 2494 O O . ASP B 1 162 ? 30.768 23.028 -29.404 1.00 77.70 162 ASP B O 1
ATOM 2499 N N . ASP B 1 163 ? 32.601 21.761 -29.623 1.00 79.35 163 ASP B N 1
ATOM 2500 C CA . ASP B 1 163 ? 32.903 22.101 -31.027 1.00 81.59 163 ASP B CA 1
ATOM 2501 C C . ASP B 1 163 ? 31.779 22.192 -32.101 1.00 82.28 163 ASP B C 1
ATOM 2502 O O . ASP B 1 163 ? 32.045 21.935 -33.271 1.00 82.91 163 ASP B O 1
ATOM 2507 N N . ASP B 1 164 ? 30.550 22.569 -31.740 1.00 82.75 164 ASP B N 1
ATOM 2508 C CA . ASP B 1 164 ? 29.450 22.627 -32.722 1.00 82.99 164 ASP B CA 1
ATOM 2509 C C . ASP B 1 164 ? 28.723 23.999 -32.808 1.00 82.81 164 ASP B C 1
ATOM 2510 O O . ASP B 1 164 ? 28.762 24.789 -31.862 1.00 82.55 164 ASP B O 1
ATOM 2515 N N . ASP B 1 165 ? 28.078 24.280 -33.946 1.00 82.50 165 ASP B N 1
ATOM 2516 C CA . ASP B 1 165 ? 27.351 25.540 -34.140 1.00 81.43 165 ASP B CA 1
ATOM 2517 C C . ASP B 1 165 ? 25.937 25.305 -34.662 1.00 81.25 165 ASP B C 1
ATOM 2518 O O . ASP B 1 165 ? 25.118 26.222 -34.660 1.00 81.31 165 ASP B O 1
ATOM 2523 N N . SER B 1 166 ? 25.650 24.086 -35.111 1.00 80.60 166 SER B N 1
ATOM 2524 C CA . SER B 1 166 ? 24.315 23.754 -35.626 1.00 80.28 166 SER B CA 1
ATOM 2525 C C . SER B 1 166 ? 23.224 24.185 -34.636 1.00 79.85 166 SER B C 1
ATOM 2526 O O . SER B 1 166 ? 23.358 23.954 -33.434 1.00 79.78 166 SER B O 1
ATOM 2529 N N . ASP B 1 167 ? 22.144 24.795 -35.126 1.00 79.07 167 ASP B N 1
ATOM 2530 C CA . ASP B 1 167 ? 21.081 25.251 -34.224 1.00 78.34 167 ASP B CA 1
ATOM 2531 C C . ASP B 1 167 ? 20.212 24.143 -33.635 1.00 77.15 167 ASP B C 1
ATOM 2532 O O . ASP B 1 167 ? 18.984 24.160 -33.743 1.00 77.10 167 ASP B O 1
ATOM 2537 N N . GLU B 1 168 ? 20.863 23.186 -32.989 1.00 75.13 168 GLU B N 1
ATOM 2538 C CA . GLU B 1 168 ? 20.169 22.074 -32.354 1.00 73.77 168 GLU B CA 1
ATOM 2539 C C . GLU B 1 168 ? 20.279 22.238 -30.843 1.00 71.62 168 GLU B C 1
ATOM 2540 O O . GLU B 1 168 ? 19.314 22.012 -30.102 1.00 71.27 168 GLU B O 1
ATOM 2546 N N . ASN B 1 169 ? 21.471 22.638 -30.405 1.00 68.28 169 ASN B N 1
ATOM 2547 C CA . ASN B 1 169 ? 21.760 22.856 -28.992 1.00 64.78 169 ASN B CA 1
ATOM 2548 C C . ASN B 1 169 ? 22.145 24.311 -28.734 1.00 61.97 169 ASN B C 1
ATOM 2549 O O . ASN B 1 169 ? 22.988 24.603 -27.884 1.00 62.12 169 ASN B O 1
ATOM 2554 N N . ALA B 1 170 ? 21.524 25.219 -29.478 1.00 57.66 170 ALA B N 1
ATOM 2555 C CA . ALA B 1 170 ? 21.780 26.644 -29.323 1.00 54.09 170 ALA B CA 1
ATOM 2556 C C . ALA B 1 170 ? 20.611 27.310 -28.587 1.00 50.51 170 ALA B C 1
ATOM 2557 O O . ALA B 1 170 ? 19.456 26.919 -28.758 1.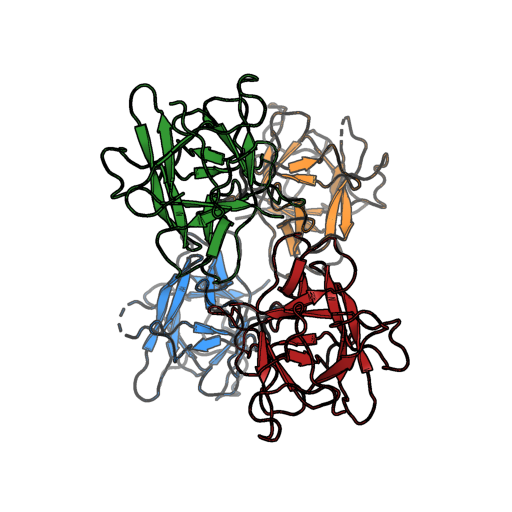00 50.76 170 ALA B O 1
ATOM 2559 N N . PHE B 1 171 ? 20.914 28.310 -27.763 1.00 45.80 171 PHE B N 1
ATOM 2560 C CA . PHE B 1 171 ? 19.877 29.018 -27.014 1.00 41.89 171 PHE B CA 1
ATOM 2561 C C . PHE B 1 171 ? 19.326 30.158 -27.876 1.00 38.97 171 PHE B C 1
ATOM 2562 O O . PHE B 1 171 ? 20.014 31.146 -28.120 1.00 36.35 171 PHE B O 1
ATOM 2570 N N . PRO B 1 172 ? 18.070 30.032 -28.339 1.00 38.33 172 PRO B N 1
ATOM 2571 C CA . PRO B 1 172 ? 17.378 31.016 -29.186 1.00 38.19 172 PRO B CA 1
ATOM 2572 C C . PRO B 1 172 ? 17.113 32.352 -28.498 1.00 36.58 172 PRO B C 1
ATOM 2573 O O . PRO B 1 172 ? 16.526 32.387 -27.419 1.00 38.50 172 PRO B O 1
ATOM 2577 N N . ILE B 1 173 ? 17.529 33.448 -29.122 1.00 34.40 173 ILE B N 1
ATOM 2578 C CA . ILE B 1 173 ? 17.296 34.761 -28.532 1.00 32.95 173 ILE B CA 1
ATOM 2579 C C . ILE B 1 173 ? 16.828 35.827 -29.512 1.00 33.70 173 ILE B C 1
ATOM 2580 O O . ILE B 1 173 ? 17.042 35.733 -30.735 1.00 32.43 173 ILE B O 1
ATOM 2585 N N . LYS B 1 174 ? 16.181 36.835 -28.943 1.00 30.62 174 LYS B N 1
ATOM 2586 C CA . LYS B 1 174 ? 15.681 37.983 -29.674 1.00 32.43 174 LYS B CA 1
ATOM 2587 C C . LYS B 1 174 ? 16.127 39.188 -28.877 1.00 29.83 174 LYS B C 1
ATOM 2588 O O . LYS B 1 174 ? 16.357 39.092 -27.671 1.00 28.27 174 LYS B O 1
ATOM 2594 N N . PHE B 1 175 ? 16.252 40.315 -29.554 1.00 27.42 175 PHE B N 1
ATOM 2595 C CA . PHE B 1 175 ? 16.655 41.541 -28.909 1.00 27.05 175 PHE B CA 1
ATOM 2596 C C . PHE B 1 175 ? 15.472 42.502 -28.942 1.00 27.29 175 PHE B C 1
ATOM 2597 O O . PHE B 1 175 ? 14.836 42.691 -29.985 1.00 26.03 175 PHE B O 1
ATOM 2605 N N . ARG B 1 176 ? 15.163 43.095 -27.797 1.00 24.30 176 ARG B N 1
ATOM 2606 C CA . ARG B 1 176 ? 14.066 44.050 -27.720 1.00 27.27 176 ARG B CA 1
ATOM 2607 C C . ARG B 1 176 ? 14.614 45.401 -27.277 1.00 26.18 176 ARG B C 1
ATOM 2608 O O . ARG B 1 176 ? 15.168 45.521 -26.180 1.00 29.18 176 ARG B O 1
ATOM 2616 N N . GLU B 1 177 ? 14.462 46.416 -28.121 1.00 24.88 177 GLU B N 1
ATOM 2617 C CA . GLU B 1 177 ? 14.960 47.744 -27.791 1.00 27.68 177 GLU B CA 1
ATOM 2618 C C . GLU B 1 177 ? 14.309 48.259 -26.513 1.00 31.07 177 GLU B C 1
ATOM 2619 O O . GLU B 1 177 ? 13.105 48.092 -26.308 1.00 28.43 177 GLU B O 1
ATOM 2625 N N . VAL B 1 178 ? 15.116 48.886 -25.662 1.00 32.74 178 VAL B N 1
ATOM 2626 C CA . VAL B 1 178 ? 14.642 49.445 -24.398 1.00 37.48 178 VAL B CA 1
ATOM 2627 C C . VAL B 1 178 ? 14.341 50.937 -24.609 1.00 41.53 178 VAL B C 1
ATOM 2628 O O . VAL B 1 178 ? 14.934 51.572 -25.478 1.00 43.40 178 VAL B O 1
ATOM 2632 N N . ASP B 1 179 ? 13.429 51.503 -23.825 1.00 45.86 179 ASP B N 1
ATOM 2633 C CA . ASP B 1 179 ? 13.119 52.927 -23.979 1.00 51.24 179 ASP B CA 1
ATOM 2634 C C . ASP B 1 179 ? 12.758 53.674 -22.700 1.00 52.88 179 ASP B C 1
ATOM 2635 O O . ASP B 1 179 ? 11.584 54.092 -22.573 1.00 54.42 179 ASP B O 1
ATOM 2640 N N . ASP C 1 3 ? 59.495 43.997 18.125 1.00 86.58 3 ASP C N 1
ATOM 2641 C CA . ASP C 1 3 ? 60.101 43.472 19.379 1.00 85.85 3 ASP C CA 1
ATOM 2642 C C . ASP C 1 3 ? 60.331 41.965 19.332 1.00 85.41 3 ASP C C 1
ATOM 2643 O O . ASP C 1 3 ? 60.064 41.314 18.321 1.00 85.31 3 ASP C O 1
ATOM 2648 N N . GLU C 1 4 ? 60.828 41.418 20.438 1.00 84.41 4 GLU C N 1
ATOM 2649 C CA . GLU C 1 4 ? 61.139 39.995 20.531 1.00 82.83 4 GLU C CA 1
ATOM 2650 C C . GLU C 1 4 ? 60.099 39.099 21.217 1.00 81.02 4 GLU C C 1
ATOM 2651 O O . GLU C 1 4 ? 60.081 37.891 20.987 1.00 81.02 4 GLU C O 1
ATOM 2657 N N . GLU C 1 5 ? 59.238 39.680 22.049 1.00 78.08 5 GLU C N 1
ATOM 2658 C CA . GLU C 1 5 ? 58.233 38.906 22.786 1.00 75.51 5 GLU C CA 1
ATOM 2659 C C . GLU C 1 5 ? 57.181 38.168 21.947 1.00 72.77 5 GLU C C 1
ATOM 2660 O O . GLU C 1 5 ? 56.613 38.723 21.007 1.00 72.75 5 GLU C O 1
ATOM 2666 N N . PRO C 1 6 ? 56.904 36.899 22.299 1.00 69.12 6 PRO C N 1
ATOM 2667 C CA . PRO C 1 6 ? 55.942 36.007 21.640 1.00 65.57 6 PRO C CA 1
ATOM 2668 C C . PRO C 1 6 ? 54.478 36.364 21.852 1.00 62.22 6 PRO C C 1
ATOM 2669 O O . PRO C 1 6 ? 54.094 36.866 22.910 1.00 60.87 6 PRO C O 1
ATOM 2673 N N . VAL C 1 7 ? 53.664 36.099 20.835 1.00 59.03 7 VAL C N 1
ATOM 2674 C CA . VAL C 1 7 ? 52.232 36.346 20.929 1.00 54.97 7 VAL C CA 1
ATOM 2675 C C . VAL C 1 7 ? 51.699 35.044 21.516 1.00 53.44 7 VAL C C 1
ATOM 2676 O O . VAL C 1 7 ? 52.116 33.965 21.101 1.00 52.54 7 VAL C O 1
ATOM 2680 N N . LYS C 1 8 ? 50.794 35.142 22.482 1.00 52.06 8 LYS C N 1
ATOM 2681 C CA . LYS C 1 8 ? 50.242 33.953 23.118 1.00 51.10 8 LYS C CA 1
ATOM 2682 C C . LYS C 1 8 ? 48.748 33.795 22.883 1.00 49.79 8 LYS C C 1
ATOM 2683 O O . LYS C 1 8 ? 48.014 34.780 22.799 1.00 48.17 8 LYS C O 1
ATOM 2689 N N . ASP C 1 9 ? 48.298 32.548 22.784 1.00 47.89 9 ASP C N 1
ATOM 2690 C CA . ASP C 1 9 ? 46.882 32.278 22.579 1.00 46.45 9 ASP C CA 1
ATOM 2691 C C . ASP C 1 9 ? 46.167 32.332 23.922 1.00 46.99 9 ASP C C 1
ATOM 2692 O O . ASP C 1 9 ? 46.753 32.755 24.918 1.00 46.95 9 ASP C O 1
ATOM 2697 N N . THR C 1 10 ? 44.910 31.905 23.957 1.00 46.36 10 THR C N 1
ATOM 2698 C CA . THR C 1 10 ? 44.143 31.948 25.192 1.00 46.38 10 THR C CA 1
ATOM 2699 C C . THR C 1 10 ? 44.665 31.034 26.300 1.00 47.34 10 THR C C 1
ATOM 2700 O O . THR C 1 10 ? 44.414 31.290 27.481 1.00 47.84 10 THR C O 1
ATOM 2704 N N . ASN C 1 11 ? 45.384 29.978 25.925 1.00 46.93 11 ASN C N 1
ATOM 2705 C CA . ASN C 1 11 ? 45.938 29.047 26.906 1.00 47.97 11 ASN C CA 1
ATOM 2706 C C . ASN C 1 11 ? 47.336 29.472 27.328 1.00 49.40 11 ASN C C 1
ATOM 2707 O O . ASN C 1 11 ? 48.069 28.696 27.940 1.00 50.69 11 ASN C O 1
ATOM 2712 N N . GLY C 1 12 ? 47.705 30.702 26.987 1.00 49.67 12 GLY C N 1
ATOM 2713 C CA . GLY C 1 12 ? 49.017 31.206 27.340 1.00 48.83 12 GLY C CA 1
ATOM 2714 C C . GLY C 1 12 ? 50.150 30.556 26.569 1.00 49.31 12 GLY C C 1
ATOM 2715 O O . GLY C 1 12 ? 51.313 30.683 26.954 1.00 48.84 12 GLY C O 1
ATOM 2716 N N . ASN C 1 13 ? 49.816 29.861 25.484 1.00 49.70 13 ASN C N 1
ATOM 2717 C CA . ASN C 1 13 ? 50.818 29.193 24.648 1.00 50.21 13 ASN C CA 1
ATOM 2718 C C . ASN C 1 13 ? 51.194 30.087 23.465 1.00 49.92 13 ASN C C 1
ATOM 2719 O O . ASN C 1 13 ? 50.355 30.826 22.948 1.00 50.09 13 ASN C O 1
ATOM 2724 N N . PRO C 1 14 ? 52.459 30.019 23.012 1.00 49.59 14 PRO C N 1
ATOM 2725 C CA . PRO C 1 14 ? 52.962 30.820 21.885 1.00 49.67 14 PRO C CA 1
ATOM 2726 C C . PRO C 1 14 ? 52.347 30.471 20.531 1.00 49.06 14 PRO C C 1
ATOM 2727 O O . PRO C 1 14 ? 52.250 29.300 20.171 1.00 50.25 14 PRO C O 1
ATOM 2731 N N . LEU C 1 15 ? 51.954 31.492 19.775 1.00 47.75 15 LEU C N 1
ATOM 2732 C CA . LEU C 1 15 ? 51.348 31.272 18.468 1.00 45.85 15 LEU C CA 1
ATOM 2733 C C . LEU C 1 15 ? 52.366 30.744 17.474 1.00 45.24 15 LEU C C 1
ATOM 2734 O O . LEU C 1 15 ? 53.551 31.059 17.546 1.00 44.43 15 LEU C O 1
ATOM 2739 N N . LYS C 1 16 ? 51.888 29.941 16.535 1.00 44.59 16 LYS C N 1
ATOM 2740 C CA . LYS C 1 16 ? 52.749 29.374 15.512 1.00 44.49 16 LYS C CA 1
ATOM 2741 C C . LYS C 1 16 ? 52.149 29.648 14.141 1.00 43.93 16 LYS C C 1
ATOM 2742 O O . LYS C 1 16 ? 50.943 29.883 14.026 1.00 40.64 16 LYS C O 1
ATOM 2748 N N . ILE C 1 17 ? 52.987 29.614 13.108 1.00 43.63 17 ILE C N 1
ATOM 2749 C CA . ILE C 1 17 ? 52.518 29.838 11.746 1.00 44.17 17 ILE C CA 1
ATOM 2750 C C . ILE C 1 17 ? 51.842 28.569 11.251 1.00 44.46 17 ILE C C 1
ATOM 2751 O O . ILE C 1 17 ? 51.986 27.505 11.853 1.00 44.17 17 ILE C O 1
ATOM 2756 N N . GLU C 1 18 ? 51.119 28.683 10.143 1.00 43.96 18 GLU C N 1
ATOM 2757 C CA . GLU C 1 18 ? 50.423 27.542 9.565 1.00 43.16 18 GLU C CA 1
ATOM 2758 C C . GLU C 1 18 ? 49.575 26.839 10.616 1.00 40.95 18 GLU C C 1
ATOM 2759 O O . GLU C 1 18 ? 49.384 25.621 10.569 1.00 41.10 18 GLU C O 1
ATOM 2765 N N . THR C 1 19 ? 49.064 27.618 11.561 1.00 36.77 19 THR C N 1
ATOM 2766 C CA . THR C 1 19 ? 48.231 27.070 12.618 1.00 34.17 19 THR C CA 1
ATOM 2767 C C . THR C 1 19 ? 46.915 27.847 12.722 1.00 32.10 19 THR C C 1
ATOM 2768 O O . THR C 1 19 ? 46.914 29.073 12.861 1.00 27.86 19 THR C O 1
ATOM 2772 N N . ARG C 1 20 ? 45.795 27.132 12.660 1.00 29.80 20 ARG C N 1
ATOM 2773 C CA . ARG C 1 20 ? 44.492 27.789 12.734 1.00 29.31 20 ARG C CA 1
ATOM 2774 C C . ARG C 1 20 ? 44.142 28.345 14.112 1.00 27.10 20 ARG C C 1
ATOM 2775 O O . ARG C 1 20 ? 44.276 27.666 15.127 1.00 24.26 20 ARG C O 1
ATOM 2783 N N . TYR C 1 21 ? 43.698 29.595 14.133 1.00 27.33 21 TYR C N 1
ATOM 2784 C CA . TYR C 1 21 ? 43.280 30.248 15.366 1.00 26.46 21 TYR C CA 1
ATOM 2785 C C . TYR C 1 21 ? 42.012 31.037 15.095 1.00 26.13 21 TYR C C 1
ATOM 2786 O O . TYR C 1 21 ? 41.773 31.491 13.970 1.00 25.42 21 TYR C O 1
ATOM 2795 N N . PHE C 1 22 ? 41.193 31.192 16.125 1.00 24.64 22 PHE C N 1
ATOM 2796 C CA . PHE C 1 22 ? 39.996 31.998 16.009 1.00 24.13 22 PHE C CA 1
ATOM 2797 C C . PHE C 1 22 ? 40.484 33.349 16.526 1.00 25.50 22 PHE C C 1
ATOM 2798 O O . PHE C 1 22 ? 41.238 33.400 17.503 1.00 24.51 22 PHE C O 1
ATOM 2806 N N . ILE C 1 23 ? 40.109 34.434 15.863 1.00 25.69 23 ILE C N 1
ATOM 2807 C CA . ILE C 1 23 ? 40.489 35.750 16.356 1.00 27.50 23 ILE C CA 1
ATOM 2808 C C . ILE C 1 23 ? 39.228 36.248 17.029 1.00 28.65 23 ILE C C 1
ATOM 2809 O O . ILE C 1 23 ? 38.268 36.641 16.370 1.00 30.21 23 ILE C O 1
ATOM 2814 N N . GLN C 1 24 ? 39.228 36.214 18.355 1.00 32.31 24 GLN C N 1
ATOM 2815 C CA . GLN C 1 24 ? 38.048 36.606 19.105 1.00 35.63 24 GLN C CA 1
ATOM 2816 C C . GLN C 1 24 ? 38.120 37.927 19.851 1.00 35.25 24 GLN C C 1
ATOM 2817 O O . GLN C 1 24 ? 39.131 38.263 20.468 1.00 35.17 24 GLN C O 1
ATOM 2823 N N . PRO C 1 25 ? 37.028 38.698 19.791 1.00 34.66 25 PRO C N 1
ATOM 2824 C CA . PRO C 1 25 ? 36.915 39.998 20.449 1.00 34.83 25 PRO C CA 1
ATOM 2825 C C . PRO C 1 25 ? 37.087 39.824 21.956 1.00 38.18 25 PRO C C 1
ATOM 2826 O O . PRO C 1 25 ? 36.517 38.907 22.553 1.00 36.97 25 PRO C O 1
ATOM 2830 N N . ALA C 1 26 ? 37.873 40.703 22.564 1.00 40.74 26 ALA C N 1
ATOM 2831 C CA . ALA C 1 26 ? 38.120 40.640 23.998 1.00 43.42 26 ALA C CA 1
ATOM 2832 C C . ALA C 1 26 ? 37.330 41.697 24.769 1.00 45.11 26 ALA C C 1
ATOM 2833 O O . ALA C 1 26 ? 37.344 41.709 26.001 1.00 44.53 26 ALA C O 1
ATOM 2835 N N . SER C 1 27 ? 36.638 42.579 24.054 1.00 46.80 27 SER C N 1
ATOM 2836 C CA . SER C 1 27 ? 35.868 43.625 24.720 1.00 50.20 27 SER C CA 1
ATOM 2837 C C . SER C 1 27 ? 34.576 43.124 25.356 1.00 52.38 27 SER C C 1
ATOM 2838 O O . SER C 1 27 ? 34.306 43.414 26.523 1.00 53.09 27 SER C O 1
ATOM 2841 N N . ASP C 1 28 ? 33.780 42.370 24.601 1.00 54.42 28 ASP C N 1
ATOM 2842 C CA . ASP C 1 28 ? 32.507 41.885 25.125 1.00 55.52 28 ASP C CA 1
ATOM 2843 C C . ASP C 1 28 ? 32.256 40.392 25.010 1.00 54.17 28 ASP C C 1
ATOM 2844 O O . ASP C 1 28 ? 33.087 39.621 24.531 1.00 54.42 28 ASP C O 1
ATOM 2849 N N . ASN C 1 29 ? 31.073 40.016 25.479 1.00 52.90 29 ASN C N 1
ATOM 2850 C CA . ASN C 1 29 ? 30.579 38.653 25.425 1.00 52.22 29 ASN C CA 1
ATOM 2851 C C . ASN C 1 29 ? 29.260 38.812 24.696 1.00 50.69 29 ASN C C 1
ATOM 2852 O O . ASN C 1 29 ? 28.452 37.889 24.606 1.00 50.93 29 ASN C O 1
ATOM 2857 N N . ASN C 1 30 ? 29.064 40.021 24.181 1.00 48.49 30 ASN C N 1
ATOM 2858 C CA . ASN C 1 30 ? 27.870 40.368 23.433 1.00 47.00 30 ASN C CA 1
ATOM 2859 C C . ASN C 1 30 ? 28.100 40.059 21.957 1.00 44.84 30 ASN C C 1
ATOM 2860 O O . ASN C 1 30 ? 28.057 40.955 21.109 1.00 45.07 30 ASN C O 1
ATOM 2865 N N . GLY C 1 31 ? 28.350 38.793 21.654 1.00 41.32 31 GLY C N 1
ATOM 2866 C CA . GLY C 1 31 ? 28.589 38.402 20.278 1.00 37.23 31 GLY C CA 1
ATOM 2867 C C . GLY C 1 31 ? 29.553 37.232 20.182 1.00 33.96 31 GLY C C 1
ATOM 2868 O O . GLY C 1 31 ? 29.895 36.607 21.196 1.00 32.20 31 GLY C O 1
ATOM 2869 N N . GLY C 1 32 ? 29.980 36.932 18.958 1.00 28.65 32 GLY C N 1
ATOM 2870 C CA . GLY C 1 32 ? 30.907 35.837 18.733 1.00 26.51 32 GLY C CA 1
ATOM 2871 C C . GLY C 1 32 ? 32.221 36.324 18.153 1.00 25.33 32 GLY C C 1
ATOM 2872 O O . GLY C 1 32 ? 32.622 37.467 18.395 1.00 25.29 32 GLY C O 1
ATOM 2873 N N . GLY C 1 33 ? 32.887 35.472 17.376 1.00 22.97 33 GLY C N 1
ATOM 2874 C CA . GLY C 1 33 ? 34.163 35.845 16.791 1.00 19.80 33 GLY C CA 1
ATOM 2875 C C . GLY C 1 33 ? 34.104 36.690 15.523 1.00 17.77 33 GLY C C 1
ATOM 2876 O O . GLY C 1 33 ? 33.049 37.221 15.164 1.00 18.40 33 GLY C O 1
ATOM 2877 N N . LEU C 1 34 ? 35.249 36.806 14.848 1.00 18.91 34 LEU C N 1
ATOM 2878 C CA . LEU C 1 34 ? 35.359 37.581 13.606 1.00 19.68 34 LEU C CA 1
ATOM 2879 C C . LEU C 1 34 ? 35.119 36.703 12.379 1.00 19.69 34 LEU C C 1
ATOM 2880 O O . LEU C 1 34 ? 35.608 35.575 12.301 1.00 19.35 34 LEU C O 1
ATOM 2885 N N . VAL C 1 35 ? 34.381 37.234 11.409 1.00 18.67 35 VAL C N 1
ATOM 2886 C CA . VAL C 1 35 ? 34.039 36.471 10.208 1.00 16.90 35 VAL C CA 1
ATOM 2887 C C . VAL C 1 35 ? 33.951 37.343 8.953 1.00 18.83 35 VAL C C 1
ATOM 2888 O O . VAL C 1 35 ? 33.867 38.567 9.045 1.00 18.33 35 VAL C O 1
ATOM 2892 N N . PRO C 1 36 ? 33.955 36.718 7.758 1.00 18.53 36 PRO C N 1
ATOM 2893 C CA . PRO C 1 36 ? 33.860 37.508 6.523 1.00 19.19 36 PRO C CA 1
ATOM 2894 C C . PRO C 1 36 ? 32.407 37.932 6.320 1.00 18.27 36 PRO C C 1
ATOM 2895 O O . PRO C 1 36 ? 31.493 37.143 6.501 1.00 16.35 36 PRO C O 1
ATOM 2899 N N . ALA C 1 37 ? 32.202 39.184 5.954 1.00 18.91 37 ALA C N 1
ATOM 2900 C CA . ALA C 1 37 ? 30.867 39.691 5.690 1.00 20.11 37 ALA C CA 1
ATOM 2901 C C . ALA C 1 37 ? 31.050 40.923 4.820 1.00 19.60 37 ALA C C 1
ATOM 2902 O O . ALA C 1 37 ? 32.054 41.627 4.943 1.00 18.20 37 ALA C O 1
ATOM 2904 N N . ASN C 1 38 ? 30.115 41.185 3.916 1.00 20.91 38 ASN C N 1
ATOM 2905 C CA . ASN C 1 38 ? 30.267 42.373 3.082 1.00 25.19 38 ASN C CA 1
ATOM 2906 C C . ASN C 1 38 ? 30.001 43.601 3.961 1.00 25.17 38 ASN C C 1
ATOM 2907 O O . ASN C 1 38 ? 29.131 43.569 4.825 1.00 24.29 38 ASN C O 1
ATOM 2912 N N . VAL C 1 39 ? 30.759 44.676 3.756 1.00 28.02 39 VAL C N 1
ATOM 2913 C CA . VAL C 1 39 ? 30.579 45.875 4.568 1.00 29.49 39 VAL C CA 1
ATOM 2914 C C . VAL C 1 39 ? 29.339 46.698 4.209 1.00 31.84 39 VAL C C 1
ATOM 2915 O O . VAL C 1 39 ? 28.715 47.302 5.089 1.00 29.22 39 VAL C O 1
ATOM 2919 N N . ASP C 1 40 ? 28.980 46.729 2.926 1.00 31.66 40 ASP C N 1
ATOM 2920 C CA . ASP C 1 40 ? 27.800 47.478 2.499 1.00 34.09 40 ASP C CA 1
ATOM 2921 C C . ASP C 1 40 ? 27.062 46.805 1.337 1.00 34.58 40 ASP C C 1
ATOM 2922 O O . ASP C 1 40 ? 27.519 45.795 0.795 1.00 31.46 40 ASP C O 1
ATOM 2927 N N . LEU C 1 41 ? 25.927 47.380 0.951 1.00 33.08 41 LEU C N 1
ATOM 2928 C CA . LEU C 1 41 ? 25.111 46.827 -0.130 1.00 33.96 41 LEU C CA 1
ATOM 2929 C C . LEU C 1 41 ? 25.631 47.110 -1.530 1.00 32.75 41 LEU C C 1
ATOM 2930 O O . LEU C 1 41 ? 25.080 46.600 -2.509 1.00 32.09 41 LEU C O 1
ATOM 2935 N N . SER C 1 42 ? 26.679 47.920 -1.632 1.00 32.95 42 SER C N 1
ATOM 2936 C CA . SER C 1 42 ? 27.232 48.281 -2.933 1.00 33.57 42 SER C CA 1
ATOM 2937 C C . SER C 1 42 ? 28.096 47.191 -3.548 1.00 33.25 42 SER C C 1
ATOM 2938 O O . SER C 1 42 ? 28.208 47.097 -4.764 1.00 32.46 42 SER C O 1
ATOM 2941 N N . HIS C 1 43 ? 28.707 46.371 -2.700 1.00 33.89 43 HIS C N 1
ATOM 2942 C CA . HIS C 1 43 ? 29.597 45.308 -3.161 1.00 33.02 43 HIS C CA 1
ATOM 2943 C C . HIS C 1 43 ? 29.505 44.070 -2.277 1.00 31.14 43 HIS C C 1
ATOM 2944 O O . HIS C 1 43 ? 29.465 44.183 -1.052 1.00 27.98 43 HIS C O 1
ATOM 2951 N N . LEU C 1 44 ? 29.479 42.893 -2.896 1.00 28.93 44 LEU C N 1
ATOM 2952 C CA . LEU C 1 44 ? 29.444 41.650 -2.143 1.00 29.07 44 LEU C CA 1
ATOM 2953 C C . LEU C 1 44 ? 30.886 41.170 -1.963 1.00 28.96 44 LEU C C 1
ATOM 2954 O O . LEU C 1 44 ? 31.206 40.465 -1.000 1.00 26.06 44 LEU C O 1
ATOM 2959 N N . CYS C 1 45 ? 31.748 41.575 -2.895 1.00 27.55 45 CYS C N 1
ATOM 2960 C CA . CYS C 1 45 ? 33.166 41.204 -2.885 1.00 28.33 45 CYS C CA 1
ATOM 2961 C C . CYS C 1 45 ? 34.032 42.435 -3.167 1.00 27.97 45 CYS C C 1
ATOM 2962 O O . CYS C 1 45 ? 33.666 43.276 -3.981 1.00 31.19 45 CYS C O 1
ATOM 2965 N N . PRO C 1 46 ? 35.191 42.567 -2.494 1.00 27.95 46 PRO C N 1
ATOM 2966 C CA . PRO C 1 46 ? 35.757 41.661 -1.486 1.00 26.66 46 PRO C CA 1
ATOM 2967 C C . PRO C 1 46 ? 34.958 41.721 -0.186 1.00 25.75 46 PRO C C 1
ATOM 2968 O O . PRO C 1 46 ? 33.958 42.435 -0.095 1.00 26.04 46 PRO C O 1
ATOM 2972 N N . LEU C 1 47 ? 35.418 40.988 0.822 1.00 22.91 47 LEU C N 1
ATOM 2973 C CA . LEU C 1 47 ? 34.717 40.917 2.100 1.00 21.83 47 LEU C CA 1
ATOM 2974 C C . LEU C 1 47 ? 35.360 41.661 3.256 1.00 20.23 47 LEU C C 1
ATOM 2975 O O . LEU C 1 47 ? 36.580 41.749 3.360 1.00 19.87 47 LEU C O 1
ATOM 2980 N N . GLY C 1 48 ? 34.517 42.212 4.122 1.00 21.89 48 GLY C N 1
ATOM 2981 C CA . GLY C 1 48 ? 35.009 42.912 5.290 1.00 19.90 48 GLY C CA 1
ATOM 2982 C C . GLY C 1 48 ? 35.169 41.912 6.424 1.00 21.64 48 GLY C C 1
ATOM 2983 O O . GLY C 1 48 ? 34.902 40.723 6.244 1.00 18.47 48 GLY C O 1
ATOM 2984 N N . ILE C 1 49 ? 35.602 42.399 7.586 1.00 21.44 49 ILE C N 1
ATOM 2985 C CA . ILE C 1 49 ? 35.807 41.569 8.774 1.00 22.78 49 ILE C CA 1
ATOM 2986 C C . ILE C 1 49 ? 34.822 42.076 9.819 1.00 22.32 49 ILE C C 1
ATOM 2987 O O . ILE C 1 49 ? 34.989 43.169 10.360 1.00 22.28 49 ILE C O 1
ATOM 2992 N N . VAL C 1 50 ? 33.794 41.282 10.090 1.00 19.59 50 VAL C N 1
ATOM 2993 C CA . VAL C 1 50 ? 32.754 41.673 11.028 1.00 20.73 50 VAL C CA 1
ATOM 2994 C C . VAL C 1 50 ? 32.677 40.787 12.259 1.00 19.59 50 VAL C C 1
ATOM 2995 O O . VAL C 1 50 ? 32.980 39.591 12.197 1.00 18.52 50 VAL C O 1
ATOM 2999 N N . ARG C 1 51 ? 32.287 41.387 13.378 1.00 18.38 51 ARG C N 1
ATOM 3000 C CA . ARG C 1 51 ? 32.114 40.655 14.631 1.00 20.21 51 ARG C CA 1
ATOM 3001 C C . ARG C 1 51 ? 30.683 40.102 14.549 1.00 19.69 51 ARG C C 1
ATOM 3002 O O . ARG C 1 51 ? 29.726 40.866 14.483 1.00 18.05 51 ARG C O 1
ATOM 3010 N N . THR C 1 52 ? 30.528 38.782 14.521 1.00 20.16 52 THR C N 1
ATOM 3011 C CA . THR C 1 52 ? 29.187 38.200 14.425 1.00 20.92 52 THR C CA 1
ATOM 3012 C C . THR C 1 52 ? 28.439 38.393 15.732 1.00 20.89 52 THR C C 1
ATOM 3013 O O . THR C 1 52 ? 29.028 38.302 16.808 1.00 21.96 52 THR C O 1
ATOM 3017 N N . SER C 1 53 ? 27.142 38.653 15.649 1.00 22.12 53 SER C N 1
ATOM 3018 C CA . SER C 1 53 ? 26.374 38.869 16.872 1.00 23.42 53 SER C CA 1
ATOM 3019 C C . SER C 1 53 ? 25.982 37.553 17.533 1.00 23.29 53 SER C C 1
ATOM 3020 O O . SER C 1 53 ? 25.690 37.513 18.734 1.00 23.37 53 SER C O 1
ATOM 3023 N N . LEU C 1 54 ? 25.997 36.474 16.759 1.00 21.38 54 LEU C N 1
ATOM 3024 C CA . LEU C 1 54 ? 25.640 35.163 17.289 1.00 22.89 54 LEU C CA 1
ATOM 3025 C C . LEU C 1 54 ? 26.616 34.747 18.384 1.00 23.81 54 LEU C C 1
ATOM 3026 O O . LEU C 1 54 ? 27.797 34.529 18.130 1.00 24.03 54 LEU C O 1
ATOM 3031 N N . PRO C 1 55 ? 26.111 34.598 19.619 1.00 25.69 55 PRO C N 1
ATOM 3032 C CA . PRO C 1 55 ? 26.876 34.226 20.812 1.00 27.86 55 PRO C CA 1
ATOM 3033 C C . PRO C 1 55 ? 27.882 33.083 20.779 1.00 28.74 55 PRO C C 1
ATOM 3034 O O . PRO C 1 55 ? 28.958 33.205 21.364 1.00 31.91 55 PRO C O 1
ATOM 3038 N N . TYR C 1 56 ? 27.584 31.981 20.109 1.00 25.47 56 TYR C N 1
ATOM 3039 C CA . TYR C 1 56 ? 28.562 30.905 20.156 1.00 27.67 56 TYR C CA 1
ATOM 3040 C C . TYR C 1 56 ? 29.334 30.589 18.885 1.00 25.50 56 TYR C C 1
ATOM 3041 O O . TYR C 1 56 ? 29.982 29.544 18.780 1.00 27.57 56 TYR C O 1
ATOM 3050 N N . GLN C 1 57 ? 29.269 31.504 17.926 1.00 24.22 57 GLN C N 1
ATOM 3051 C CA . GLN C 1 57 ? 30.003 31.356 16.682 1.00 22.11 57 GLN C CA 1
ATOM 3052 C C . GLN C 1 57 ? 31.408 31.852 17.008 1.00 20.25 57 GLN C C 1
ATOM 3053 O O . GLN C 1 57 ? 31.594 33.021 17.314 1.00 20.71 57 GLN C O 1
ATOM 3059 N N . PRO C 1 58 ? 32.406 30.958 16.943 1.00 19.99 58 PRO C N 1
ATOM 3060 C CA . PRO C 1 58 ? 33.820 31.217 17.229 1.00 20.83 58 PRO C CA 1
ATOM 3061 C C . PRO C 1 58 ? 34.539 32.138 16.267 1.00 21.44 58 PRO C C 1
ATOM 3062 O O . PRO C 1 58 ? 35.562 32.736 16.608 1.00 23.43 58 PRO C O 1
ATOM 3066 N N . GLY C 1 59 ? 33.995 32.251 15.066 1.00 21.29 59 GLY C N 1
ATOM 3067 C CA . GLY C 1 59 ? 34.608 33.070 14.047 1.00 19.77 59 GLY C CA 1
ATOM 3068 C C . GLY C 1 59 ? 35.171 32.135 13.003 1.00 20.81 59 GLY C C 1
ATOM 3069 O O . GLY C 1 59 ? 35.209 30.912 13.214 1.00 17.36 59 GLY C O 1
ATOM 3070 N N . LEU C 1 60 ? 35.584 32.687 11.863 1.00 16.95 60 LEU C N 1
ATOM 3071 C CA . LEU C 1 60 ? 36.163 31.862 10.818 1.00 16.69 60 LEU C CA 1
ATOM 3072 C C . LEU C 1 60 ? 37.664 31.834 11.110 1.00 17.51 60 LEU C C 1
ATOM 3073 O O . LEU C 1 60 ? 38.294 32.885 11.250 1.00 16.45 60 LEU C O 1
ATOM 3078 N N . PRO C 1 61 ? 38.250 30.637 11.211 1.00 17.29 61 PRO C N 1
ATOM 3079 C CA . PRO C 1 61 ? 39.683 30.521 11.497 1.00 20.99 61 PRO C CA 1
ATOM 3080 C C . PRO C 1 61 ? 40.587 31.288 10.544 1.00 21.15 61 PRO C C 1
ATOM 3081 O O . PRO C 1 61 ? 40.227 31.553 9.390 1.00 22.66 61 PRO C O 1
ATOM 3085 N N . VAL C 1 62 ? 41.772 31.630 11.035 1.00 22.34 62 VAL C N 1
ATOM 3086 C CA . VAL C 1 62 ? 42.775 32.300 10.218 1.00 23.42 62 VAL C CA 1
ATOM 3087 C C . VAL C 1 62 ? 44.122 31.635 10.519 1.00 25.12 62 VAL C C 1
ATOM 3088 O O . VAL C 1 62 ? 44.307 31.037 11.582 1.00 23.68 62 VAL C O 1
ATOM 3092 N N . THR C 1 63 ? 45.046 31.703 9.570 1.00 26.54 63 THR C N 1
ATOM 3093 C CA . THR C 1 63 ? 46.386 31.195 9.809 1.00 27.77 63 THR C CA 1
ATOM 3094 C C . THR C 1 63 ? 47.270 32.434 9.690 1.00 31.06 63 THR C C 1
ATOM 3095 O O . THR C 1 63 ? 46.954 33.360 8.937 1.00 30.07 63 THR C O 1
ATOM 3099 N N . ILE C 1 64 ? 48.353 32.466 10.459 1.00 32.12 64 ILE C N 1
ATOM 3100 C CA . ILE C 1 64 ? 49.278 33.596 10.452 1.00 34.00 64 ILE C CA 1
ATOM 3101 C C . ILE C 1 64 ? 50.521 33.228 9.640 1.00 36.43 64 ILE C C 1
ATOM 3102 O O . ILE C 1 64 ? 51.047 32.122 9.777 1.00 36.16 64 ILE C O 1
ATOM 3107 N N . SER C 1 65 ? 50.987 34.146 8.798 1.00 38.50 65 SER C N 1
ATOM 3108 C CA . SER C 1 65 ? 52.173 33.888 7.992 1.00 41.34 65 SER C CA 1
ATOM 3109 C C . SER C 1 65 ? 53.199 34.994 8.191 1.00 44.99 65 SER C C 1
ATOM 3110 O O . SER C 1 65 ? 52.869 36.121 8.587 1.00 43.43 65 SER C O 1
ATOM 3113 N N . THR C 1 66 ? 54.452 34.645 7.928 1.00 47.55 66 THR C N 1
ATOM 3114 C CA . THR C 1 66 ? 55.568 35.561 8.066 1.00 50.66 66 THR C CA 1
ATOM 3115 C C . THR C 1 66 ? 56.233 35.705 6.703 1.00 52.84 66 THR C C 1
ATOM 3116 O O . THR C 1 66 ? 56.537 34.707 6.038 1.00 52.08 66 THR C O 1
ATOM 3120 N N . PRO C 1 67 ? 56.466 36.952 6.260 1.00 55.55 67 PRO C N 1
ATOM 3121 C CA . PRO C 1 67 ? 57.107 37.135 4.953 1.00 56.82 67 PRO C CA 1
ATOM 3122 C C . PRO C 1 67 ? 58.509 36.567 5.051 1.00 58.15 67 PRO C C 1
ATOM 3123 O O . PRO C 1 67 ? 58.953 35.802 4.197 1.00 58.40 67 PRO C O 1
ATOM 3127 N N . SER C 1 68 ? 59.190 36.956 6.124 1.00 60.02 68 SER C N 1
ATOM 3128 C CA . SER C 1 68 ? 60.556 36.524 6.380 1.00 63.34 68 SER C CA 1
ATOM 3129 C C . SER C 1 68 ? 60.638 35.046 6.773 1.00 64.63 68 SER C C 1
ATOM 3130 O O . SER C 1 68 ? 59.713 34.519 7.376 1.00 64.86 68 SER C O 1
ATOM 3133 N N . SER C 1 69 ? 61.735 34.377 6.407 1.00 66.47 69 SER C N 1
ATOM 3134 C CA . SER C 1 69 ? 61.954 32.957 6.756 1.00 68.75 69 SER C CA 1
ATOM 3135 C C . SER C 1 69 ? 62.968 32.908 7.899 1.00 69.46 69 SER C C 1
ATOM 3136 O O . SER C 1 69 ? 63.942 32.163 7.853 1.00 70.66 69 SER C O 1
ATOM 3139 N N . SER C 1 70 ? 62.695 33.697 8.932 1.00 69.97 70 SER C N 1
ATOM 3140 C CA . SER C 1 70 ? 63.604 33.867 10.060 1.00 70.59 70 SER C CA 1
ATOM 3141 C C . SER C 1 70 ? 63.373 33.015 11.298 1.00 70.53 70 SER C C 1
ATOM 3142 O O . SER C 1 70 ? 64.060 32.022 11.535 1.00 71.79 70 SER C O 1
ATOM 3145 N N . GLU C 1 71 ? 62.395 33.435 12.090 1.00 70.63 71 GLU C N 1
ATOM 3146 C CA . GLU C 1 71 ? 62.044 32.785 13.358 1.00 70.24 71 GLU C CA 1
ATOM 3147 C C . GLU C 1 71 ? 61.156 31.552 13.172 1.00 69.36 71 GLU C C 1
ATOM 3148 O O . GLU C 1 71 ? 60.050 31.521 13.713 1.00 70.37 71 GLU C O 1
ATOM 3154 N N . GLY C 1 72 ? 61.626 30.566 12.402 1.00 67.72 72 GLY C N 1
ATOM 3155 C CA . GLY C 1 72 ? 60.884 29.334 12.136 1.00 66.41 72 GLY C CA 1
ATOM 3156 C C . GLY C 1 72 ? 59.376 29.494 11.985 1.00 65.35 72 GLY C C 1
ATOM 3157 O O . GLY C 1 72 ? 58.899 30.129 11.045 1.00 64.85 72 GLY C O 1
ATOM 3158 N N . ASN C 1 73 ? 58.638 28.920 12.935 1.00 64.35 73 ASN C N 1
ATOM 3159 C CA . ASN C 1 73 ? 57.177 28.956 12.981 1.00 62.66 73 ASN C CA 1
ATOM 3160 C C . ASN C 1 73 ? 56.668 29.794 14.154 1.00 61.96 73 ASN C C 1
ATOM 3161 O O . ASN C 1 73 ? 55.496 29.710 14.515 1.00 62.35 73 ASN C O 1
ATOM 3166 N N . ASP C 1 74 ? 57.539 30.601 14.748 1.00 60.19 74 ASP C N 1
ATOM 3167 C CA . ASP C 1 74 ? 57.142 31.428 15.883 1.00 58.53 74 ASP C CA 1
ATOM 3168 C C . ASP C 1 74 ? 56.540 32.752 15.419 1.00 56.16 74 ASP C C 1
ATOM 3169 O O . ASP C 1 74 ? 56.822 33.216 14.316 1.00 55.61 74 ASP C O 1
ATOM 3174 N N . VAL C 1 75 ? 55.706 33.346 16.268 1.00 53.77 75 VAL C N 1
ATOM 3175 C CA . VAL C 1 75 ? 55.063 34.624 15.974 1.00 52.05 75 VAL C CA 1
ATOM 3176 C C . VAL C 1 75 ? 55.284 35.535 17.168 1.00 51.96 75 VAL C C 1
ATOM 3177 O O . VAL C 1 75 ? 54.847 35.231 18.278 1.00 50.65 75 VAL C O 1
ATOM 3181 N N . LEU C 1 76 ? 55.959 36.656 16.941 1.00 51.90 76 LEU C N 1
ATOM 3182 C CA . LEU C 1 76 ? 56.247 37.589 18.025 1.00 52.87 76 LEU C CA 1
ATOM 3183 C C . LEU C 1 76 ? 55.579 38.951 17.852 1.00 52.81 76 LEU C C 1
ATOM 3184 O O . LEU C 1 76 ? 55.345 39.406 16.732 1.00 51.97 76 LEU C O 1
ATOM 3189 N N . THR C 1 77 ? 55.282 39.596 18.976 1.00 53.09 77 THR C N 1
ATOM 3190 C CA . THR C 1 77 ? 54.658 40.913 18.970 1.00 53.75 77 THR C CA 1
ATOM 3191 C C . THR C 1 77 ? 55.555 41.901 18.225 1.00 53.84 77 THR C C 1
ATOM 3192 O O . THR C 1 77 ? 56.726 41.620 17.974 1.00 53.35 77 THR C O 1
ATOM 3196 N N . ASN C 1 78 ? 54.989 43.052 17.870 1.00 54.58 78 ASN C N 1
ATOM 3197 C CA . ASN C 1 78 ? 55.706 44.107 17.158 1.00 54.70 78 ASN C CA 1
ATOM 3198 C C . ASN C 1 78 ? 56.470 43.618 15.925 1.00 54.13 78 ASN C C 1
ATOM 3199 O O . ASN C 1 78 ? 57.514 44.167 15.568 1.00 55.26 78 ASN C O 1
ATOM 3204 N N . THR C 1 79 ? 55.940 42.594 15.267 1.00 52.80 79 THR C N 1
ATOM 3205 C CA . THR C 1 79 ? 56.577 42.051 14.073 1.00 51.02 79 THR C CA 1
ATOM 3206 C C . THR C 1 79 ? 55.572 41.961 12.922 1.00 50.91 79 THR C C 1
ATOM 3207 O O . THR C 1 79 ? 54.374 41.763 13.146 1.00 50.09 79 THR C O 1
ATOM 3211 N N . ASN C 1 80 ? 56.074 42.107 11.696 1.00 49.04 80 ASN C N 1
ATOM 3212 C CA . ASN C 1 80 ? 55.253 42.069 10.491 1.00 47.31 80 ASN C CA 1
ATOM 3213 C C . ASN C 1 80 ? 54.739 40.689 10.107 1.00 45.49 80 ASN C C 1
ATOM 3214 O O . ASN C 1 80 ? 55.515 39.769 9.833 1.00 44.52 80 ASN C O 1
ATOM 3219 N N . ILE C 1 81 ? 53.415 40.565 10.074 1.00 42.49 81 ILE C N 1
ATOM 3220 C CA . ILE C 1 81 ? 52.760 39.314 9.728 1.00 38.24 81 ILE C CA 1
ATOM 3221 C C . ILE C 1 81 ? 51.524 39.579 8.874 1.00 36.20 81 ILE C C 1
ATOM 3222 O O . ILE C 1 81 ? 51.001 40.695 8.856 1.00 34.86 81 ILE C O 1
ATOM 3227 N N . ALA C 1 82 ? 51.082 38.557 8.145 1.00 31.46 82 ALA C N 1
ATOM 3228 C CA . ALA C 1 82 ? 49.884 38.656 7.314 1.00 30.07 82 ALA C CA 1
ATOM 3229 C C . ALA C 1 82 ? 48.844 37.682 7.881 1.00 30.87 82 ALA C C 1
ATOM 3230 O O . ALA C 1 82 ? 49.192 36.596 8.365 1.00 29.90 82 ALA C O 1
ATOM 3232 N N . ILE C 1 83 ? 47.575 38.076 7.815 1.00 30.09 83 ILE C N 1
ATOM 3233 C CA . ILE C 1 83 ? 46.467 37.275 8.337 1.00 28.70 83 ILE C CA 1
ATOM 3234 C C . ILE C 1 83 ? 45.618 36.748 7.191 1.00 29.17 83 ILE C C 1
ATOM 3235 O O . ILE C 1 83 ? 45.180 37.513 6.331 1.00 30.01 83 ILE C O 1
ATOM 3240 N N . THR C 1 84 ? 45.372 35.441 7.182 1.00 26.83 84 THR C N 1
ATOM 3241 C CA . THR C 1 84 ? 44.602 34.843 6.105 1.00 26.08 84 THR C CA 1
ATOM 3242 C C . THR C 1 84 ? 43.536 33.884 6.612 1.00 26.18 84 THR C C 1
ATOM 3243 O O . THR C 1 84 ? 43.832 32.974 7.394 1.00 24.10 84 THR C O 1
ATOM 3247 N N . PHE C 1 85 ? 42.299 34.083 6.158 1.00 22.84 85 PHE C N 1
ATOM 3248 C CA . PHE C 1 85 ? 41.216 33.213 6.587 1.00 22.53 85 PHE C CA 1
ATOM 3249 C C . PHE C 1 85 ? 41.489 31.819 6.077 1.00 22.26 85 PHE C C 1
ATOM 3250 O O . PHE C 1 85 ? 42.117 31.639 5.038 1.00 23.60 85 PHE C O 1
ATOM 3258 N N . ASP C 1 86 ? 41.000 30.833 6.808 1.00 21.90 86 ASP C N 1
ATOM 3259 C CA . ASP C 1 86 ? 41.168 29.444 6.415 1.00 23.42 86 ASP C CA 1
ATOM 3260 C C . ASP C 1 86 ? 39.763 28.874 6.247 1.00 24.46 86 ASP C C 1
ATOM 3261 O O . ASP C 1 86 ? 38.987 28.842 7.200 1.00 21.92 86 ASP C O 1
ATOM 3266 N N . ALA C 1 87 ? 39.439 28.435 5.035 1.00 23.80 87 ALA C N 1
ATOM 3267 C CA . ALA C 1 87 ? 38.123 27.879 4.750 1.00 26.15 87 ALA C CA 1
ATOM 3268 C C . ALA C 1 87 ? 38.152 27.078 3.458 1.00 28.34 87 ALA C C 1
ATOM 3269 O O . ALA C 1 87 ? 38.843 27.439 2.502 1.00 27.23 87 ALA C O 1
ATOM 3271 N N . PRO C 1 88 ? 37.380 25.989 3.406 1.00 30.50 88 PRO C N 1
ATOM 3272 C CA . PRO C 1 88 ? 37.341 25.153 2.203 1.00 32.62 88 PRO C CA 1
ATOM 3273 C C . PRO C 1 88 ? 36.416 25.722 1.122 1.00 34.05 88 PRO C C 1
ATOM 3274 O O . PRO C 1 88 ? 36.366 25.201 0.006 1.00 34.20 88 PRO C O 1
ATOM 3278 N N . ILE C 1 89 ? 35.698 26.791 1.467 1.00 32.76 89 ILE C N 1
ATOM 3279 C CA . ILE C 1 89 ? 34.779 27.451 0.553 1.00 32.58 89 ILE C CA 1
ATOM 3280 C C . ILE C 1 89 ? 35.067 28.950 0.565 1.00 32.05 89 ILE C C 1
ATOM 3281 O O . ILE C 1 89 ? 35.364 29.517 1.615 1.00 31.22 89 ILE C O 1
ATOM 3286 N N . TRP C 1 90 ? 35.016 29.584 -0.604 1.00 29.31 90 TRP C N 1
ATOM 3287 C CA . TRP C 1 90 ? 35.242 31.025 -0.690 1.00 27.62 90 TRP C CA 1
ATOM 3288 C C . TRP C 1 90 ? 34.414 31.560 -1.854 1.00 29.46 90 TRP C C 1
ATOM 3289 O O . TRP C 1 90 ? 34.659 31.217 -3.013 1.00 27.82 90 TRP C O 1
ATOM 3300 N N . LEU C 1 91 ? 33.429 32.398 -1.527 1.00 29.45 91 LEU C N 1
ATOM 3301 C CA . LEU C 1 91 ? 32.500 32.975 -2.499 1.00 29.70 91 LEU C CA 1
ATOM 3302 C C . LEU C 1 91 ? 33.001 34.134 -3.349 1.00 30.25 91 LEU C C 1
ATOM 3303 O O . LEU C 1 91 ? 32.287 34.600 -4.235 1.00 30.56 91 LEU C O 1
ATOM 3308 N N . CYS C 1 92 ? 34.211 34.613 -3.080 1.00 29.17 92 CYS C N 1
ATOM 3309 C CA . CYS C 1 92 ? 34.767 35.711 -3.857 1.00 29.11 92 CYS C CA 1
ATOM 3310 C C . CYS C 1 92 ? 36.023 35.262 -4.595 1.00 30.49 92 CYS C C 1
ATOM 3311 O O . CYS C 1 92 ? 36.764 34.398 -4.114 1.00 28.67 92 CYS C O 1
ATOM 3314 N N . PRO C 1 93 ? 36.281 35.847 -5.776 1.00 32.36 93 PRO C N 1
ATOM 3315 C CA . PRO C 1 93 ? 37.451 35.513 -6.599 1.00 34.14 93 PRO C CA 1
ATOM 3316 C C . PRO C 1 93 ? 38.768 35.714 -5.854 1.00 35.55 93 PRO C C 1
ATOM 3317 O O . PRO C 1 93 ? 39.638 34.837 -5.848 1.00 38.79 93 PRO C O 1
ATOM 3321 N N . SER C 1 94 ? 38.894 36.873 -5.216 1.00 33.90 94 SER C N 1
ATOM 3322 C CA . SER C 1 94 ? 40.096 37.252 -4.490 1.00 30.90 94 SER C CA 1
ATOM 3323 C C . SER C 1 94 ? 40.523 36.357 -3.329 1.00 29.08 94 SER C C 1
ATOM 3324 O O . SER C 1 94 ? 39.799 35.453 -2.912 1.00 30.52 94 SER C O 1
ATOM 3327 N N . SER C 1 95 ? 41.720 36.632 -2.817 1.00 27.93 95 SER C N 1
ATOM 3328 C CA . SER C 1 95 ? 42.313 35.865 -1.726 1.00 26.06 95 SER C CA 1
ATOM 3329 C C . SER C 1 95 ? 41.617 36.036 -0.386 1.00 25.40 95 SER C C 1
ATOM 3330 O O . SER C 1 95 ? 40.778 36.925 -0.194 1.00 23.08 95 SER C O 1
ATOM 3333 N N . LYS C 1 96 ? 41.997 35.172 0.545 1.00 23.29 96 LYS C N 1
ATOM 3334 C CA . LYS C 1 96 ? 41.449 35.182 1.887 1.00 23.86 96 LYS C CA 1
ATOM 3335 C C . LYS C 1 96 ? 42.307 36.029 2.830 1.00 23.28 96 LYS C C 1
ATOM 3336 O O . LYS C 1 96 ? 42.052 36.086 4.035 1.00 22.02 96 LYS C O 1
ATOM 3342 N N . THR C 1 97 ? 43.313 36.702 2.278 1.00 21.32 97 THR C N 1
ATOM 3343 C CA . THR C 1 97 ? 44.212 37.518 3.082 1.00 21.80 97 THR C CA 1
ATOM 3344 C C . THR C 1 97 ? 43.738 38.940 3.396 1.00 22.59 97 THR C C 1
ATOM 3345 O O . THR C 1 97 ? 43.276 39.662 2.513 1.00 24.43 97 THR C O 1
ATOM 3349 N N . TRP C 1 98 ? 43.882 39.328 4.663 1.00 22.35 98 TRP C N 1
ATOM 3350 C CA . TRP C 1 98 ? 43.475 40.646 5.150 1.00 24.59 98 TRP C CA 1
ATOM 3351 C C . TRP C 1 98 ? 44.372 41.776 4.658 1.00 27.84 98 TRP C C 1
ATOM 3352 O O . TRP C 1 98 ? 45.596 41.632 4.563 1.00 27.14 98 TRP C O 1
ATOM 3363 N N . THR C 1 99 ? 43.752 42.917 4.385 1.00 29.56 99 THR C N 1
ATOM 3364 C CA . THR C 1 99 ? 44.477 44.090 3.935 1.00 32.66 99 THR C CA 1
ATOM 3365 C C . THR C 1 99 ? 43.614 45.323 4.174 1.00 32.72 99 THR C C 1
ATOM 3366 O O . THR C 1 99 ? 42.455 45.216 4.559 1.00 31.37 99 THR C O 1
ATOM 3370 N N . VAL C 1 100 ? 44.177 46.499 3.959 1.00 34.15 100 VAL C N 1
ATOM 3371 C CA . VAL C 1 100 ? 43.409 47.705 4.167 1.00 35.25 100 VAL C CA 1
ATOM 3372 C C . VAL C 1 100 ? 42.835 48.217 2.859 1.00 38.25 100 VAL C C 1
ATOM 3373 O O . VAL C 1 100 ? 43.521 48.262 1.839 1.00 39.13 100 VAL C O 1
ATOM 3377 N N . ASP C 1 101 ? 41.559 48.579 2.896 1.00 37.74 101 ASP C N 1
ATOM 3378 C CA . ASP C 1 101 ? 40.892 49.126 1.734 1.00 40.30 101 ASP C CA 1
ATOM 3379 C C . ASP C 1 101 ? 41.199 50.626 1.779 1.00 41.53 101 ASP C C 1
ATOM 3380 O O . ASP C 1 101 ? 40.431 51.411 2.334 1.00 40.35 101 ASP C O 1
ATOM 3385 N N . SER C 1 102 ? 42.340 51.013 1.215 1.00 42.59 102 SER C N 1
ATOM 3386 C CA . SER C 1 102 ? 42.750 52.413 1.211 1.00 44.73 102 SER C CA 1
ATOM 3387 C C . SER C 1 102 ? 41.818 53.304 0.396 1.00 44.28 102 SER C C 1
ATOM 3388 O O . SER C 1 102 ? 41.851 54.525 0.527 1.00 45.15 102 SER C O 1
ATOM 3391 N N . SER C 1 103 ? 40.982 52.695 -0.439 1.00 44.50 103 SER C N 1
ATOM 3392 C CA . SER C 1 103 ? 40.063 53.462 -1.270 1.00 45.11 103 SER C CA 1
ATOM 3393 C C . SER C 1 103 ? 38.751 53.839 -0.574 1.00 44.15 103 SER C C 1
ATOM 3394 O O . SER C 1 103 ? 37.944 54.581 -1.130 1.00 44.93 103 SER C O 1
ATOM 3397 N N . SER C 1 104 ? 38.531 53.337 0.636 1.00 41.65 104 SER C N 1
ATOM 3398 C CA . SER C 1 104 ? 37.302 53.664 1.352 1.00 39.26 104 SER C CA 1
ATOM 3399 C C . SER C 1 104 ? 37.592 54.736 2.390 1.00 37.49 104 SER C C 1
ATOM 3400 O O . SER C 1 104 ? 38.685 54.785 2.944 1.00 36.86 104 SER C O 1
ATOM 3403 N N . GLU C 1 105 ? 36.614 55.594 2.654 1.00 36.52 105 GLU C N 1
ATOM 3404 C CA . GLU C 1 105 ? 36.805 56.641 3.646 1.00 36.14 105 GLU C CA 1
ATOM 3405 C C . GLU C 1 105 ? 36.944 55.984 5.005 1.00 35.65 105 GLU C C 1
ATOM 3406 O O . GLU C 1 105 ? 37.617 56.505 5.895 1.00 34.54 105 GLU C O 1
ATOM 3412 N N . GLU C 1 106 ? 36.299 54.831 5.161 1.00 33.24 106 GLU C N 1
ATOM 3413 C CA . GLU C 1 106 ? 36.339 54.111 6.425 1.00 33.12 106 GLU C CA 1
ATOM 3414 C C . GLU C 1 106 ? 37.628 53.338 6.651 1.00 30.84 106 GLU C C 1
ATOM 3415 O O . GLU C 1 106 ? 37.961 53.024 7.789 1.00 34.85 106 GLU C O 1
ATOM 3421 N N . LYS C 1 107 ? 38.352 53.040 5.576 1.00 28.40 107 LYS C N 1
ATOM 3422 C CA . LYS C 1 107 ? 39.589 52.265 5.668 1.00 27.23 107 LYS C CA 1
ATOM 3423 C C . LYS C 1 107 ? 39.273 50.890 6.268 1.00 27.01 107 LYS C C 1
ATOM 3424 O O . LYS C 1 107 ? 39.910 50.446 7.228 1.00 27.47 107 LYS C O 1
ATOM 3430 N N . TYR C 1 108 ? 38.268 50.237 5.698 1.00 26.96 108 TYR C N 1
ATOM 3431 C CA . TYR C 1 108 ? 37.835 48.920 6.141 1.00 26.37 108 TYR C CA 1
ATOM 3432 C C . TYR C 1 108 ? 38.929 47.895 5.892 1.00 26.39 108 TYR C C 1
ATOM 3433 O O . TYR C 1 108 ? 39.628 47.941 4.883 1.00 27.12 108 TYR C O 1
ATOM 3442 N N . ILE C 1 109 ? 39.073 46.970 6.827 1.00 25.97 109 ILE C N 1
ATOM 3443 C CA . ILE C 1 109 ? 40.008 45.883 6.649 1.00 26.08 109 ILE C CA 1
ATOM 3444 C C . ILE C 1 109 ? 39.194 44.888 5.805 1.00 24.54 109 ILE C C 1
ATOM 3445 O O . ILE C 1 109 ? 38.097 44.475 6.186 1.00 24.29 109 ILE C O 1
ATOM 3450 N N . ILE C 1 110 ? 39.709 44.536 4.636 1.00 24.70 110 ILE C N 1
ATOM 3451 C CA . ILE C 1 110 ? 38.989 43.622 3.750 1.00 23.35 110 ILE C CA 1
ATOM 3452 C C . ILE C 1 110 ? 39.872 42.455 3.337 1.00 22.70 110 ILE C C 1
ATOM 3453 O O . ILE C 1 110 ? 41.049 42.410 3.688 1.00 21.90 110 ILE C O 1
ATOM 3458 N N . THR C 1 111 ? 39.295 41.517 2.595 1.00 20.39 111 THR C N 1
ATOM 3459 C CA . THR C 1 111 ? 40.041 40.352 2.120 1.00 24.40 111 THR C CA 1
ATOM 3460 C C . THR C 1 111 ? 40.586 40.665 0.730 1.00 24.82 111 THR C C 1
ATOM 3461 O O . THR C 1 111 ? 40.395 41.771 0.219 1.00 24.06 111 THR C O 1
ATOM 3465 N N . GLY C 1 112 ? 41.285 39.704 0.143 1.00 27.82 112 GLY C N 1
ATOM 3466 C CA . GLY C 1 112 ? 41.837 39.887 -1.187 1.00 31.19 112 GLY C CA 1
ATOM 3467 C C . GLY C 1 112 ? 43.250 40.438 -1.243 1.00 32.35 112 GLY C C 1
ATOM 3468 O O . GLY C 1 112 ? 43.719 40.809 -2.313 1.00 35.94 112 GLY C O 1
ATOM 3469 N N . GLY C 1 113 ? 43.932 40.496 -0.107 1.00 33.00 113 GLY C N 1
ATOM 3470 C CA . GLY C 1 113 ? 45.285 41.018 -0.103 1.00 33.62 113 GLY C CA 1
ATOM 3471 C C . GLY C 1 113 ? 46.315 40.009 -0.581 1.00 34.30 113 GLY C C 1
ATOM 3472 O O . GLY C 1 113 ? 45.984 38.873 -0.906 1.00 32.33 113 GLY C O 1
ATOM 3473 N N . ASP C 1 114 ? 47.569 40.443 -0.646 1.00 36.85 114 ASP C N 1
ATOM 3474 C CA . ASP C 1 114 ? 48.671 39.576 -1.052 1.00 39.03 114 ASP C CA 1
ATOM 3475 C C . ASP C 1 114 ? 49.473 39.379 0.224 1.00 38.36 114 ASP C C 1
ATOM 3476 O O . ASP C 1 114 ? 50.030 40.341 0.756 1.00 38.57 114 ASP C O 1
ATOM 3481 N N . PRO C 1 115 ? 49.542 38.138 0.739 1.00 37.38 115 PRO C N 1
ATOM 3482 C CA . PRO C 1 115 ? 50.301 37.917 1.973 1.00 35.78 115 PRO C CA 1
ATOM 3483 C C . PRO C 1 115 ? 51.795 38.224 1.847 1.00 37.09 115 PRO C C 1
ATOM 3484 O O . PRO C 1 115 ? 52.477 38.442 2.852 1.00 33.95 115 PRO C O 1
ATOM 3488 N N . LYS C 1 116 ? 52.292 38.260 0.613 1.00 38.53 116 LYS C N 1
ATOM 3489 C CA . LYS C 1 116 ? 53.700 38.563 0.364 1.00 42.91 116 LYS C CA 1
ATOM 3490 C C . LYS C 1 116 ? 53.961 40.062 0.215 1.00 44.53 116 LYS C C 1
ATOM 3491 O O . LYS C 1 116 ? 55.085 40.524 0.415 1.00 46.49 116 LYS C O 1
ATOM 3497 N N . SER C 1 117 ? 52.927 40.821 -0.131 1.00 45.55 117 SER C N 1
ATOM 3498 C CA . SER C 1 117 ? 53.069 42.264 -0.291 1.00 47.54 117 SER C CA 1
ATOM 3499 C C . SER C 1 117 ? 52.943 42.991 1.040 1.00 47.93 117 SER C C 1
ATOM 3500 O O . SER C 1 117 ? 52.214 42.555 1.934 1.00 48.42 117 SER C O 1
ATOM 3503 N N . GLY C 1 118 ? 53.657 44.105 1.166 1.00 47.63 118 GLY C N 1
ATOM 3504 C CA . GLY C 1 118 ? 53.625 44.875 2.398 1.00 47.63 118 GLY C CA 1
ATOM 3505 C C . GLY C 1 118 ? 52.275 45.497 2.697 1.00 47.54 118 GLY C C 1
ATOM 3506 O O . GLY C 1 118 ? 52.053 46.013 3.798 1.00 47.73 118 GLY C O 1
ATOM 3507 N N . GLU C 1 119 ? 51.373 45.446 1.720 1.00 47.08 119 GLU C N 1
ATOM 3508 C CA . GLU C 1 119 ? 50.032 46.003 1.873 1.00 47.42 119 GLU C CA 1
ATOM 3509 C C . GLU C 1 119 ? 49.108 45.116 2.708 1.00 46.35 119 GLU C C 1
ATOM 3510 O O . GLU C 1 119 ? 47.987 45.512 3.035 1.00 46.37 119 GLU C O 1
ATOM 3516 N N . SER C 1 120 ? 49.588 43.926 3.058 1.00 44.59 120 SER C N 1
ATOM 3517 C CA . SER C 1 120 ? 48.811 42.987 3.863 1.00 44.81 120 SER C CA 1
ATOM 3518 C C . SER C 1 120 ? 49.424 42.820 5.254 1.00 46.25 120 SER C C 1
ATOM 3519 O O . SER C 1 120 ? 48.818 42.218 6.141 1.00 46.73 120 SER C O 1
ATOM 3522 N N . PHE C 1 121 ? 50.623 43.363 5.448 1.00 45.26 121 PHE C N 1
ATOM 3523 C CA . PHE C 1 121 ? 51.304 43.234 6.730 1.00 44.40 121 PHE C CA 1
ATOM 3524 C C . PHE C 1 121 ? 50.679 44.047 7.856 1.00 42.64 121 PHE C C 1
ATOM 3525 O O . PHE C 1 121 ? 50.284 45.202 7.667 1.00 43.52 121 PHE C O 1
ATOM 3533 N N . PHE C 1 122 ? 50.592 43.420 9.025 1.00 40.90 122 PHE C N 1
ATOM 3534 C CA . PHE C 1 122 ? 50.057 44.037 10.235 1.00 39.91 122 PHE C CA 1
ATOM 3535 C C . PHE C 1 122 ? 51.000 43.729 11.394 1.00 41.06 122 PHE C C 1
ATOM 3536 O O . PHE C 1 122 ? 51.929 42.939 11.252 1.00 43.76 122 PHE C O 1
ATOM 3544 N N . ARG C 1 123 ? 50.754 44.344 12.544 1.00 42.52 123 ARG C N 1
ATOM 3545 C CA . ARG C 1 123 ? 51.576 44.092 13.720 1.00 44.44 123 ARG C CA 1
ATOM 3546 C C . ARG C 1 123 ? 50.724 43.808 14.946 1.00 43.88 123 ARG C C 1
ATOM 3547 O O . ARG C 1 123 ? 49.805 44.560 15.266 1.00 42.01 123 ARG C O 1
ATOM 3555 N N . ILE C 1 124 ? 51.038 42.708 15.624 1.00 44.62 124 ILE C N 1
ATOM 3556 C CA . ILE C 1 124 ? 50.328 42.298 16.830 1.00 45.07 124 ILE C CA 1
ATOM 3557 C C . ILE C 1 124 ? 51.067 42.878 18.035 1.00 45.67 124 ILE C C 1
ATOM 3558 O O . ILE C 1 124 ? 52.244 42.590 18.245 1.00 45.59 124 ILE C O 1
ATOM 3563 N N . GLU C 1 125 ? 50.375 43.687 18.829 1.00 46.66 125 GLU C N 1
ATOM 3564 C CA . GLU C 1 125 ? 50.992 44.311 19.989 1.00 48.55 125 GLU C CA 1
ATOM 3565 C C . GLU C 1 125 ? 50.124 44.122 21.216 1.00 49.98 125 GLU C C 1
ATOM 3566 O O . GLU C 1 125 ? 48.937 43.832 21.100 1.00 52.10 125 GLU C O 1
ATOM 3572 N N . LYS C 1 126 ? 50.713 44.284 22.395 1.00 49.94 126 LYS C N 1
ATOM 3573 C CA . LYS C 1 126 ? 49.968 44.105 23.633 1.00 50.87 126 LYS C CA 1
ATOM 3574 C C . LYS C 1 126 ? 48.821 45.095 23.788 1.00 51.55 126 LYS C C 1
ATOM 3575 O O . LYS C 1 126 ? 48.829 46.168 23.189 1.00 51.19 126 LYS C O 1
ATOM 3581 N N . TYR C 1 127 ? 47.831 44.727 24.594 1.00 52.45 127 TYR C N 1
ATOM 3582 C CA . TYR C 1 127 ? 46.678 45.589 24.832 1.00 54.79 127 TYR C CA 1
ATOM 3583 C C . TYR C 1 127 ? 46.292 45.660 26.310 1.00 57.54 127 TYR C C 1
ATOM 3584 O O . TYR C 1 127 ? 45.944 44.650 26.931 1.00 57.86 127 TYR C O 1
ATOM 3593 N N . GLY C 1 128 ? 46.345 46.877 26.843 1.00 60.21 128 GLY C N 1
ATOM 3594 C CA . GLY C 1 128 ? 46.010 47.162 28.229 1.00 61.81 128 GLY C CA 1
ATOM 3595 C C . GLY C 1 128 ? 45.809 46.053 29.244 1.00 63.08 128 GLY C C 1
ATOM 3596 O O . GLY C 1 128 ? 46.704 45.245 29.492 1.00 62.82 128 GLY C O 1
ATOM 3597 N N . ASN C 1 129 ? 44.618 46.036 29.842 1.00 64.78 129 ASN C N 1
ATOM 3598 C CA . ASN C 1 129 ? 44.252 45.066 30.872 1.00 66.24 129 ASN C CA 1
ATOM 3599 C C . ASN C 1 129 ? 43.937 43.672 30.340 1.00 66.58 129 ASN C C 1
ATOM 3600 O O . ASN C 1 129 ? 43.368 43.518 29.257 1.00 66.87 129 ASN C O 1
ATOM 3605 N N . GLY C 1 130 ? 44.307 42.659 31.116 1.00 66.20 130 GLY C N 1
ATOM 3606 C CA . GLY C 1 130 ? 44.050 41.289 30.715 1.00 65.53 130 GLY C CA 1
ATOM 3607 C C . GLY C 1 130 ? 45.259 40.622 30.093 1.00 64.79 130 GLY C C 1
ATOM 3608 O O . GLY C 1 130 ? 46.045 41.264 29.395 1.00 64.80 130 GLY C O 1
ATOM 3609 N N . LYS C 1 131 ? 45.408 39.326 30.352 1.00 64.23 131 LYS C N 1
ATOM 3610 C CA . LYS C 1 131 ? 46.526 38.560 29.815 1.00 62.61 131 LYS C CA 1
ATOM 3611 C C . LYS C 1 131 ? 46.218 38.110 28.395 1.00 60.39 131 LYS C C 1
ATOM 3612 O O . LYS C 1 131 ? 45.056 38.039 27.996 1.00 60.06 131 LYS C O 1
ATOM 3618 N N . ASN C 1 132 ? 47.270 37.813 27.641 1.00 57.44 132 ASN C N 1
ATOM 3619 C CA . ASN C 1 132 ? 47.147 37.352 26.262 1.00 56.33 132 ASN C CA 1
ATOM 3620 C C . ASN C 1 132 ? 46.205 38.191 25.398 1.00 54.67 132 ASN C C 1
ATOM 3621 O O . ASN C 1 132 ? 45.769 37.740 24.340 1.00 54.27 132 ASN C O 1
ATOM 3626 N N . THR C 1 133 ? 45.889 39.402 25.849 1.00 52.56 133 THR C N 1
ATOM 3627 C CA . THR C 1 133 ? 45.005 40.292 25.102 1.00 50.53 133 THR C CA 1
ATOM 3628 C C . THR C 1 133 ? 45.839 41.190 24.195 1.00 49.66 133 THR C C 1
ATOM 3629 O O . THR C 1 133 ? 46.813 41.797 24.642 1.00 49.96 133 THR C O 1
ATOM 3633 N N . TYR C 1 134 ? 45.463 41.270 22.920 1.00 48.08 134 TYR C N 1
ATOM 3634 C CA . TYR C 1 134 ? 46.208 42.088 21.967 1.00 45.39 134 TYR C CA 1
ATOM 3635 C C . TYR C 1 134 ? 45.365 43.035 21.121 1.00 45.16 134 TYR C C 1
ATOM 3636 O O . TYR C 1 134 ? 44.163 43.214 21.342 1.00 44.51 134 TYR C O 1
ATOM 3645 N N . LYS C 1 135 ? 46.037 43.636 20.144 1.00 43.50 135 LYS C N 1
ATOM 3646 C CA . LYS C 1 135 ? 45.437 44.569 19.207 1.00 43.56 135 LYS C CA 1
ATOM 3647 C C . LYS C 1 135 ? 46.350 44.564 17.989 1.00 42.05 135 LYS C C 1
ATOM 3648 O O . LYS C 1 135 ? 47.523 44.215 18.105 1.00 41.03 135 LYS C O 1
ATOM 3654 N N . LEU C 1 136 ? 45.813 44.935 16.830 1.00 40.98 136 LEU C N 1
ATOM 3655 C CA . LEU C 1 136 ? 46.597 44.976 15.596 1.00 42.01 136 LEU C CA 1
ATOM 3656 C C . LEU C 1 136 ? 46.881 46.428 15.229 1.00 43.24 136 LEU C C 1
ATOM 3657 O O . LEU C 1 136 ? 46.062 47.315 15.477 1.00 41.92 136 LEU C O 1
ATOM 3662 N N . VAL C 1 137 ? 48.041 46.654 14.625 1.00 45.92 137 VAL C N 1
ATOM 3663 C CA . VAL C 1 137 ? 48.473 47.985 14.224 1.00 48.71 137 VAL C CA 1
ATOM 3664 C C . VAL C 1 137 ? 49.132 47.877 12.856 1.00 51.18 137 VAL C C 1
ATOM 3665 O O . VAL C 1 137 ? 49.866 46.929 12.603 1.00 50.83 137 VAL C O 1
ATOM 3669 N N . ARG C 1 138 ? 48.867 48.835 11.972 1.00 54.68 138 ARG C N 1
ATOM 3670 C CA . ARG C 1 138 ? 49.488 48.822 10.651 1.00 59.06 138 ARG C CA 1
ATOM 3671 C C . ARG C 1 138 ? 50.465 49.986 10.547 1.00 62.38 138 ARG C C 1
ATOM 3672 O O . ARG C 1 138 ? 50.348 50.959 11.292 1.00 62.51 138 ARG C O 1
ATOM 3680 N N . TYR C 1 139 ? 51.420 49.900 9.624 1.00 66.09 139 TYR C N 1
ATOM 3681 C CA . TYR C 1 139 ? 52.410 50.961 9.491 1.00 70.44 139 TYR C CA 1
ATOM 3682 C C . TYR C 1 139 ? 52.465 51.669 8.135 1.00 72.91 139 TYR C C 1
ATOM 3683 O O . TYR C 1 139 ? 52.917 51.129 7.120 1.00 72.29 139 TYR C O 1
ATOM 3692 N N . ASP C 1 140 ? 51.960 52.900 8.157 1.00 76.67 140 ASP C N 1
ATOM 3693 C CA . ASP C 1 140 ? 51.903 53.786 6.997 1.00 80.11 140 ASP C CA 1
ATOM 3694 C C . ASP C 1 140 ? 53.295 53.878 6.406 1.00 81.20 140 ASP C C 1
ATOM 3695 O O . ASP C 1 140 ? 53.541 53.522 5.254 1.00 81.46 140 ASP C O 1
ATOM 3700 N N . ASN C 1 141 ? 54.197 54.378 7.228 1.00 82.28 141 ASN C N 1
ATOM 3701 C CA . ASN C 1 141 ? 55.593 54.525 6.882 1.00 82.95 141 ASN C CA 1
ATOM 3702 C C . ASN C 1 141 ? 56.277 54.667 8.238 1.00 83.14 141 ASN C C 1
ATOM 3703 O O . ASN C 1 141 ? 56.957 53.753 8.700 1.00 83.62 141 ASN C O 1
ATOM 3708 N N . GLY C 1 142 ? 56.062 55.797 8.897 1.00 83.17 142 GLY C N 1
ATOM 3709 C CA .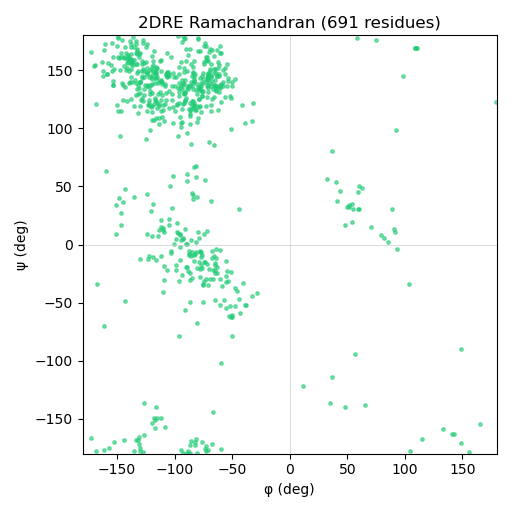 GLY C 1 142 ? 56.664 55.997 10.198 1.00 82.67 142 GLY C CA 1
ATOM 3710 C C . GLY C 1 142 ? 55.662 55.906 11.337 1.00 82.11 142 GLY C C 1
ATOM 3711 O O . GLY C 1 142 ? 56.042 55.637 12.472 1.00 82.50 142 GLY C O 1
ATOM 3712 N N . GLU C 1 143 ? 54.379 56.114 11.057 1.00 81.11 143 GLU C N 1
ATOM 3713 C CA . GLU C 1 143 ? 53.383 56.067 12.128 1.00 79.79 143 GLU C CA 1
ATOM 3714 C C . GLU C 1 143 ? 52.491 54.833 12.183 1.00 77.72 143 GLU C C 1
ATOM 3715 O O . GLU C 1 143 ? 52.168 54.230 11.157 1.00 78.14 143 GLU C O 1
ATOM 3721 N N . GLY C 1 144 ? 52.094 54.477 13.403 1.00 74.69 144 GLY C N 1
ATOM 3722 C CA . GLY C 1 144 ? 51.240 53.325 13.613 1.00 70.37 144 GLY C CA 1
ATOM 3723 C C . GLY C 1 144 ? 49.784 53.714 13.770 1.00 66.92 144 GLY C C 1
ATOM 3724 O O . GLY C 1 144 ? 49.456 54.751 14.351 1.00 67.17 144 GLY C O 1
ATOM 3725 N N . LYS C 1 145 ? 48.910 52.869 13.241 1.00 62.76 145 LYS C N 1
ATOM 3726 C CA . LYS C 1 145 ? 47.475 53.094 13.307 1.00 58.42 145 LYS C CA 1
ATOM 3727 C C . LYS C 1 145 ? 46.838 51.791 13.772 1.00 54.38 145 LYS C C 1
ATOM 3728 O O . LYS C 1 145 ? 46.888 50.788 13.068 1.00 54.46 145 LYS C O 1
ATOM 3734 N N . SER C 1 146 ? 46.256 51.799 14.966 1.00 50.81 146 SER C N 1
ATOM 3735 C CA . SER C 1 146 ? 45.635 50.590 15.493 1.00 48.10 146 SER C CA 1
ATOM 3736 C C . SER C 1 146 ? 44.361 50.250 14.736 1.00 46.95 146 SER C C 1
ATOM 3737 O O . SER C 1 146 ? 43.752 51.110 14.095 1.00 46.69 146 SER C O 1
ATOM 3740 N N . VAL C 1 147 ? 43.969 48.984 14.805 1.00 44.17 147 VAL C N 1
ATOM 3741 C CA . VAL C 1 147 ? 42.758 48.540 14.146 1.00 40.90 147 VAL C CA 1
ATOM 3742 C C . VAL C 1 147 ? 41.608 48.675 15.126 1.00 38.56 147 VAL C C 1
ATOM 3743 O O . VAL C 1 147 ? 41.660 48.148 16.238 1.00 39.40 147 VAL C O 1
ATOM 3747 N N . GLY C 1 148 ? 40.583 49.414 14.719 1.00 36.99 148 GLY C N 1
ATOM 3748 C CA . GLY C 1 148 ? 39.414 49.591 15.561 1.00 36.54 148 GLY C CA 1
ATOM 3749 C C . GLY C 1 148 ? 38.224 48.996 14.830 1.00 36.08 148 GLY C C 1
ATOM 3750 O O . GLY C 1 148 ? 38.384 48.047 14.060 1.00 35.85 148 GLY C O 1
ATOM 3751 N N . SER C 1 149 ? 37.036 49.550 15.051 1.00 35.89 149 SER C N 1
ATOM 3752 C CA . SER C 1 149 ? 35.845 49.052 14.378 1.00 35.89 149 SER C CA 1
ATOM 3753 C C . SER C 1 149 ? 34.782 50.134 14.285 1.00 35.34 149 SER C C 1
ATOM 3754 O O . SER C 1 149 ? 34.751 51.067 15.088 1.00 36.05 149 SER C O 1
ATOM 3757 N N . THR C 1 150 ? 33.914 50.008 13.290 1.00 33.37 150 THR C N 1
ATOM 3758 C CA . THR C 1 150 ? 32.829 50.957 13.103 1.00 32.24 150 THR C CA 1
ATOM 3759 C C . THR C 1 150 ? 31.578 50.163 12.757 1.00 32.68 150 THR C C 1
ATOM 3760 O O . THR C 1 150 ? 31.654 48.981 12.404 1.00 32.22 150 THR C O 1
ATOM 3764 N N . LYS C 1 151 ? 30.428 50.815 12.868 1.00 30.91 151 LYS C N 1
ATOM 3765 C CA . LYS C 1 151 ? 29.156 50.179 12.577 1.00 31.84 151 LYS C CA 1
ATOM 3766 C C . LYS C 1 151 ? 29.021 49.982 11.075 1.00 31.65 151 LYS C C 1
ATOM 3767 O O . LYS C 1 151 ? 29.206 50.922 10.300 1.00 30.27 151 LYS C O 1
ATOM 3773 N N . SER C 1 152 ? 28.728 48.753 10.663 1.00 29.78 152 SER C N 1
ATOM 3774 C CA . SER C 1 152 ? 28.542 48.456 9.250 1.00 27.29 152 SER C CA 1
ATOM 3775 C C . SER C 1 152 ? 27.233 47.688 9.081 1.00 27.04 152 SER C C 1
ATOM 3776 O O . SER C 1 152 ? 26.508 47.466 10.050 1.00 26.63 152 SER C O 1
ATOM 3779 N N . LEU C 1 153 ? 26.932 47.297 7.850 1.00 27.68 153 LEU C N 1
ATOM 3780 C CA . LEU C 1 153 ? 25.702 46.583 7.528 1.00 27.27 153 LEU C CA 1
ATOM 3781 C C . LEU C 1 153 ? 25.341 45.400 8.425 1.00 28.32 153 LEU C C 1
ATOM 3782 O O . LEU C 1 153 ? 24.228 45.326 8.947 1.00 26.33 153 LEU C O 1
ATOM 3787 N N . TRP C 1 154 ? 26.276 44.471 8.590 1.00 26.21 154 TRP C N 1
ATOM 3788 C CA . TRP C 1 154 ? 26.020 43.281 9.391 1.00 26.14 154 TRP C CA 1
ATOM 3789 C C . TRP C 1 154 ? 26.475 43.383 10.831 1.00 26.96 154 TRP C C 1
ATOM 3790 O O . TRP C 1 154 ? 26.277 42.452 11.608 1.00 27.37 154 TRP C O 1
ATOM 3801 N N . GLY C 1 155 ? 27.090 44.507 11.186 1.00 24.71 155 GLY C N 1
ATOM 3802 C CA . GLY C 1 155 ? 27.549 44.681 12.548 1.00 25.62 155 GLY C CA 1
ATOM 3803 C C . GLY C 1 155 ? 28.884 45.386 12.574 1.00 25.60 155 GLY C C 1
ATOM 3804 O O . GLY C 1 155 ? 29.285 45.984 11.572 1.00 25.29 155 GLY C O 1
ATOM 3805 N N . PRO C 1 156 ? 29.604 45.327 13.703 1.00 25.74 156 PRO C N 1
ATOM 3806 C CA . PRO C 1 156 ? 30.910 45.978 13.830 1.00 24.51 156 PRO C CA 1
ATOM 3807 C C . PRO C 1 156 ? 31.903 45.450 12.808 1.00 23.95 156 PRO C C 1
ATOM 3808 O O . PRO C 1 156 ? 32.158 44.250 12.758 1.00 23.48 156 PRO C O 1
ATOM 3812 N N . ALA C 1 157 ? 32.451 46.344 11.989 1.00 22.88 157 ALA C N 1
ATOM 3813 C CA . ALA C 1 157 ? 33.441 45.970 10.982 1.00 21.58 157 ALA C CA 1
ATOM 3814 C C . ALA C 1 157 ? 34.783 46.618 11.335 1.00 23.94 157 ALA C C 1
ATOM 3815 O O . ALA C 1 157 ? 34.829 47.779 11.758 1.00 23.00 157 ALA C O 1
ATOM 3817 N N . LEU C 1 158 ? 35.866 45.869 11.159 1.00 21.78 158 LEU C N 1
ATOM 3818 C CA . LEU C 1 158 ? 37.196 46.376 11.452 1.00 25.50 158 LEU C CA 1
ATOM 3819 C C . LEU C 1 158 ? 37.618 47.462 10.467 1.00 27.34 158 LEU C C 1
ATOM 3820 O O . LEU C 1 158 ? 37.362 47.363 9.261 1.00 25.55 158 LEU C O 1
ATOM 3825 N N . VAL C 1 159 ? 38.258 48.497 11.002 1.00 28.48 159 VAL C N 1
ATOM 3826 C CA . VAL C 1 159 ? 38.749 49.621 10.210 1.00 31.67 159 VAL C CA 1
ATOM 3827 C C . VAL C 1 159 ? 40.101 50.045 10.755 1.00 33.60 159 VAL C C 1
ATOM 3828 O O . VAL C 1 159 ? 40.429 49.777 11.911 1.00 33.89 159 VAL C O 1
ATOM 3832 N N . LEU C 1 160 ? 40.886 50.697 9.910 1.00 37.44 160 LEU C N 1
ATOM 3833 C CA . LEU C 1 160 ? 42.197 51.181 10.314 1.00 42.49 160 LEU C CA 1
ATOM 3834 C C . LEU C 1 160 ? 41.980 52.540 10.979 1.00 44.79 160 LEU C C 1
ATOM 3835 O O . LEU C 1 160 ? 41.447 53.455 10.353 1.00 45.81 160 LEU C O 1
ATOM 3840 N N . ASN C 1 161 ? 42.375 52.668 12.243 1.00 48.21 161 ASN C N 1
ATOM 3841 C CA . ASN C 1 161 ? 42.205 53.928 12.973 1.00 51.97 161 ASN C CA 1
ATOM 3842 C C . ASN C 1 161 ? 43.069 55.081 12.464 1.00 54.34 161 ASN C C 1
ATOM 3843 O O . ASN C 1 161 ? 43.719 54.977 11.426 1.00 53.73 161 ASN C O 1
ATOM 3848 N N . ASP C 1 162 ? 43.056 56.182 13.214 1.00 59.14 162 ASP C N 1
ATOM 3849 C CA . ASP C 1 162 ? 43.839 57.370 12.881 1.00 63.91 162 ASP C CA 1
ATOM 3850 C C . ASP C 1 162 ? 45.240 57.233 13.456 1.00 65.88 162 ASP C C 1
ATOM 3851 O O . ASP C 1 162 ? 46.237 57.442 12.764 1.00 66.34 162 ASP C O 1
ATOM 3856 N N . ASP C 1 163 ? 45.292 56.879 14.736 1.00 68.03 163 ASP C N 1
ATOM 3857 C CA . ASP C 1 163 ? 46.544 56.736 15.468 1.00 70.61 163 ASP C CA 1
ATOM 3858 C C . ASP C 1 163 ? 46.614 55.419 16.229 1.00 71.47 163 ASP C C 1
ATOM 3859 O O . ASP C 1 163 ? 45.824 54.499 16.009 1.00 71.14 163 ASP C O 1
ATOM 3864 N N . ASP C 1 164 ? 47.582 55.363 17.137 1.00 72.20 164 ASP C N 1
ATOM 3865 C CA . ASP C 1 164 ? 47.809 54.223 18.010 1.00 73.36 164 ASP C CA 1
ATOM 3866 C C . ASP C 1 164 ? 48.417 54.806 19.284 1.00 73.65 164 ASP C C 1
ATOM 3867 O O . ASP C 1 164 ? 49.266 54.191 19.931 1.00 73.63 164 ASP C O 1
ATOM 3872 N N . ASP C 1 165 ? 47.963 56.011 19.623 1.00 73.61 165 ASP C N 1
ATOM 3873 C CA . ASP C 1 165 ? 48.429 56.732 20.804 1.00 73.28 165 ASP C CA 1
ATOM 3874 C C . ASP C 1 165 ? 47.955 56.051 22.081 1.00 73.17 165 ASP C C 1
ATOM 3875 O O . ASP C 1 165 ? 48.613 56.123 23.118 1.00 72.82 165 ASP C O 1
ATOM 3880 N N . SER C 1 166 ? 46.804 55.394 21.999 1.00 72.80 166 SER C N 1
ATOM 3881 C CA . SER C 1 166 ? 46.243 54.692 23.144 1.00 71.74 166 SER C CA 1
ATOM 3882 C C . SER C 1 166 ? 45.423 53.501 22.668 1.00 71.06 166 SER C C 1
ATOM 3883 O O . SER C 1 166 ? 45.174 53.346 21.476 1.00 71.70 166 SER C O 1
ATOM 3886 N N . ASP C 1 167 ? 45.011 52.656 23.603 1.00 69.95 167 ASP C N 1
ATOM 3887 C CA . ASP C 1 167 ? 44.213 51.492 23.262 1.00 69.00 167 ASP C CA 1
ATOM 3888 C C . ASP C 1 167 ? 42.757 51.919 23.135 1.00 68.40 167 ASP C C 1
ATOM 3889 O O . ASP C 1 167 ? 41.905 51.146 22.700 1.00 68.81 167 ASP C O 1
ATOM 3894 N N . GLU C 1 168 ? 42.490 53.162 23.521 1.00 66.90 168 GLU C N 1
ATOM 3895 C CA . GLU C 1 168 ? 41.149 53.735 23.476 1.00 65.88 168 GLU C CA 1
ATOM 3896 C C . GLU C 1 168 ? 40.323 53.315 22.259 1.00 63.24 168 GLU C C 1
ATOM 3897 O O . GLU C 1 168 ? 39.196 52.852 22.405 1.00 62.93 168 GLU C O 1
ATOM 3903 N N . ASN C 1 169 ? 40.879 53.475 21.062 1.00 60.61 169 ASN C N 1
ATOM 3904 C CA . ASN C 1 169 ? 40.145 53.120 19.852 1.00 58.41 169 ASN C CA 1
ATOM 3905 C C . ASN C 1 169 ? 40.591 51.829 19.171 1.00 56.21 169 ASN C C 1
ATOM 3906 O O . ASN C 1 169 ? 40.256 51.592 18.009 1.00 55.96 169 ASN C O 1
ATOM 3911 N N . ALA C 1 170 ? 41.336 50.992 19.885 1.00 51.98 170 ALA C N 1
ATOM 3912 C CA . ALA C 1 170 ? 41.800 49.738 19.308 1.00 49.30 170 ALA C CA 1
ATOM 3913 C C . ALA C 1 170 ? 40.860 48.590 19.662 1.00 47.06 170 ALA C C 1
ATOM 3914 O O . ALA C 1 170 ? 40.422 48.454 20.804 1.00 46.42 170 ALA C O 1
ATOM 3916 N N . PHE C 1 171 ? 40.540 47.777 18.661 1.00 44.52 171 PHE C N 1
ATOM 3917 C CA . PHE C 1 171 ? 39.666 46.621 18.842 1.00 39.02 171 PHE C CA 1
ATOM 3918 C C . PHE C 1 171 ? 40.534 45.520 19.433 1.00 36.39 171 PHE C C 1
ATOM 3919 O O . PHE C 1 171 ? 41.351 44.930 18.731 1.00 37.05 171 PHE C O 1
ATOM 3927 N N . PRO C 1 172 ? 40.378 45.236 20.735 1.00 34.63 172 PRO C N 1
ATOM 3928 C CA . PRO C 1 172 ? 41.184 44.190 21.368 1.00 34.55 172 PRO C CA 1
ATOM 3929 C C . PRO C 1 172 ? 40.779 42.780 20.934 1.00 33.46 172 PRO C C 1
ATOM 3930 O O . PRO C 1 172 ? 39.599 42.493 20.719 1.00 32.86 172 PRO C O 1
ATOM 3934 N N . ILE C 1 173 ? 41.771 41.906 20.821 1.00 32.17 173 ILE C N 1
ATOM 3935 C CA . ILE C 1 173 ? 41.528 40.531 20.421 1.00 33.49 173 ILE C CA 1
ATOM 3936 C C . ILE C 1 173 ? 42.363 39.568 21.254 1.00 35.31 173 ILE C C 1
ATOM 3937 O O . ILE C 1 173 ? 43.213 39.982 22.050 1.00 33.53 173 ILE C O 1
ATOM 3942 N N . LYS C 1 174 ? 42.092 38.282 21.055 1.00 33.95 174 LYS C N 1
ATOM 3943 C CA . LYS C 1 174 ? 42.812 37.188 21.693 1.00 33.97 174 LYS C CA 1
ATOM 3944 C C . LYS C 1 174 ? 42.841 36.120 20.604 1.00 34.64 174 LYS C C 1
ATOM 3945 O O . LYS C 1 174 ? 42.060 36.181 19.655 1.00 35.83 174 LYS C O 1
ATOM 3951 N N . PHE C 1 175 ? 43.739 35.154 20.724 1.00 31.96 175 PHE C N 1
ATOM 3952 C CA . PHE C 1 175 ? 43.820 34.095 19.737 1.00 33.54 175 PHE C CA 1
ATOM 3953 C C . PHE C 1 175 ? 43.509 32.773 20.425 1.00 35.07 175 PHE C C 1
ATOM 3954 O O . PHE C 1 175 ? 44.118 32.436 21.437 1.00 34.91 175 PHE C O 1
ATOM 3962 N N . ARG C 1 176 ? 42.544 32.035 19.889 1.00 34.94 176 ARG C N 1
ATOM 3963 C CA . ARG C 1 176 ? 42.179 30.750 20.466 1.00 35.24 176 ARG C CA 1
ATOM 3964 C C . ARG C 1 176 ? 42.542 29.667 19.471 1.00 34.76 176 ARG C C 1
ATOM 3965 O O . ARG C 1 176 ? 42.067 29.670 18.336 1.00 31.06 176 ARG C O 1
ATOM 3973 N N . GLU C 1 177 ? 43.395 28.743 19.887 1.00 35.58 177 GLU C N 1
ATOM 3974 C CA . GLU C 1 177 ? 43.792 27.677 18.986 1.00 37.80 177 GLU C CA 1
ATOM 3975 C C . GLU C 1 177 ? 42.592 26.833 18.597 1.00 37.96 177 GLU C C 1
ATOM 3976 O O . GLU C 1 177 ? 41.758 26.502 19.429 1.00 37.18 177 GLU C O 1
ATOM 3982 N N . VAL C 1 178 ? 42.506 26.514 17.313 1.00 40.30 178 VAL C N 1
ATOM 3983 C CA . VAL C 1 178 ? 41.430 25.694 16.787 1.00 43.91 178 VAL C CA 1
ATOM 3984 C C . VAL C 1 178 ? 41.982 24.281 16.707 1.00 48.27 178 VAL C C 1
ATOM 3985 O O . VAL C 1 178 ? 42.616 23.920 15.717 1.00 50.53 178 VAL C O 1
ATOM 3989 N N . ASP C 1 179 ? 41.769 23.483 17.744 1.00 52.84 179 ASP C N 1
ATOM 3990 C CA . ASP C 1 179 ? 42.278 22.121 17.705 1.00 57.99 179 ASP C CA 1
ATOM 3991 C C . ASP C 1 179 ? 41.717 21.394 16.498 1.00 60.17 179 ASP C C 1
ATOM 3992 O O . ASP C 1 179 ? 40.681 20.699 16.618 1.00 61.10 179 ASP C O 1
ATOM 3997 N N . ASP D 1 3 ? 13.692 3.012 28.151 1.00 89.74 3 ASP D N 1
ATOM 3998 C CA . ASP D 1 3 ? 12.922 4.283 28.256 1.00 90.01 3 ASP D CA 1
ATOM 3999 C C . ASP D 1 3 ? 13.303 5.021 29.530 1.00 89.61 3 ASP D C 1
ATOM 4000 O O . ASP D 1 3 ? 12.685 6.025 29.885 1.00 89.55 3 ASP D O 1
ATOM 4005 N N . GLU D 1 4 ? 14.323 4.524 30.219 1.00 88.62 4 GLU D N 1
ATOM 4006 C CA . GLU D 1 4 ? 14.743 5.145 31.463 1.00 87.29 4 GLU D CA 1
ATOM 4007 C C . GLU D 1 4 ? 16.194 5.606 31.510 1.00 85.45 4 GLU D C 1
ATOM 4008 O O . GLU D 1 4 ? 16.589 6.306 32.442 1.00 85.59 4 GLU D O 1
ATOM 4014 N N . GLU D 1 5 ? 16.990 5.231 30.514 1.00 82.95 5 GLU D N 1
ATOM 4015 C CA . GLU D 1 5 ? 18.387 5.644 30.500 1.00 80.29 5 GLU D CA 1
ATOM 4016 C C . GLU D 1 5 ? 18.576 7.075 30.006 1.00 77.88 5 GLU D C 1
ATOM 4017 O O . GLU D 1 5 ? 18.421 7.367 28.821 1.00 77.87 5 GLU D O 1
ATOM 4023 N N . PRO D 1 6 ? 18.932 7.987 30.927 1.00 75.01 6 PRO D N 1
ATOM 4024 C CA . PRO D 1 6 ? 19.158 9.412 30.663 1.00 71.52 6 PRO D CA 1
ATOM 4025 C C . PRO D 1 6 ? 20.178 9.689 29.561 1.00 67.94 6 PRO D C 1
ATOM 4026 O O . PRO D 1 6 ? 21.232 9.054 29.503 1.00 65.79 6 PRO D O 1
ATOM 4030 N N . VAL D 1 7 ? 19.854 10.637 28.687 1.00 64.21 7 VAL D N 1
ATOM 4031 C CA . VAL D 1 7 ? 20.753 10.995 27.598 1.00 60.75 7 VAL D CA 1
ATOM 4032 C C . VAL D 1 7 ? 21.953 11.726 28.189 1.00 57.94 7 VAL D C 1
ATOM 4033 O O . VAL D 1 7 ? 21.820 12.456 29.172 1.00 58.18 7 VAL D O 1
ATOM 4037 N N . LYS D 1 8 ? 23.123 11.524 27.595 1.00 55.14 8 LYS D N 1
ATOM 4038 C CA . LYS D 1 8 ? 24.344 12.163 28.080 1.00 53.87 8 LYS D CA 1
ATOM 4039 C C . LYS D 1 8 ? 25.048 12.993 27.002 1.00 52.18 8 LYS D C 1
ATOM 4040 O O . LYS D 1 8 ? 25.017 12.637 25.826 1.00 50.67 8 LYS D O 1
ATOM 4046 N N . ASP D 1 9 ? 25.686 14.094 27.401 1.00 50.51 9 ASP D N 1
ATOM 4047 C CA . ASP D 1 9 ? 26.409 14.928 26.440 1.00 48.20 9 ASP D CA 1
ATOM 4048 C C . ASP D 1 9 ? 27.739 14.269 26.071 1.00 48.45 9 ASP D C 1
ATOM 4049 O O . ASP D 1 9 ? 27.977 13.111 26.416 1.00 49.66 9 ASP D O 1
ATOM 4054 N N . THR D 1 10 ? 28.600 15.003 25.371 1.00 47.41 10 THR D N 1
ATOM 4055 C CA . THR D 1 10 ? 29.897 14.480 24.948 1.00 47.15 10 THR D CA 1
ATOM 4056 C C . THR D 1 10 ? 30.868 14.226 26.100 1.00 46.85 10 THR D C 1
ATOM 4057 O O . THR D 1 10 ? 31.916 13.608 25.904 1.00 44.95 10 THR D O 1
ATOM 4061 N N . ASN D 1 11 ? 30.531 14.719 27.289 1.00 46.44 11 ASN D N 1
ATOM 4062 C CA . ASN D 1 11 ? 31.375 14.518 28.463 1.00 47.33 11 ASN D CA 1
ATOM 4063 C C . ASN D 1 11 ? 30.802 13.397 29.324 1.00 47.91 11 ASN D C 1
ATOM 4064 O O . ASN D 1 11 ? 31.349 13.067 30.373 1.00 48.03 11 ASN D O 1
ATOM 4069 N N . GLY D 1 12 ? 29.694 12.819 28.880 1.00 47.81 12 GLY D N 1
ATOM 4070 C CA . GLY D 1 12 ? 29.081 11.742 29.634 1.00 49.14 12 GLY D CA 1
ATOM 4071 C C . GLY D 1 12 ? 28.136 12.216 30.722 1.00 49.90 12 GLY D C 1
ATOM 4072 O O . GLY D 1 12 ? 27.586 11.402 31.458 1.00 50.03 12 GLY D O 1
ATOM 4073 N N . ASN D 1 13 ? 27.942 13.525 30.839 1.00 50.53 13 ASN D N 1
ATOM 4074 C CA . ASN D 1 13 ? 27.039 14.047 31.855 1.00 52.50 13 ASN D CA 1
ATOM 4075 C C . ASN D 1 13 ? 25.609 14.010 31.320 1.00 53.61 13 ASN D C 1
ATOM 4076 O O . ASN D 1 13 ? 25.388 14.081 30.117 1.00 54.78 13 ASN D O 1
ATOM 4081 N N . PRO D 1 14 ? 24.619 13.901 32.216 1.00 53.04 14 PRO D N 1
ATOM 4082 C CA . PRO D 1 14 ? 23.203 13.847 31.854 1.00 51.12 14 PRO D CA 1
ATOM 4083 C C . PRO D 1 14 ? 22.700 15.138 31.209 1.00 49.66 14 PRO D C 1
ATOM 4084 O O . PRO D 1 14 ? 23.040 16.237 31.646 1.00 47.73 14 PRO D O 1
ATOM 4088 N N . LEU D 1 15 ? 21.900 15.003 30.156 1.00 47.52 15 LEU D N 1
ATOM 4089 C CA . LEU D 1 15 ? 21.355 16.183 29.506 1.00 46.46 15 LEU D CA 1
ATOM 4090 C C . LEU D 1 15 ? 20.319 16.791 30.435 1.00 47.19 15 LEU D C 1
ATOM 4091 O O . LEU D 1 15 ? 19.589 16.074 31.127 1.00 46.27 15 LEU D O 1
ATOM 4096 N N . LYS D 1 16 ? 20.269 18.117 30.456 1.00 45.74 16 LYS D N 1
ATOM 4097 C CA . LYS D 1 16 ? 19.322 18.835 31.292 1.00 46.10 16 LYS D CA 1
ATOM 4098 C C . LYS D 1 16 ? 18.543 19.801 30.412 1.00 46.35 16 LYS D C 1
ATOM 4099 O O . LYS D 1 16 ? 19.071 20.298 29.416 1.00 45.03 16 LYS D O 1
ATOM 4105 N N . ILE D 1 17 ? 17.292 20.062 30.781 1.00 45.44 17 ILE D N 1
ATOM 4106 C CA . ILE D 1 17 ? 16.446 20.981 30.034 1.00 45.50 17 ILE D CA 1
ATOM 4107 C C . ILE D 1 17 ? 16.927 22.395 30.323 1.00 44.69 17 ILE D C 1
ATOM 4108 O O . ILE D 1 17 ? 17.802 22.594 31.166 1.00 41.95 17 ILE D O 1
ATOM 4113 N N . GLU D 1 18 ? 16.361 23.373 29.617 1.00 44.08 18 GLU D N 1
ATOM 4114 C CA . GLU D 1 18 ? 16.724 24.769 29.824 1.00 45.10 18 GLU D CA 1
ATOM 4115 C C . GLU D 1 18 ? 18.237 24.954 29.693 1.00 43.78 18 GLU D C 1
ATOM 4116 O O . GLU D 1 18 ? 18.789 25.945 30.171 1.00 44.92 18 GLU D O 1
ATOM 4122 N N . THR D 1 19 ? 18.901 23.996 29.050 1.00 40.36 19 THR D N 1
ATOM 4123 C CA . THR D 1 19 ? 20.348 24.059 28.872 1.00 38.93 19 THR D CA 1
ATOM 4124 C C . THR D 1 19 ? 20.767 24.013 27.402 1.00 36.07 19 THR D C 1
ATOM 4125 O O . THR D 1 19 ? 20.254 23.211 26.623 1.00 34.97 19 THR D O 1
ATOM 4129 N N . ARG D 1 20 ? 21.711 24.876 27.036 1.00 34.77 20 ARG D N 1
ATOM 4130 C CA . ARG D 1 20 ? 22.186 24.966 25.656 1.00 32.38 20 ARG D CA 1
ATOM 4131 C C . ARG D 1 20 ? 23.169 23.874 25.253 1.00 30.69 20 ARG D C 1
ATOM 4132 O O . ARG D 1 20 ? 24.132 23.598 25.963 1.00 31.60 20 ARG D O 1
ATOM 4140 N N . TYR D 1 21 ? 22.931 23.269 24.094 1.00 30.39 21 TYR D N 1
ATOM 4141 C CA . TYR D 1 21 ? 23.804 22.222 23.571 1.00 29.41 21 TYR D CA 1
ATOM 4142 C C . TYR D 1 21 ? 23.943 22.368 22.066 1.00 29.00 21 TYR D C 1
ATOM 4143 O O . TYR D 1 21 ? 23.039 22.877 21.400 1.00 29.28 21 TYR D O 1
ATOM 4152 N N . PHE D 1 22 ? 25.073 21.914 21.537 1.00 26.99 22 PHE D N 1
ATOM 4153 C CA . PHE D 1 22 ? 25.293 21.909 20.099 1.00 27.81 22 PHE D CA 1
ATOM 4154 C C . PHE D 1 22 ? 24.909 20.487 19.686 1.00 29.12 22 PHE D C 1
ATOM 4155 O O . PHE D 1 22 ? 25.387 19.526 20.290 1.00 29.08 22 PHE D O 1
ATOM 4163 N N . ILE D 1 23 ? 24.033 20.330 18.701 1.00 28.43 23 ILE D N 1
ATOM 4164 C CA . ILE D 1 23 ? 23.726 18.982 18.250 1.00 29.83 23 ILE D CA 1
ATOM 4165 C C . ILE D 1 23 ? 24.686 18.766 17.095 1.00 30.00 23 ILE D C 1
ATOM 4166 O O . ILE D 1 23 ? 24.531 19.336 16.012 1.00 27.66 23 ILE D O 1
ATOM 4171 N N . GLN D 1 24 ? 25.712 17.963 17.341 1.00 31.53 24 GLN D N 1
ATOM 4172 C CA . GLN D 1 24 ? 26.709 17.733 16.318 1.00 33.16 24 GLN D CA 1
ATOM 4173 C C . GLN D 1 24 ? 26.701 16.321 15.779 1.00 35.93 24 GLN D C 1
ATOM 4174 O O . GLN D 1 24 ? 26.501 15.357 16.521 1.00 36.30 24 GLN D O 1
ATOM 4180 N N . PRO D 1 25 ? 26.923 16.182 14.467 1.00 36.54 25 PRO D N 1
ATOM 4181 C CA . PRO D 1 25 ? 26.928 14.849 13.881 1.00 37.63 25 PRO D CA 1
ATOM 4182 C C . PRO D 1 25 ? 27.985 14.011 14.572 1.00 39.49 25 PRO D C 1
ATOM 4183 O O . PRO D 1 25 ? 29.093 14.482 14.833 1.00 36.14 25 PRO D O 1
ATOM 4187 N N . ALA D 1 26 ? 27.627 12.774 14.889 1.00 41.65 26 ALA D N 1
ATOM 4188 C CA . ALA D 1 26 ? 28.563 11.856 15.509 1.00 45.33 26 ALA D CA 1
ATOM 4189 C C . ALA D 1 26 ? 29.320 11.250 14.332 1.00 49.36 26 ALA D C 1
ATOM 4190 O O . ALA D 1 26 ? 30.488 10.879 14.438 1.00 50.48 26 ALA D O 1
ATOM 4192 N N . SER D 1 27 ? 28.630 11.188 13.197 1.00 54.69 27 SER D N 1
ATOM 4193 C CA . SER D 1 27 ? 29.159 10.612 11.965 1.00 59.91 27 SER D CA 1
ATOM 4194 C C . SER D 1 27 ? 30.314 11.359 11.302 1.00 63.05 27 SER D C 1
ATOM 4195 O O . SER D 1 27 ? 31.175 11.917 11.976 1.00 64.64 27 SER D O 1
ATOM 4198 N N . ASP D 1 28 ? 30.312 11.349 9.970 1.00 65.98 28 ASP D N 1
ATOM 4199 C CA . ASP D 1 28 ? 31.345 11.968 9.143 1.00 68.07 28 ASP D CA 1
ATOM 4200 C C . ASP D 1 28 ? 31.911 13.300 9.615 1.00 68.13 28 ASP D C 1
ATOM 4201 O O . ASP D 1 28 ? 31.293 14.351 9.483 1.00 68.70 28 ASP D O 1
ATOM 4206 N N . ASN D 1 29 ? 33.121 13.226 10.150 1.00 68.29 29 ASN D N 1
ATOM 4207 C CA . ASN D 1 29 ? 33.838 14.383 10.662 1.00 67.85 29 ASN D CA 1
ATOM 4208 C C . ASN D 1 29 ? 34.543 15.178 9.569 1.00 66.44 29 ASN D C 1
ATOM 4209 O O . ASN D 1 29 ? 35.770 15.213 9.512 1.00 66.79 29 ASN D O 1
ATOM 4214 N N . ASN D 1 30 ? 33.766 15.819 8.705 1.00 64.52 30 ASN D N 1
ATOM 4215 C CA . ASN D 1 30 ? 34.333 16.617 7.627 1.00 62.15 30 ASN D CA 1
ATOM 4216 C C . ASN D 1 30 ? 33.432 17.823 7.386 1.00 59.09 30 ASN D C 1
ATOM 4217 O O . ASN D 1 30 ? 33.225 18.258 6.251 1.00 59.62 30 ASN D O 1
ATOM 4222 N N . GLY D 1 31 ? 32.896 18.344 8.485 1.00 53.97 31 GLY D N 1
ATOM 4223 C CA . GLY D 1 31 ? 32.014 19.494 8.452 1.00 46.64 31 GLY D CA 1
ATOM 4224 C C . GLY D 1 31 ? 31.758 19.897 9.888 1.00 41.26 31 GLY D C 1
ATOM 4225 O O . GLY D 1 31 ? 32.450 19.425 10.791 1.00 39.91 31 GLY D O 1
ATOM 4226 N N . GLY D 1 32 ? 30.764 20.748 10.115 1.00 36.57 32 GLY D N 1
ATOM 4227 C CA . GLY D 1 32 ? 30.477 21.182 11.471 1.00 29.94 32 GLY D CA 1
ATOM 4228 C C . GLY D 1 32 ? 29.167 20.681 12.051 1.00 26.61 32 GLY D C 1
ATOM 4229 O O . GLY D 1 32 ? 28.698 19.589 11.719 1.00 23.73 32 GLY D O 1
ATOM 4230 N N . GLY D 1 33 ? 28.577 21.489 12.926 1.00 22.38 33 GLY D N 1
ATOM 4231 C CA . GLY D 1 33 ? 27.330 21.111 13.558 1.00 21.38 33 GLY D CA 1
ATOM 4232 C C . GLY D 1 33 ? 26.090 21.372 12.724 1.00 20.53 33 GLY D C 1
ATOM 4233 O O . GLY D 1 33 ? 26.179 21.728 11.545 1.00 18.48 33 GLY D O 1
ATOM 4234 N N . LEU D 1 34 ? 24.930 21.173 13.344 1.00 21.02 34 LEU D N 1
ATOM 4235 C CA . LEU D 1 34 ? 23.649 21.385 12.688 1.00 21.88 34 LEU D CA 1
ATOM 4236 C C . LEU D 1 34 ? 23.235 22.841 12.844 1.00 21.12 34 LEU D C 1
ATOM 4237 O O . LEU D 1 34 ? 23.358 23.427 13.924 1.00 18.45 34 LEU D O 1
ATOM 4242 N N . VAL D 1 35 ? 22.743 23.409 11.749 1.00 19.64 35 VAL D N 1
ATOM 4243 C CA . VAL D 1 35 ? 22.334 24.802 11.702 1.00 20.80 35 VAL D CA 1
ATOM 4244 C C . VAL D 1 35 ? 21.075 24.987 10.849 1.00 20.70 35 VAL D C 1
ATOM 4245 O O . VAL D 1 35 ? 20.701 24.107 10.075 1.00 20.67 35 VAL D O 1
ATOM 4249 N N . PRO D 1 36 ? 20.415 26.148 10.973 1.00 21.52 36 PRO D N 1
ATOM 4250 C CA . PRO D 1 36 ? 19.217 26.372 10.165 1.00 21.72 36 PRO D CA 1
ATOM 4251 C C . PRO D 1 36 ? 19.633 26.847 8.773 1.00 22.85 36 PRO D C 1
ATOM 4252 O O . PRO D 1 36 ? 20.631 27.545 8.620 1.00 22.49 36 PRO D O 1
ATOM 4256 N N . ALA D 1 37 ? 18.852 26.464 7.769 1.00 22.71 37 ALA D N 1
ATOM 4257 C CA . ALA D 1 37 ? 19.092 26.860 6.390 1.00 22.60 37 ALA D CA 1
ATOM 4258 C C . ALA D 1 37 ? 17.868 26.438 5.577 1.00 24.70 37 ALA D C 1
ATOM 4259 O O . ALA D 1 37 ? 17.155 25.500 5.951 1.00 23.91 37 ALA D O 1
ATOM 4261 N N . ASN D 1 38 ? 17.608 27.126 4.475 1.00 24.57 38 ASN D N 1
ATOM 4262 C CA . ASN D 1 38 ? 16.459 26.756 3.659 1.00 28.08 38 ASN D CA 1
ATOM 4263 C C . ASN D 1 38 ? 16.781 25.486 2.869 1.00 28.39 38 ASN D C 1
ATOM 4264 O O . ASN D 1 38 ? 17.892 25.331 2.371 1.00 29.67 38 ASN D O 1
ATOM 4269 N N . VAL D 1 39 ? 15.812 24.575 2.782 1.00 30.76 39 VAL D N 1
ATOM 4270 C CA . VAL D 1 39 ? 15.997 23.303 2.074 1.00 33.75 39 VAL D CA 1
ATOM 4271 C C . VAL D 1 39 ? 16.079 23.459 0.561 1.00 34.41 39 VAL D C 1
ATOM 4272 O O . VAL D 1 39 ? 16.804 22.729 -0.102 1.00 35.61 39 VAL D O 1
ATOM 4276 N N . ASP D 1 40 ? 15.330 24.411 0.018 1.00 36.91 40 ASP D N 1
ATOM 4277 C CA . ASP D 1 40 ? 15.357 24.665 -1.417 1.00 36.83 40 ASP D CA 1
ATOM 4278 C C . ASP D 1 40 ? 14.954 26.108 -1.701 1.00 36.69 40 ASP D C 1
ATOM 4279 O O . ASP D 1 40 ? 14.535 26.831 -0.796 1.00 36.36 40 ASP D O 1
ATOM 4284 N N . LEU D 1 41 ? 15.074 26.509 -2.963 1.00 35.67 41 LEU D N 1
ATOM 4285 C CA . LEU D 1 41 ? 14.762 27.866 -3.389 1.00 35.56 41 LEU D CA 1
ATOM 4286 C C . LEU D 1 41 ? 13.278 28.157 -3.597 1.00 35.77 41 LEU D C 1
ATOM 4287 O O . LEU D 1 41 ? 12.926 29.198 -4.144 1.00 35.29 41 LEU D O 1
ATOM 4292 N N . SER D 1 42 ? 12.413 27.247 -3.161 1.00 35.34 42 SER D N 1
ATOM 4293 C CA . SER D 1 42 ? 10.980 27.443 -3.304 1.00 36.10 42 SER D CA 1
ATOM 4294 C C . SER D 1 42 ? 10.465 28.238 -2.112 1.00 37.68 42 SER D C 1
ATOM 4295 O O . SER D 1 42 ? 9.495 28.982 -2.231 1.00 36.82 42 SER D O 1
ATOM 4298 N N . HIS D 1 43 ? 11.116 28.062 -0.962 1.00 38.85 43 HIS D N 1
ATOM 4299 C CA . HIS D 1 43 ? 10.745 28.757 0.273 1.00 41.24 43 HIS D CA 1
ATOM 4300 C C . HIS D 1 43 ? 11.967 29.077 1.128 1.00 40.20 43 HIS D C 1
ATOM 4301 O O . HIS D 1 43 ? 12.873 28.258 1.251 1.00 41.11 43 HIS D O 1
ATOM 4308 N N . LEU D 1 44 ? 11.990 30.269 1.718 1.00 37.28 44 LEU D N 1
ATOM 4309 C CA . LEU D 1 44 ? 13.094 30.660 2.583 1.00 34.42 44 LEU D CA 1
ATOM 4310 C C . LEU D 1 44 ? 12.655 30.442 4.025 1.00 32.89 44 LEU D C 1
ATOM 4311 O O . LEU D 1 44 ? 13.477 30.380 4.942 1.00 32.21 44 LEU D O 1
ATOM 4316 N N . CYS D 1 45 ? 11.344 30.327 4.206 1.00 29.04 45 CYS D N 1
ATOM 4317 C CA . CYS D 1 45 ? 10.744 30.099 5.513 1.00 29.84 45 CYS D CA 1
ATOM 4318 C C . CYS D 1 45 ? 9.617 29.070 5.349 1.00 30.17 45 CYS D C 1
ATOM 4319 O O . CYS D 1 45 ? 8.888 29.099 4.355 1.00 31.81 45 CYS D O 1
ATOM 4322 N N . PRO D 1 46 ? 9.485 28.127 6.299 1.00 29.61 46 PRO D N 1
ATOM 4323 C CA . PRO D 1 46 ? 10.322 27.971 7.494 1.00 28.85 46 PRO D CA 1
ATOM 4324 C C . PRO D 1 46 ? 11.703 27.427 7.125 1.00 26.71 46 PRO D C 1
ATOM 4325 O O . PRO D 1 46 ? 12.018 27.266 5.946 1.00 27.01 46 PRO D O 1
ATOM 4329 N N . LEU D 1 47 ? 12.514 27.118 8.129 1.00 24.40 47 LEU D N 1
ATOM 4330 C CA . LEU D 1 47 ? 13.860 26.648 7.869 1.00 21.87 47 LEU D CA 1
ATOM 4331 C C . LEU D 1 47 ? 14.133 25.168 8.121 1.00 22.33 47 LEU D C 1
ATOM 4332 O O . LEU D 1 47 ? 13.565 24.560 9.022 1.00 25.87 47 LEU D O 1
ATOM 4337 N N . GLY D 1 48 ? 1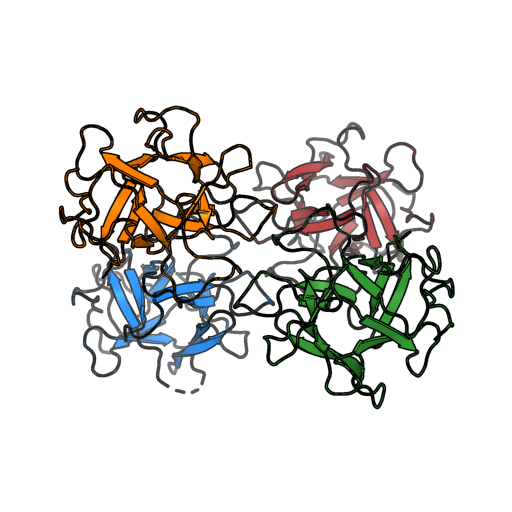5.005 24.604 7.295 1.00 23.23 48 GLY D N 1
ATOM 4338 C CA . GLY D 1 48 ? 15.400 23.216 7.441 1.00 24.97 48 GLY D CA 1
ATOM 4339 C C . GLY D 1 48 ? 16.589 23.108 8.388 1.00 27.22 48 GLY D C 1
ATOM 4340 O O . GLY D 1 48 ? 17.041 24.118 8.953 1.00 25.40 48 GLY D O 1
ATOM 4341 N N . ILE D 1 49 ? 17.093 21.892 8.577 1.00 24.71 49 ILE D N 1
ATOM 4342 C CA . ILE D 1 49 ? 18.240 21.657 9.459 1.00 27.05 49 ILE D CA 1
ATOM 4343 C C . ILE D 1 49 ? 19.384 21.055 8.644 1.00 27.08 49 ILE D C 1
ATOM 4344 O O . ILE D 1 49 ? 19.276 19.931 8.152 1.00 26.55 49 ILE D O 1
ATOM 4349 N N . VAL D 1 50 ? 20.484 21.779 8.487 1.00 25.05 50 VAL D N 1
ATOM 4350 C CA . VAL D 1 50 ? 21.578 21.223 7.721 1.00 28.76 50 VAL D CA 1
ATOM 4351 C C . VAL D 1 50 ? 22.821 21.054 8.562 1.00 27.63 50 VAL D C 1
ATOM 4352 O O . VAL D 1 50 ? 22.931 21.573 9.675 1.00 26.89 50 VAL D O 1
ATOM 4356 N N . ARG D 1 51 ? 23.756 20.301 8.003 1.00 27.94 51 ARG D N 1
ATOM 4357 C CA . ARG D 1 51 ? 25.044 20.093 8.627 1.00 28.82 51 ARG D CA 1
ATOM 4358 C C . ARG D 1 51 ? 25.946 21.077 7.889 1.00 27.92 51 ARG D C 1
ATOM 4359 O O . ARG D 1 51 ? 26.151 20.949 6.684 1.00 27.44 51 ARG D O 1
ATOM 4367 N N . THR D 1 52 ? 26.463 22.076 8.594 1.00 25.69 52 THR D N 1
ATOM 4368 C CA . THR D 1 52 ? 27.334 23.047 7.934 1.00 25.74 52 THR D CA 1
ATOM 4369 C C . THR D 1 52 ? 28.565 22.349 7.389 1.00 25.94 52 THR D C 1
ATOM 4370 O O . THR D 1 52 ? 29.063 21.395 7.986 1.00 24.65 52 THR D O 1
ATOM 4374 N N . SER D 1 53 ? 29.047 22.821 6.249 1.00 27.03 53 SER D N 1
ATOM 4375 C CA . SER D 1 53 ? 30.226 22.238 5.635 1.00 29.72 53 SER D CA 1
ATOM 4376 C C . SER D 1 53 ? 31.521 22.793 6.240 1.00 28.33 53 SER D C 1
ATOM 4377 O O . SER D 1 53 ? 32.597 22.239 6.021 1.00 29.23 53 SER D O 1
ATOM 4380 N N . LEU D 1 54 ? 31.425 23.888 6.990 1.00 26.76 54 LEU D N 1
ATOM 4381 C CA . LEU D 1 54 ? 32.616 24.484 7.599 1.00 25.87 54 LEU D CA 1
ATOM 4382 C C . LEU D 1 54 ? 32.984 23.665 8.833 1.00 26.81 54 LEU D C 1
ATOM 4383 O O . LEU D 1 54 ? 32.209 23.572 9.781 1.00 25.91 54 LEU D O 1
ATOM 4388 N N . PRO D 1 55 ? 34.189 23.069 8.826 1.00 29.82 55 PRO D N 1
ATOM 4389 C CA . PRO D 1 55 ? 34.776 22.219 9.868 1.00 31.34 55 PRO D CA 1
ATOM 4390 C C . PRO D 1 55 ? 34.758 22.638 11.336 1.00 33.38 55 PRO D C 1
ATOM 4391 O O . PRO D 1 55 ? 34.585 21.796 12.218 1.00 35.50 55 PRO D O 1
ATOM 4395 N N . TYR D 1 56 ? 34.930 23.914 11.636 1.00 34.28 56 TYR D N 1
ATOM 4396 C CA . TYR D 1 56 ? 34.936 24.262 13.052 1.00 34.25 56 TYR D CA 1
ATOM 4397 C C . TYR D 1 56 ? 33.735 25.045 13.543 1.00 32.27 56 TYR D C 1
ATOM 4398 O O . TYR D 1 56 ? 33.740 25.579 14.654 1.00 32.01 56 TYR D O 1
ATOM 4407 N N . GLN D 1 57 ? 32.701 25.114 12.715 1.00 26.58 57 GLN D N 1
ATOM 4408 C CA . GLN D 1 57 ? 31.491 25.801 13.120 1.00 24.49 57 GLN D CA 1
ATOM 4409 C C . GLN D 1 57 ? 30.737 24.738 13.919 1.00 22.94 57 GLN D C 1
ATOM 4410 O O . GLN D 1 57 ? 30.369 23.678 13.393 1.00 26.30 57 GLN D O 1
ATOM 4416 N N . PRO D 1 58 ? 30.513 25.003 15.213 1.00 21.45 58 PRO D N 1
ATOM 4417 C CA . PRO D 1 58 ? 29.836 24.112 16.160 1.00 20.62 58 PRO D CA 1
ATOM 4418 C C . PRO D 1 58 ? 28.363 23.778 15.953 1.00 21.67 58 PRO D C 1
ATOM 4419 O O . PRO D 1 58 ? 27.878 22.762 16.457 1.00 20.86 58 PRO D O 1
ATOM 4423 N N . GLY D 1 59 ? 27.661 24.628 15.214 1.00 22.04 59 GLY D N 1
ATOM 4424 C CA . GLY D 1 59 ? 26.243 24.433 14.993 1.00 19.39 59 GLY D CA 1
ATOM 4425 C C . GLY D 1 59 ? 25.543 25.531 15.773 1.00 20.53 59 GLY D C 1
ATOM 4426 O O . GLY D 1 59 ? 26.200 26.248 16.526 1.00 20.15 59 GLY D O 1
ATOM 4427 N N . LEU D 1 60 ? 24.240 25.702 15.557 1.00 20.26 60 LEU D N 1
ATOM 4428 C CA . LEU D 1 60 ? 23.455 26.691 16.280 1.00 18.85 60 LEU D CA 1
ATOM 4429 C C . LEU D 1 60 ? 22.901 25.912 17.493 1.00 21.65 60 LEU D C 1
ATOM 4430 O O . LEU D 1 60 ? 22.317 24.836 17.349 1.00 21.53 60 LEU D O 1
ATOM 4435 N N . PRO D 1 61 ? 23.076 26.454 18.702 1.00 23.93 61 PRO D N 1
ATOM 4436 C CA . PRO D 1 61 ? 22.602 25.787 19.920 1.00 24.88 61 PRO D CA 1
ATOM 4437 C C . PRO D 1 61 ? 21.095 25.563 19.974 1.00 26.28 61 PRO D C 1
ATOM 4438 O O . PRO D 1 61 ? 20.320 26.287 19.345 1.00 26.61 61 PRO D O 1
ATOM 4442 N N . VAL D 1 62 ? 20.698 24.552 20.736 1.00 26.78 62 VAL D N 1
ATOM 4443 C CA . VAL D 1 62 ? 19.290 24.234 20.946 1.00 27.33 62 VAL D CA 1
ATOM 4444 C C . VAL D 1 62 ? 19.104 24.042 22.448 1.00 29.96 62 VAL D C 1
ATOM 4445 O O . VAL D 1 62 ? 20.082 23.937 23.204 1.00 28.68 62 VAL D O 1
ATOM 4449 N N . THR D 1 63 ? 17.847 24.024 22.870 1.00 31.37 63 THR D N 1
ATOM 4450 C CA . THR D 1 63 ? 17.499 23.766 24.261 1.00 34.13 63 THR D CA 1
ATOM 4451 C C . THR D 1 63 ? 16.453 22.654 24.175 1.00 36.13 63 THR D C 1
ATOM 4452 O O . THR D 1 63 ? 15.654 22.619 23.237 1.00 36.10 63 THR D O 1
ATOM 4456 N N . ILE D 1 64 ? 16.486 21.724 25.124 1.00 39.54 64 ILE D N 1
ATOM 4457 C CA . ILE D 1 64 ? 15.544 20.606 25.140 1.00 41.75 64 ILE D CA 1
ATOM 4458 C C . ILE D 1 64 ? 14.453 20.867 26.172 1.00 43.80 64 ILE D C 1
ATOM 4459 O O . ILE D 1 64 ? 14.742 21.095 27.342 1.00 43.76 64 ILE D O 1
ATOM 4464 N N . SER D 1 65 ? 13.197 20.833 25.737 1.00 46.83 65 SER D N 1
ATOM 4465 C CA . SER D 1 65 ? 12.077 21.073 26.641 1.00 49.46 65 SER D CA 1
ATOM 4466 C C . SER D 1 65 ? 11.395 19.760 27.022 1.00 51.54 65 SER D C 1
ATOM 4467 O O . SER D 1 65 ? 11.547 18.746 26.337 1.00 51.05 65 SER D O 1
ATOM 4470 N N . THR D 1 66 ? 10.632 19.789 28.111 1.00 54.20 66 TH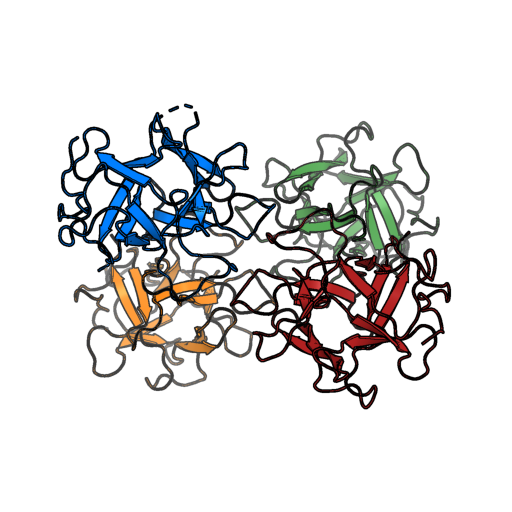R D N 1
ATOM 4471 C CA . THR D 1 66 ? 9.942 18.595 28.592 1.00 58.79 66 THR D CA 1
ATOM 4472 C C . THR D 1 66 ? 8.506 18.870 29.054 1.00 60.70 66 THR D C 1
ATOM 4473 O O . THR D 1 66 ? 8.266 19.739 29.893 1.00 60.00 66 THR D O 1
ATOM 4477 N N . PRO D 1 67 ? 7.531 18.129 28.497 1.00 63.67 67 PRO D N 1
ATOM 4478 C CA . PRO D 1 67 ? 6.103 18.257 28.816 1.00 66.09 67 PRO D CA 1
ATOM 4479 C C . PRO D 1 67 ? 5.688 18.112 30.282 1.00 67.84 67 PRO D C 1
ATOM 4480 O O . PRO D 1 67 ? 5.029 19.000 30.833 1.00 68.29 67 PRO D O 1
ATOM 4484 N N . SER D 1 68 ? 6.063 17.008 30.921 1.00 69.64 68 SER D N 1
ATOM 4485 C CA . SER D 1 68 ? 5.656 16.822 32.307 1.00 71.73 68 SER D CA 1
ATOM 4486 C C . SER D 1 68 ? 6.740 16.601 33.346 1.00 72.67 68 SER D C 1
ATOM 4487 O O . SER D 1 68 ? 7.479 15.619 33.291 1.00 73.34 68 SER D O 1
ATOM 4490 N N . SER D 1 69 ? 6.796 17.506 34.318 1.00 73.77 69 SER D N 1
ATOM 4491 C CA . SER D 1 69 ? 7.768 17.414 35.402 1.00 74.65 69 SER D CA 1
ATOM 4492 C C . SER D 1 69 ? 7.715 16.020 36.017 1.00 74.94 69 SER D C 1
ATOM 4493 O O . SER D 1 69 ? 6.838 15.713 36.828 1.00 75.45 69 SER D O 1
ATOM 4496 N N . SER D 1 70 ? 8.653 15.175 35.611 1.00 75.00 70 SER D N 1
ATOM 4497 C CA . SER D 1 70 ? 8.721 13.818 36.120 1.00 74.88 70 SER D CA 1
ATOM 4498 C C . SER D 1 70 ? 10.178 13.372 36.080 1.00 74.27 70 SER D C 1
ATOM 4499 O O . SER D 1 70 ? 10.507 12.211 36.325 1.00 74.17 70 SER D O 1
ATOM 4502 N N . GLU D 1 71 ? 11.047 14.337 35.788 1.00 73.27 71 GLU D N 1
ATOM 4503 C CA . GLU D 1 71 ? 12.482 14.105 35.724 1.00 71.46 71 GLU D CA 1
ATOM 4504 C C . GLU D 1 71 ? 13.149 15.385 36.203 1.00 69.73 71 GLU D C 1
ATOM 4505 O O . GLU D 1 71 ? 14.342 15.603 35.978 1.00 69.79 71 GLU D O 1
ATOM 4511 N N . GLY D 1 72 ? 12.362 16.225 36.871 1.00 67.49 72 GLY D N 1
ATOM 4512 C CA . GLY D 1 72 ? 12.876 17.489 37.357 1.00 64.94 72 GLY D CA 1
ATOM 4513 C C . GLY D 1 72 ? 13.450 18.281 36.197 1.00 63.50 72 GLY D C 1
ATOM 4514 O O . GLY D 1 72 ? 12.730 18.976 35.482 1.00 62.60 72 GLY D O 1
ATOM 4515 N N . ASN D 1 73 ? 14.755 18.149 35.996 1.00 62.17 73 ASN D N 1
ATOM 4516 C CA . ASN D 1 73 ? 15.437 18.857 34.928 1.00 60.66 73 ASN D CA 1
ATOM 4517 C C . ASN D 1 73 ? 16.078 17.914 33.914 1.00 60.46 73 ASN D C 1
ATOM 4518 O O . ASN D 1 73 ? 16.511 18.348 32.850 1.00 60.05 73 ASN D O 1
ATOM 4523 N N . ASP D 1 74 ? 16.128 16.626 34.243 1.00 59.67 74 ASP D N 1
ATOM 4524 C CA . ASP D 1 74 ? 16.737 15.618 33.373 1.00 59.30 74 ASP D CA 1
ATOM 4525 C C . ASP D 1 74 ? 16.024 15.313 32.056 1.00 58.19 74 ASP D C 1
ATOM 4526 O O . ASP D 1 74 ? 14.815 15.505 31.916 1.00 58.10 74 ASP D O 1
ATOM 4531 N N . VAL D 1 75 ? 16.807 14.829 31.095 1.00 57.51 75 VAL D N 1
ATOM 4532 C CA . VAL D 1 75 ? 16.317 14.453 29.772 1.00 56.46 75 VAL D CA 1
ATOM 4533 C C . VAL D 1 75 ? 16.574 12.959 29.576 1.00 57.33 75 VAL D C 1
ATOM 4534 O O . VAL D 1 75 ? 17.716 12.533 29.387 1.00 56.20 75 VAL D O 1
ATOM 4538 N N . LEU D 1 76 ? 15.508 12.167 29.619 1.00 58.38 76 LEU D N 1
ATOM 4539 C CA . LEU D 1 76 ? 15.630 10.723 29.464 1.00 58.56 76 LEU D CA 1
ATOM 4540 C C . LEU D 1 76 ? 15.425 10.225 28.046 1.00 58.56 76 LEU D C 1
ATOM 4541 O O . LEU D 1 76 ? 14.786 10.878 27.220 1.00 58.32 76 LEU D O 1
ATOM 4546 N N . THR D 1 77 ? 15.976 9.046 27.785 1.00 59.09 77 THR D N 1
ATOM 4547 C CA . THR D 1 77 ? 15.873 8.409 26.485 1.00 60.25 77 THR D CA 1
ATOM 4548 C C . THR D 1 77 ? 14.428 7.994 26.235 1.00 60.62 77 THR D C 1
ATOM 4549 O O . THR D 1 77 ? 13.603 8.004 27.150 1.00 59.70 77 THR D O 1
ATOM 4553 N N . ASN D 1 78 ? 14.138 7.631 24.990 1.00 61.11 78 ASN D N 1
ATOM 4554 C CA . ASN D 1 78 ? 12.808 7.197 24.577 1.00 62.03 78 ASN D CA 1
ATOM 4555 C C . ASN D 1 78 ? 11.691 7.884 25.350 1.00 62.16 78 ASN D C 1
ATOM 4556 O O . ASN D 1 78 ? 10.851 7.232 25.975 1.00 62.91 78 ASN D O 1
ATOM 4561 N N . THR D 1 79 ? 11.697 9.210 25.298 1.00 60.59 79 THR D N 1
ATOM 4562 C CA . THR D 1 79 ? 10.699 10.026 25.974 1.00 59.16 79 THR D CA 1
ATOM 4563 C C . THR D 1 79 ? 10.333 11.186 25.049 1.00 58.54 79 THR D C 1
ATOM 4564 O O . THR D 1 79 ? 11.083 11.510 24.127 1.00 59.08 79 THR D O 1
ATOM 4568 N N . ASN D 1 80 ? 9.181 11.805 25.282 1.00 57.07 80 ASN D N 1
ATOM 4569 C CA . ASN D 1 80 ? 8.763 12.921 24.445 1.00 55.77 80 ASN D CA 1
ATOM 4570 C C . ASN D 1 80 ? 9.489 14.207 24.818 1.00 53.64 80 ASN D C 1
ATOM 4571 O O . ASN D 1 80 ? 9.388 14.686 25.948 1.00 53.00 80 ASN D O 1
ATOM 4576 N N . ILE D 1 81 ? 10.225 14.755 23.856 1.00 51.82 81 ILE D N 1
ATOM 4577 C CA . ILE D 1 81 ? 10.961 15.996 24.062 1.00 49.47 81 ILE D CA 1
ATOM 4578 C C . ILE D 1 81 ? 10.702 16.931 22.886 1.00 47.46 81 ILE D C 1
ATOM 4579 O O . ILE D 1 81 ? 10.152 16.523 21.865 1.00 48.48 81 ILE D O 1
ATOM 4584 N N . ALA D 1 82 ? 11.098 18.187 23.042 1.00 45.48 82 ALA D N 1
ATOM 4585 C CA . ALA D 1 82 ? 10.944 19.179 21.988 1.00 42.20 82 ALA D CA 1
ATOM 4586 C C . ALA D 1 82 ? 12.297 19.873 21.840 1.00 40.83 82 ALA D C 1
ATOM 4587 O O . ALA D 1 82 ? 12.930 20.229 22.837 1.00 38.49 82 ALA D O 1
ATOM 4589 N N . ILE D 1 83 ? 12.745 20.043 20.597 1.00 36.91 83 ILE D N 1
ATOM 4590 C CA . ILE D 1 83 ? 14.024 20.688 20.334 1.00 34.93 83 ILE D CA 1
ATOM 4591 C C . ILE D 1 83 ? 13.796 22.083 19.762 1.00 33.43 83 ILE D C 1
ATOM 4592 O O . ILE D 1 83 ? 13.106 22.246 18.751 1.00 33.36 83 ILE D O 1
ATOM 4597 N N . THR D 1 84 ? 14.373 23.086 20.415 1.00 30.80 84 THR D N 1
ATOM 4598 C CA . THR D 1 84 ? 14.215 24.462 19.972 1.00 29.50 84 THR D CA 1
ATOM 4599 C C . THR D 1 84 ? 15.550 25.170 19.807 1.00 28.64 84 THR D C 1
ATOM 4600 O O . THR D 1 84 ? 16.345 25.249 20.751 1.00 26.80 84 THR D O 1
ATOM 4604 N N . PHE D 1 85 ? 15.799 25.686 18.609 1.00 26.42 85 PHE D N 1
ATOM 4605 C CA . PHE D 1 85 ? 17.033 26.415 18.376 1.00 25.03 85 PHE D CA 1
ATOM 4606 C C . PHE D 1 85 ? 17.030 27.615 19.311 1.00 23.77 85 PHE D C 1
ATOM 4607 O O . PHE D 1 85 ? 15.978 28.194 19.611 1.00 23.62 85 PHE D O 1
ATOM 4615 N N . ASP D 1 86 ? 18.218 27.989 19.762 1.00 24.66 86 ASP D N 1
ATOM 4616 C CA . ASP D 1 86 ? 18.378 29.125 20.649 1.00 25.19 86 ASP D CA 1
ATOM 4617 C C . ASP D 1 86 ? 19.122 30.170 19.830 1.00 26.47 86 ASP D C 1
ATOM 4618 O O . ASP D 1 86 ? 20.279 29.962 19.442 1.00 25.00 86 ASP D O 1
ATOM 4623 N N . ALA D 1 87 ? 18.462 31.292 19.564 1.00 24.44 87 ALA D N 1
ATOM 4624 C CA . ALA D 1 87 ? 19.073 32.322 18.750 1.00 24.82 87 ALA D CA 1
ATOM 4625 C C . ALA D 1 87 ? 18.557 33.723 19.033 1.00 22.59 87 ALA D C 1
ATOM 4626 O O . ALA D 1 87 ? 17.368 33.923 19.267 1.00 22.43 87 ALA D O 1
ATOM 4628 N N . PRO D 1 88 ? 19.455 34.716 19.017 1.00 22.82 88 PRO D N 1
ATOM 4629 C CA . PRO D 1 88 ? 19.059 36.102 19.271 1.00 23.31 88 PRO D CA 1
ATOM 4630 C C . PRO D 1 88 ? 18.409 36.739 18.037 1.00 26.06 88 PRO D C 1
ATOM 4631 O O . PRO D 1 88 ? 17.762 37.776 18.130 1.00 27.00 88 PRO D O 1
ATOM 4635 N N . ILE D 1 89 ? 18.585 36.095 16.886 1.00 25.69 89 ILE D N 1
ATOM 4636 C CA . ILE D 1 89 ? 18.040 36.576 15.627 1.00 25.44 89 ILE D CA 1
ATOM 4637 C C . ILE D 1 89 ? 17.287 35.455 14.922 1.00 26.29 89 ILE D C 1
ATOM 4638 O O . ILE D 1 89 ? 17.725 34.297 14.933 1.00 24.26 89 ILE D O 1
ATOM 4643 N N . TRP D 1 90 ? 16.145 35.787 14.328 1.00 24.34 90 TRP D N 1
ATOM 4644 C CA . TRP D 1 90 ? 15.378 34.791 13.589 1.00 25.20 90 TRP D CA 1
ATOM 4645 C C . TRP D 1 90 ? 14.689 35.478 12.404 1.00 25.53 90 TRP D C 1
ATOM 4646 O O . TRP D 1 90 ? 13.817 36.337 12.570 1.00 26.84 90 TRP D O 1
ATOM 4657 N N . LEU D 1 91 ? 15.105 35.078 11.211 1.00 25.88 91 LEU D N 1
ATOM 4658 C CA . LEU D 1 91 ? 14.634 35.646 9.959 1.00 26.97 91 LEU D CA 1
ATOM 4659 C C . LEU D 1 91 ? 13.277 35.183 9.439 1.00 28.75 91 LEU D C 1
ATOM 4660 O O . LEU D 1 91 ? 12.880 35.546 8.329 1.00 29.99 91 LEU D O 1
ATOM 4665 N N . CYS D 1 92 ? 12.567 34.381 10.221 1.00 29.74 92 CYS D N 1
ATOM 4666 C CA . CYS D 1 92 ? 11.259 33.905 9.795 1.00 30.96 92 CYS D CA 1
ATOM 4667 C C . CYS D 1 92 ? 10.220 34.166 10.878 1.00 32.38 92 CYS D C 1
ATOM 4668 O O . CYS D 1 92 ? 10.518 34.103 12.070 1.00 33.41 92 CYS D O 1
ATOM 4671 N N . PRO D 1 93 ? 8.982 34.476 10.470 1.00 34.06 93 PRO D N 1
ATOM 4672 C CA . PRO D 1 93 ? 7.879 34.756 11.391 1.00 34.50 93 PRO D CA 1
ATOM 4673 C C . PRO D 1 93 ? 7.213 33.504 11.970 1.00 35.81 93 PRO D C 1
ATOM 4674 O O . PRO D 1 93 ? 5.985 33.429 12.084 1.00 37.76 93 PRO D O 1
ATOM 4678 N N . SER D 1 94 ? 8.035 32.523 12.326 1.00 33.00 94 SER D N 1
ATOM 4679 C CA . SER D 1 94 ? 7.557 31.282 12.922 1.00 32.69 94 SER D CA 1
ATOM 4680 C C . SER D 1 94 ? 8.518 30.913 14.054 1.00 30.35 94 SER D C 1
ATOM 4681 O O . SER D 1 94 ? 9.530 31.581 14.243 1.00 31.02 94 SER D O 1
ATOM 4684 N N . SER D 1 95 ? 8.214 29.855 14.797 1.00 28.30 95 SER D N 1
ATOM 4685 C CA . SER D 1 95 ? 9.060 29.442 15.928 1.00 28.55 95 SER D CA 1
ATOM 4686 C C . SER D 1 95 ? 10.378 28.760 15.541 1.00 27.43 95 SER D C 1
ATOM 4687 O O . SER D 1 95 ? 10.601 28.382 14.383 1.00 24.29 95 SER D O 1
ATOM 4690 N N . LYS D 1 96 ? 11.220 28.565 16.552 1.00 27.94 96 LYS D N 1
ATOM 4691 C CA . LYS D 1 96 ? 12.519 27.925 16.378 1.00 31.25 96 LYS D CA 1
ATOM 4692 C C . LYS D 1 96 ? 12.466 26.455 16.776 1.00 31.61 96 LYS D C 1
ATOM 4693 O O . LYS D 1 96 ? 13.484 25.764 16.776 1.00 30.89 96 LYS D O 1
ATOM 4699 N N . THR D 1 97 ? 11.271 25.982 17.107 1.00 31.05 97 THR D N 1
ATOM 4700 C CA . THR D 1 97 ? 11.091 24.594 17.517 1.00 32.15 97 THR D CA 1
ATOM 4701 C C . THR D 1 97 ? 11.033 23.639 16.322 1.00 32.53 97 THR D C 1
ATOM 4702 O O . THR D 1 97 ? 10.360 23.908 15.321 1.00 35.38 97 THR D O 1
ATOM 4706 N N . TRP D 1 98 ? 11.736 22.521 16.435 1.00 32.01 98 TRP D N 1
ATOM 4707 C CA . TRP D 1 98 ? 11.768 21.522 15.377 1.00 32.33 98 TRP D CA 1
ATOM 4708 C C . TRP D 1 98 ? 10.426 20.819 15.226 1.00 34.48 98 TRP D C 1
ATOM 4709 O O . TRP D 1 98 ? 9.672 20.679 16.189 1.00 32.54 98 TRP D O 1
ATOM 4720 N N . THR D 1 99 ? 10.143 20.371 14.006 1.00 35.42 99 THR D N 1
ATOM 4721 C CA . THR D 1 99 ? 8.903 19.670 13.703 1.00 36.67 99 THR D CA 1
ATOM 4722 C C . THR D 1 99 ? 9.050 19.059 12.318 1.00 37.84 99 THR D C 1
ATOM 4723 O O . THR D 1 99 ? 10.108 19.182 11.704 1.00 36.24 99 THR D O 1
ATOM 4727 N N . VAL D 1 100 ? 8.007 18.399 11.818 1.00 40.32 100 VAL D N 1
ATOM 4728 C CA . VAL D 1 100 ? 8.094 17.770 10.501 1.00 41.67 100 VAL D CA 1
ATOM 4729 C C . VAL D 1 100 ? 7.227 18.426 9.432 1.00 44.12 100 VAL D C 1
ATOM 4730 O O . VAL D 1 100 ? 6.099 18.845 9.690 1.00 44.71 100 VAL D O 1
ATOM 4734 N N . ASP D 1 101 ? 7.768 18.511 8.222 1.00 46.20 101 ASP D N 1
ATOM 4735 C CA . ASP D 1 101 ? 7.039 19.105 7.104 1.00 49.80 101 ASP D CA 1
ATOM 4736 C C . ASP D 1 101 ? 6.227 17.992 6.403 1.00 50.67 101 ASP D C 1
ATOM 4737 O O . ASP D 1 101 ? 6.764 17.285 5.553 1.00 49.89 101 ASP D O 1
ATOM 4742 N N . SER D 1 102 ? 4.941 17.864 6.769 1.00 52.86 102 SER D N 1
ATOM 4743 C CA . SER D 1 102 ? 4.015 16.816 6.282 1.00 57.00 102 SER D CA 1
ATOM 4744 C C . SER D 1 102 ? 3.575 17.025 4.850 1.00 57.72 102 SER D C 1
ATOM 4745 O O . SER D 1 102 ? 3.286 16.066 4.124 1.00 57.34 102 SER D O 1
ATOM 4748 N N . SER D 1 103 ? 3.534 18.294 4.456 1.00 59.77 103 SER D N 1
ATOM 4749 C CA . SER D 1 103 ? 3.249 18.637 3.078 1.00 61.97 103 SER D CA 1
ATOM 4750 C C . SER D 1 103 ? 4.550 18.366 2.296 1.00 63.38 103 SER D C 1
ATOM 4751 O O . SER D 1 103 ? 4.502 18.257 1.064 1.00 63.72 103 SER D O 1
ATOM 4754 N N . SER D 1 104 ? 5.725 18.252 2.986 1.00 63.93 104 SER D N 1
ATOM 4755 C CA . SER D 1 104 ? 6.849 17.968 2.120 1.00 65.39 104 SER D CA 1
ATOM 4756 C C . SER D 1 104 ? 6.784 16.502 1.727 1.00 66.19 104 SER D C 1
ATOM 4757 O O . SER D 1 104 ? 6.784 15.582 2.552 1.00 66.54 104 SER D O 1
ATOM 4760 N N . GLU D 1 105 ? 6.840 16.295 0.440 1.00 66.87 105 GLU D N 1
ATOM 4761 C CA . GLU D 1 105 ? 6.844 14.965 -0.085 1.00 67.21 105 GLU D CA 1
ATOM 4762 C C . GLU D 1 105 ? 8.223 14.294 0.151 1.00 66.05 105 GLU D C 1
ATOM 4763 O O . GLU D 1 105 ? 8.480 13.220 -0.373 1.00 67.48 105 GLU D O 1
ATOM 4769 N N . GLU D 1 106 ? 9.116 14.938 0.951 1.00 63.36 106 GLU D N 1
ATOM 4770 C CA . GLU D 1 106 ? 10.434 14.421 1.343 1.00 60.28 106 GLU D CA 1
ATOM 4771 C C . GLU D 1 106 ? 10.531 14.379 2.878 1.00 57.09 106 GLU D C 1
ATOM 4772 O O . GLU D 1 106 ? 11.426 13.735 3.423 1.00 57.03 106 GLU D O 1
ATOM 4778 N N . LYS D 1 107 ? 9.583 15.030 3.617 1.00 52.99 107 LYS D N 1
ATOM 4779 C CA . LYS D 1 107 ? 9.499 15.052 5.110 1.00 50.01 107 LYS D CA 1
ATOM 4780 C C . LYS D 1 107 ? 10.688 15.698 5.817 1.00 46.11 107 LYS D C 1
ATOM 4781 O O . LYS D 1 107 ? 11.261 15.143 6.753 1.00 44.38 107 LYS D O 1
ATOM 4787 N N . TYR D 1 108 ? 11.067 16.880 5.349 1.00 41.53 108 TYR D N 1
ATOM 4788 C CA . TYR D 1 108 ? 12.193 17.595 5.931 1.00 38.02 108 TYR D CA 1
ATOM 4789 C C . TYR D 1 108 ? 11.892 17.977 7.373 1.00 35.26 108 TYR D C 1
ATOM 4790 O O . TYR D 1 108 ? 10.742 18.237 7.725 1.00 35.16 108 TYR D O 1
ATOM 4799 N N . ILE D 1 109 ? 12.922 18.000 8.213 1.00 31.19 109 ILE D N 1
ATOM 4800 C CA . ILE D 1 109 ? 12.742 18.434 9.591 1.00 29.32 109 ILE D CA 1
ATOM 4801 C C . ILE D 1 109 ? 12.825 19.966 9.470 1.00 28.65 109 ILE D C 1
ATOM 4802 O O . ILE D 1 109 ? 13.831 20.506 9.000 1.00 27.73 109 ILE D O 1
ATOM 4807 N N . ILE D 1 110 ? 11.768 20.662 9.866 1.00 26.88 110 ILE D N 1
ATOM 4808 C CA . ILE D 1 110 ? 11.753 22.114 9.768 1.00 27.94 110 ILE D CA 1
ATOM 4809 C C . ILE D 1 110 ? 11.483 22.786 11.108 1.00 26.90 110 ILE D C 1
ATOM 4810 O O . ILE D 1 110 ? 11.184 22.117 12.093 1.00 26.36 110 ILE D O 1
ATOM 4815 N N . THR D 1 111 ? 11.605 24.111 11.131 1.00 25.88 111 THR D N 1
ATOM 4816 C CA . THR D 1 111 ? 11.348 24.892 12.329 1.00 25.33 111 THR D CA 1
ATOM 4817 C C . THR D 1 111 ? 9.893 25.354 12.256 1.00 29.26 111 THR D C 1
ATOM 4818 O O . THR D 1 111 ? 9.175 24.986 11.331 1.00 28.87 111 THR D O 1
ATOM 4822 N N . GLY D 1 112 ? 9.452 26.141 13.231 1.00 32.65 112 GLY D N 1
ATOM 4823 C CA . GLY D 1 112 ? 8.080 26.614 13.221 1.00 37.30 112 GLY D CA 1
ATOM 4824 C C . GLY D 1 112 ? 7.111 25.747 14.005 1.00 40.90 112 GLY D C 1
ATOM 4825 O O . GLY D 1 112 ? 5.935 26.092 14.137 1.00 40.44 112 GLY D O 1
ATOM 4826 N N . GLY D 1 113 ? 7.595 24.627 14.530 1.00 43.48 113 GLY D N 1
ATOM 4827 C CA . GLY D 1 113 ? 6.732 23.747 15.295 1.00 46.80 113 GLY D CA 1
ATOM 4828 C C . GLY D 1 113 ? 6.256 24.401 16.578 1.00 49.98 113 GLY D C 1
ATOM 4829 O O . GLY D 1 113 ? 6.825 25.395 17.027 1.00 47.87 113 GLY D O 1
ATOM 4830 N N . ASP D 1 114 ? 5.200 23.851 17.170 1.00 53.62 114 ASP D N 1
ATOM 4831 C CA . ASP D 1 114 ? 4.670 24.388 18.418 1.00 56.38 114 ASP D CA 1
ATOM 4832 C C . ASP D 1 114 ? 5.344 23.670 19.583 1.00 58.13 114 ASP D C 1
ATOM 4833 O O . ASP D 1 114 ? 5.396 22.441 19.619 1.00 58.17 114 ASP D O 1
ATOM 4838 N N . PRO D 1 115 ? 5.867 24.431 20.555 1.00 60.12 115 PRO D N 1
ATOM 4839 C CA . PRO D 1 115 ? 6.536 23.837 21.715 1.00 61.13 115 PRO D CA 1
ATOM 4840 C C . PRO D 1 115 ? 5.715 22.743 22.397 1.00 62.55 115 PRO D C 1
ATOM 4841 O O . PRO D 1 115 ? 6.124 21.582 22.440 1.00 62.79 115 PRO D O 1
ATOM 4845 N N . LYS D 1 116 ? 4.551 23.116 22.921 1.00 63.45 116 LYS D N 1
ATOM 4846 C CA . LYS D 1 116 ? 3.696 22.161 23.619 1.00 64.33 116 LYS D CA 1
ATOM 4847 C C . LYS D 1 116 ? 2.887 21.211 22.738 1.00 63.78 116 LYS D C 1
ATOM 4848 O O . LYS D 1 116 ? 2.307 20.247 23.240 1.00 64.12 116 LYS D O 1
ATOM 4854 N N . SER D 1 117 ? 2.847 21.472 21.434 1.00 62.54 117 SER D N 1
ATOM 4855 C CA . SER D 1 117 ? 2.103 20.607 20.524 1.00 60.60 117 SER D CA 1
ATOM 4856 C C . SER D 1 117 ? 2.821 19.280 20.333 1.00 59.54 117 SER D C 1
ATOM 4857 O O . SER D 1 117 ? 4.027 19.171 20.563 1.00 58.37 117 SER D O 1
ATOM 4860 N N . GLY D 1 118 ? 2.067 18.274 19.903 1.00 58.66 118 GLY D N 1
ATOM 4861 C CA . GLY D 1 118 ? 2.633 16.957 19.691 1.00 57.50 118 GLY D CA 1
ATOM 4862 C C . GLY D 1 118 ? 3.325 16.766 18.357 1.00 57.16 118 GLY D C 1
ATOM 4863 O O . GLY D 1 118 ? 3.972 15.745 18.143 1.00 56.42 118 GLY D O 1
ATOM 4864 N N . GLU D 1 119 ? 3.193 17.738 17.458 1.00 57.97 119 GLU D N 1
ATOM 4865 C CA . GLU D 1 119 ? 3.831 17.645 16.146 1.00 58.66 119 GLU D CA 1
ATOM 4866 C C . GLU D 1 119 ? 5.317 17.942 16.273 1.00 57.76 119 GLU D C 1
ATOM 4867 O O . GLU D 1 119 ? 6.114 17.572 15.409 1.00 58.17 119 GLU D O 1
ATOM 4873 N N . SER D 1 120 ? 5.675 18.606 17.368 1.00 56.33 120 SER D N 1
ATOM 4874 C CA . SER D 1 120 ? 7.058 18.969 17.647 1.00 54.80 120 SER D CA 1
ATOM 4875 C C . SER D 1 120 ? 7.687 17.967 18.609 1.00 53.24 120 SER D C 1
ATOM 4876 O O . SER D 1 120 ? 8.709 18.245 19.236 1.00 53.45 120 SER D O 1
ATOM 4879 N N . PHE D 1 121 ? 7.075 16.796 18.725 1.00 51.26 121 PHE D N 1
ATOM 4880 C CA . PHE D 1 121 ? 7.590 15.774 19.621 1.00 48.74 121 PHE D CA 1
ATOM 4881 C C . PHE D 1 121 ? 8.558 14.818 18.946 1.00 46.71 121 PHE D C 1
ATOM 4882 O O . PHE D 1 121 ? 8.283 14.281 17.874 1.00 46.95 121 PHE D O 1
ATOM 4890 N N . PHE D 1 122 ? 9.705 14.630 19.588 1.00 45.19 122 PHE D N 1
ATOM 4891 C CA . PHE D 1 122 ? 10.733 13.715 19.116 1.00 44.21 122 PHE D CA 1
ATOM 4892 C C . PHE D 1 122 ? 11.171 12.901 20.321 1.00 44.02 122 PHE D C 1
ATOM 4893 O O . PHE D 1 122 ? 10.864 13.256 21.459 1.00 45.00 122 PHE D O 1
ATOM 4901 N N . ARG D 1 123 ? 11.876 11.809 20.062 1.00 44.13 123 ARG D N 1
ATOM 4902 C CA . ARG D 1 123 ? 12.384 10.954 21.121 1.00 46.16 123 ARG D CA 1
ATOM 4903 C C . ARG D 1 123 ? 13.849 10.631 20.832 1.00 45.86 123 ARG D C 1
ATOM 4904 O O . ARG D 1 123 ? 14.231 10.379 19.688 1.00 45.67 123 ARG D O 1
ATOM 4912 N N . ILE D 1 124 ? 14.670 10.647 21.874 1.00 45.96 124 ILE D N 1
ATOM 4913 C CA . ILE D 1 124 ? 16.088 10.363 21.719 1.00 46.51 124 ILE D CA 1
ATOM 4914 C C . ILE D 1 124 ? 16.423 8.914 22.073 1.00 47.24 124 ILE D C 1
ATOM 4915 O O . ILE D 1 124 ? 16.203 8.472 23.201 1.00 47.60 124 ILE D O 1
ATOM 4920 N N . GLU D 1 125 ? 16.960 8.188 21.098 1.00 47.39 125 GLU D N 1
ATOM 4921 C CA . GLU D 1 125 ? 17.336 6.791 21.280 1.00 48.54 125 GLU D CA 1
ATOM 4922 C C . GLU D 1 125 ? 18.836 6.604 21.124 1.00 47.83 125 GLU D C 1
ATOM 4923 O O . GLU D 1 125 ? 19.496 7.365 20.410 1.00 47.03 125 GLU D O 1
ATOM 4929 N N . LYS D 1 126 ? 19.363 5.579 21.789 1.00 46.75 126 LYS D N 1
ATOM 4930 C CA . LYS D 1 126 ? 20.778 5.254 21.699 1.00 46.09 126 LYS D CA 1
ATOM 4931 C C . LYS D 1 126 ? 21.038 4.821 20.267 1.00 44.30 126 LYS D C 1
ATOM 4932 O O . LYS D 1 126 ? 20.171 4.230 19.625 1.00 43.73 126 LYS D O 1
ATOM 4938 N N . TYR D 1 127 ? 22.230 5.113 19.767 1.00 43.58 127 TYR D N 1
ATOM 4939 C CA . TYR D 1 127 ? 22.586 4.749 18.406 1.00 43.53 127 TYR D CA 1
ATOM 4940 C C . TYR D 1 127 ? 23.814 3.855 18.427 1.00 45.85 127 TYR D C 1
ATOM 4941 O O . TYR D 1 127 ? 24.818 4.188 19.057 1.00 45.56 127 TYR D O 1
ATOM 4950 N N . GLY D 1 128 ? 23.728 2.725 17.731 1.00 47.98 128 GLY D N 1
ATOM 4951 C CA . GLY D 1 128 ? 24.847 1.806 17.685 1.00 50.23 128 GLY D CA 1
ATOM 4952 C C . GLY D 1 128 ? 25.422 1.535 19.057 1.00 51.91 128 GLY D C 1
ATOM 4953 O O . GLY D 1 128 ? 24.684 1.420 20.039 1.00 51.56 128 GLY D O 1
ATOM 4954 N N . ASN D 1 129 ? 26.746 1.466 19.135 1.00 53.72 129 ASN D N 1
ATOM 4955 C CA . ASN D 1 129 ? 27.406 1.174 20.399 1.00 57.11 129 ASN D CA 1
ATOM 4956 C C . ASN D 1 129 ? 28.308 2.273 20.966 1.00 57.59 129 ASN D C 1
ATOM 4957 O O . ASN D 1 129 ? 28.705 2.206 22.130 1.00 57.95 129 ASN D O 1
ATOM 4962 N N . GLY D 1 130 ? 28.633 3.278 20.156 1.00 57.70 130 GLY D N 1
ATOM 4963 C CA . GLY D 1 130 ? 29.473 4.360 20.642 1.00 56.29 130 GLY D CA 1
ATOM 4964 C C . GLY D 1 130 ? 28.820 5.005 21.849 1.00 55.23 130 GLY D C 1
ATOM 4965 O O . GLY D 1 130 ? 27.602 5.174 21.867 1.00 56.03 130 GLY D O 1
ATOM 4966 N N . LYS D 1 131 ? 29.605 5.361 22.862 1.00 54.33 131 LYS D N 1
ATOM 4967 C CA . LYS D 1 131 ? 29.028 5.975 24.053 1.00 53.74 131 LYS D CA 1
ATOM 4968 C C . LYS D 1 131 ? 28.653 7.427 23.789 1.00 52.43 131 LYS D C 1
ATOM 4969 O O . LYS D 1 131 ? 29.302 8.118 23.002 1.00 52.08 131 LYS D O 1
ATOM 4975 N N . ASN D 1 132 ? 27.593 7.876 24.450 1.00 50.52 132 ASN D N 1
ATOM 4976 C CA . ASN D 1 132 ? 27.112 9.239 24.295 1.00 49.55 132 ASN D CA 1
ATOM 4977 C C . ASN D 1 132 ? 26.742 9.544 22.842 1.00 47.83 132 ASN D C 1
ATOM 4978 O O . ASN D 1 132 ? 26.873 10.682 22.387 1.00 46.39 132 ASN D O 1
ATOM 4983 N N . THR D 1 133 ? 26.295 8.520 22.117 1.00 45.61 133 THR D N 1
ATOM 4984 C CA . THR D 1 133 ? 25.890 8.681 20.724 1.00 44.01 133 THR D CA 1
ATOM 4985 C C . THR D 1 133 ? 24.406 8.354 20.620 1.00 42.49 133 THR D C 1
ATOM 4986 O O . THR D 1 133 ? 23.916 7.451 21.299 1.00 42.17 133 THR D O 1
ATOM 4990 N N . TYR D 1 134 ? 23.681 9.081 19.777 1.00 40.50 134 TYR D N 1
ATOM 4991 C CA . TYR D 1 134 ? 22.248 8.841 19.665 1.00 38.22 134 TYR D CA 1
ATOM 4992 C C . TYR D 1 134 ? 21.655 9.109 18.291 1.00 38.16 134 TYR D C 1
ATOM 4993 O O . TYR D 1 134 ? 22.344 9.527 17.359 1.00 34.56 134 TYR D O 1
ATOM 5002 N N . LYS D 1 135 ? 20.352 8.858 18.193 1.00 37.26 135 LYS D N 1
ATOM 5003 C CA . LYS D 1 135 ? 19.590 9.103 16.982 1.00 37.31 135 LYS D CA 1
ATOM 5004 C C . LYS D 1 135 ? 18.279 9.696 17.467 1.00 36.51 135 LYS D C 1
ATOM 5005 O O . LYS D 1 135 ? 17.941 9.560 18.641 1.00 37.04 135 LYS D O 1
ATOM 5011 N N . LEU D 1 136 ? 17.562 10.392 16.590 1.00 36.38 136 LEU D N 1
ATOM 5012 C CA . LEU D 1 136 ? 16.279 10.968 16.973 1.00 36.45 136 LEU D CA 1
ATOM 5013 C C . LEU D 1 136 ? 15.190 10.159 16.292 1.00 37.90 136 LEU D C 1
ATOM 5014 O O . LEU D 1 136 ? 15.372 9.660 15.184 1.00 35.67 136 LEU D O 1
ATOM 5019 N N . VAL D 1 137 ? 14.055 10.025 16.959 1.00 41.27 137 VAL D N 1
ATOM 5020 C CA . VAL D 1 137 ? 12.957 9.269 16.386 1.00 45.70 137 VAL D CA 1
ATOM 5021 C C . VAL D 1 137 ? 11.634 9.924 16.735 1.00 48.41 137 VAL D C 1
ATOM 5022 O O . VAL D 1 137 ? 11.420 10.354 17.869 1.00 49.14 137 VAL D O 1
ATOM 5026 N N . ARG D 1 138 ? 10.753 10.023 15.748 1.00 51.67 138 ARG D N 1
ATOM 5027 C CA . ARG D 1 138 ? 9.440 10.594 15.991 1.00 55.35 138 ARG D CA 1
ATOM 5028 C C . ARG D 1 138 ? 8.400 9.524 15.676 1.00 57.68 138 ARG D C 1
ATOM 5029 O O . ARG D 1 138 ? 8.661 8.572 14.935 1.00 56.69 138 ARG D O 1
ATOM 5037 N N . TYR D 1 139 ? 7.220 9.684 16.257 1.00 61.36 139 TYR D N 1
ATOM 5038 C CA . TYR D 1 139 ? 6.124 8.749 16.053 1.00 64.78 139 TYR D CA 1
ATOM 5039 C C . TYR D 1 139 ? 4.945 9.588 15.566 1.00 66.45 139 TYR D C 1
ATOM 5040 O O . TYR D 1 139 ? 4.165 10.082 16.376 1.00 67.20 139 TYR D O 1
ATOM 5049 N N . ASP D 1 140 ? 4.828 9.747 14.245 1.00 68.04 140 ASP D N 1
ATOM 5050 C CA . ASP D 1 140 ? 3.778 10.573 13.637 1.00 69.70 140 ASP D CA 1
ATOM 5051 C C . ASP D 1 140 ? 2.333 10.140 13.918 1.00 70.50 140 ASP D C 1
ATOM 5052 O O . ASP D 1 140 ? 1.513 10.962 14.347 1.00 71.18 140 ASP D O 1
ATOM 5057 N N . ASN D 1 141 ? 2.015 8.871 13.670 1.00 70.06 141 ASN D N 1
ATOM 5058 C CA . ASN D 1 141 ? 0.678 8.347 13.947 1.00 69.50 141 ASN D CA 1
ATOM 5059 C C . ASN D 1 141 ? 0.804 6.902 14.464 1.00 69.53 141 ASN D C 1
ATOM 5060 O O . ASN D 1 141 ? 0.099 6.017 13.985 1.00 69.82 141 ASN D O 1
ATOM 5065 N N . GLY D 1 142 ? 1.696 6.666 15.433 1.00 69.36 142 GLY D N 1
ATOM 5066 C CA . GLY D 1 142 ? 1.904 5.316 15.959 1.00 69.19 142 GLY D CA 1
ATOM 5067 C C . GLY D 1 142 ? 3.177 4.615 15.458 1.00 69.43 142 GLY D C 1
ATOM 5068 O O . GLY D 1 142 ? 3.813 3.832 16.178 1.00 69.07 142 GLY D O 1
ATOM 5069 N N . GLU D 1 143 ? 3.552 4.886 14.209 1.00 69.12 143 GLU D N 1
ATOM 5070 C CA . GLU D 1 143 ? 4.755 4.287 13.616 1.00 69.61 143 GLU D CA 1
ATOM 5071 C C . GLU D 1 143 ? 6.025 5.055 13.996 1.00 68.69 143 GLU D C 1
ATOM 5072 O O . GLU D 1 143 ? 6.031 6.290 14.044 1.00 68.93 143 GLU D O 1
ATOM 5078 N N . GLY D 1 144 ? 7.098 4.309 14.249 1.00 66.58 144 GLY D N 1
ATOM 5079 C CA . GLY D 1 144 ? 8.362 4.912 14.634 1.00 64.00 144 GLY D CA 1
ATOM 5080 C C . GLY D 1 144 ? 9.352 5.081 13.502 1.00 61.81 144 GLY D C 1
ATOM 5081 O O . GLY D 1 144 ? 9.761 4.111 12.869 1.00 62.72 144 GLY D O 1
ATOM 5082 N N . LYS D 1 145 ? 9.748 6.325 13.261 1.00 59.24 145 LYS D N 1
ATOM 5083 C CA . LYS D 1 145 ? 10.692 6.630 12.199 1.00 56.28 145 LYS D CA 1
ATOM 5084 C C . LYS D 1 145 ? 11.877 7.418 12.741 1.00 52.77 145 LYS D C 1
ATOM 5085 O O . LYS D 1 145 ? 11.712 8.340 13.540 1.00 52.08 145 LYS D O 1
ATOM 5091 N N . SER D 1 146 ? 13.074 7.056 12.300 1.00 48.01 146 SER D N 1
ATOM 5092 C CA . SER D 1 146 ? 14.275 7.735 12.759 1.00 45.21 146 SER D CA 1
ATOM 5093 C C . SER D 1 146 ? 14.620 8.887 11.827 1.00 42.69 146 SER D C 1
ATOM 5094 O O . SER D 1 146 ? 14.351 8.831 10.627 1.00 43.11 146 SER D O 1
ATOM 5097 N N . VAL D 1 147 ? 15.213 9.936 12.384 1.00 40.72 147 VAL D N 1
ATOM 5098 C CA . VAL D 1 147 ? 15.593 11.082 11.574 1.00 36.31 147 VAL D CA 1
ATOM 5099 C C . VAL D 1 147 ? 16.878 10.775 10.820 1.00 34.01 147 VAL D C 1
ATOM 5100 O O . VAL D 1 147 ? 17.881 10.398 11.419 1.00 34.92 147 VAL D O 1
ATOM 5104 N N . GLY D 1 148 ? 16.836 10.923 9.502 1.00 32.06 148 GLY D N 1
ATOM 5105 C CA . GLY D 1 148 ? 18.016 10.690 8.688 1.00 30.37 148 GLY D CA 1
ATOM 5106 C C . GLY D 1 148 ? 18.431 12.002 8.028 1.00 31.46 148 GLY D C 1
ATOM 5107 O O . GLY D 1 148 ? 18.219 13.084 8.590 1.00 27.19 148 GLY D O 1
ATOM 5108 N N . SER D 1 149 ? 19.017 11.914 6.839 1.00 30.76 149 SER D N 1
ATOM 5109 C CA . SER D 1 149 ? 19.428 13.102 6.105 1.00 33.35 149 SER D CA 1
ATOM 5110 C C . SER D 1 149 ? 19.343 12.837 4.608 1.00 35.79 149 SER D C 1
ATOM 5111 O O . SER D 1 149 ? 19.292 11.686 4.170 1.00 34.09 149 SER D O 1
ATOM 5114 N N . THR D 1 150 ? 19.312 13.908 3.823 1.00 36.79 150 THR D N 1
ATOM 5115 C CA . THR D 1 150 ? 19.247 13.783 2.375 1.00 37.87 150 THR D CA 1
ATOM 5116 C C . THR D 1 150 ? 19.876 15.021 1.749 1.00 39.26 150 THR D C 1
ATOM 5117 O O . THR D 1 150 ? 20.026 16.057 2.408 1.00 37.39 150 THR D O 1
ATOM 5121 N N . LYS D 1 151 ? 20.251 14.919 0.481 1.00 38.67 151 LYS D N 1
ATOM 5122 C CA . LYS D 1 151 ? 20.862 16.052 -0.198 1.00 40.45 151 LYS D CA 1
ATOM 5123 C C . LYS D 1 151 ? 19.893 17.228 -0.314 1.00 38.62 151 LYS D C 1
ATOM 5124 O O . LYS D 1 151 ? 18.732 17.050 -0.677 1.00 37.28 151 LYS D O 1
ATOM 5130 N N . SER D 1 152 ? 20.366 18.425 0.023 1.00 37.78 152 SER D N 1
ATOM 5131 C CA . SER D 1 152 ? 19.542 19.627 -0.084 1.00 36.53 152 SER D CA 1
ATOM 5132 C C . SER D 1 152 ? 20.393 20.723 -0.708 1.00 36.48 152 SER D C 1
ATOM 5133 O O . SER D 1 152 ? 21.564 20.503 -1.018 1.00 37.39 152 SER D O 1
ATOM 5136 N N . LEU D 1 153 ? 19.803 21.894 -0.913 1.00 38.15 153 LEU D N 1
ATOM 5137 C CA . LEU D 1 153 ? 20.517 23.016 -1.520 1.00 37.12 153 LEU D CA 1
ATOM 5138 C C . LEU D 1 153 ? 21.845 23.327 -0.843 1.00 36.84 153 LEU D C 1
ATOM 5139 O O . LEU D 1 153 ? 22.885 23.402 -1.502 1.00 36.93 153 LEU D O 1
ATOM 5144 N N . TRP D 1 154 ? 21.814 23.504 0.474 1.00 35.87 154 TRP D N 1
ATOM 5145 C CA . TRP D 1 154 ? 23.027 23.836 1.212 1.00 36.64 154 TRP D CA 1
ATOM 5146 C C . TRP D 1 154 ? 23.828 22.636 1.717 1.00 35.44 154 TRP D C 1
ATOM 5147 O O . TRP D 1 154 ? 24.865 22.811 2.350 1.00 38.12 154 TRP D O 1
ATOM 5158 N N . GLY D 1 155 ? 23.360 21.427 1.429 1.00 34.78 155 GLY D N 1
ATOM 5159 C CA . GLY D 1 155 ? 24.068 20.241 1.890 1.00 33.54 155 GLY D CA 1
ATOM 5160 C C . GLY D 1 155 ? 23.111 19.240 2.505 1.00 33.07 155 GLY D C 1
ATOM 5161 O O . GLY D 1 155 ? 21.915 19.296 2.225 1.00 32.23 155 GLY D O 1
ATOM 5162 N N . PRO D 1 156 ? 23.589 18.313 3.352 1.00 31.70 156 PRO D N 1
ATOM 5163 C CA . PRO D 1 156 ? 22.659 17.346 3.939 1.00 31.48 156 PRO D CA 1
ATOM 5164 C C . PRO D 1 156 ? 21.661 17.961 4.919 1.00 30.42 156 PRO D C 1
ATOM 5165 O O . PRO D 1 156 ? 22.037 18.648 5.871 1.00 30.10 156 PRO D O 1
ATOM 5169 N N . ALA D 1 157 ? 20.381 17.723 4.660 1.00 29.08 157 ALA D N 1
ATOM 5170 C CA . ALA D 1 157 ? 19.318 18.246 5.500 1.00 29.08 157 ALA D CA 1
ATOM 5171 C C . ALA D 1 157 ? 18.612 17.095 6.194 1.00 29.61 157 ALA D C 1
ATOM 5172 O O . ALA D 1 157 ? 18.378 16.042 5.586 1.00 28.71 157 ALA D O 1
ATOM 5174 N N . LEU D 1 158 ? 18.267 17.304 7.460 1.00 27.35 158 LEU D N 1
ATOM 5175 C CA . LEU D 1 158 ? 17.574 16.289 8.232 1.00 28.04 158 LEU D CA 1
ATOM 5176 C C . LEU D 1 158 ? 16.199 16.024 7.623 1.00 30.59 158 LEU D C 1
ATOM 5177 O O . LEU D 1 158 ? 15.444 16.960 7.309 1.00 28.03 158 LEU D O 1
ATOM 5182 N N . VAL D 1 159 ? 15.901 14.742 7.444 1.00 29.6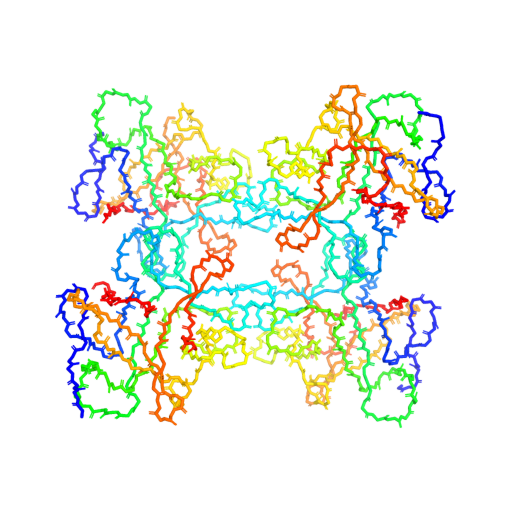2 159 VAL D N 1
ATOM 5183 C CA . VAL D 1 159 ? 14.629 14.291 6.892 1.00 32.03 159 VAL D CA 1
ATOM 5184 C C . VAL D 1 159 ? 14.156 13.098 7.704 1.00 34.46 159 VAL D C 1
ATOM 5185 O O . VAL D 1 159 ? 14.953 12.431 8.368 1.00 34.07 159 VAL D O 1
ATOM 5189 N N . LEU D 1 160 ? 12.858 12.832 7.649 1.00 35.71 160 LEU D N 1
ATOM 5190 C CA . LEU D 1 160 ? 12.281 11.710 8.375 1.00 40.51 160 LEU D CA 1
ATOM 5191 C C . LEU D 1 160 ? 12.426 10.459 7.503 1.00 41.68 160 LEU D C 1
ATOM 5192 O O . LEU D 1 160 ? 12.210 10.512 6.291 1.00 41.05 160 LEU D O 1
ATOM 5197 N N . ASN D 1 161 ? 12.825 9.345 8.110 1.00 43.84 161 ASN D N 1
ATOM 5198 C CA . ASN D 1 161 ?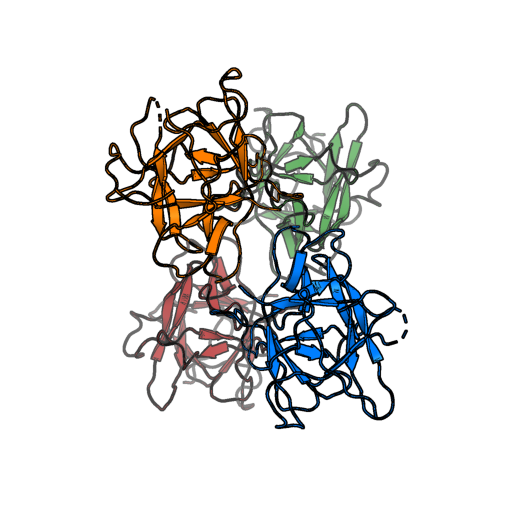 12.970 8.098 7.366 1.00 44.88 161 ASN D CA 1
ATOM 5199 C C . ASN D 1 161 ? 11.628 7.385 7.433 1.00 45.43 161 ASN D C 1
ATOM 5200 O O . ASN D 1 161 ? 10.759 7.775 8.210 1.00 45.96 161 ASN D O 1
ATOM 5205 N N . ASP D 1 162 ? 11.453 6.341 6.631 1.00 46.35 162 ASP D N 1
ATOM 5206 C CA . ASP D 1 162 ? 10.189 5.615 6.633 1.00 46.50 162 ASP D CA 1
ATOM 5207 C C . ASP D 1 162 ? 9.997 4.728 7.859 1.00 45.70 162 ASP D C 1
ATOM 5208 O O . ASP D 1 162 ? 8.880 4.288 8.142 1.00 46.36 162 ASP D O 1
ATOM 5213 N N . ASP D 1 163 ? 11.076 4.474 8.593 1.00 43.63 163 ASP D N 1
ATOM 5214 C CA . ASP D 1 163 ? 10.990 3.631 9.783 1.00 42.73 163 ASP D CA 1
ATOM 5215 C C . ASP D 1 163 ? 12.164 3.807 10.738 1.00 41.90 163 ASP D C 1
ATOM 5216 O O . ASP D 1 163 ? 13.050 4.639 10.520 1.00 39.95 163 ASP D O 1
ATOM 5221 N N . ASP D 1 164 ? 12.152 3.003 11.798 1.00 40.35 164 ASP D N 1
ATOM 5222 C CA . ASP D 1 164 ? 13.215 2.993 12.799 1.00 39.80 164 ASP D CA 1
ATOM 5223 C C . ASP D 1 164 ? 13.546 1.530 13.091 1.00 38.44 164 ASP D C 1
ATOM 5224 O O . ASP D 1 164 ? 13.762 1.138 14.238 1.00 36.49 164 ASP D O 1
ATOM 5229 N N . ASP D 1 165 ? 13.574 0.720 12.041 1.00 38.23 165 ASP D N 1
ATOM 5230 C CA . ASP D 1 165 ? 13.862 -0.692 12.214 1.00 40.33 165 ASP D CA 1
ATOM 5231 C C . ASP D 1 165 ? 15.333 -0.959 12.503 1.00 42.00 165 ASP D C 1
ATOM 5232 O O . ASP D 1 165 ? 15.665 -1.906 13.212 1.00 42.33 165 ASP D O 1
ATOM 5237 N N . SER D 1 166 ? 16.212 -0.119 11.966 1.00 43.47 166 SER D N 1
ATOM 5238 C CA . SER D 1 166 ? 17.646 -0.268 12.203 1.00 41.94 166 SER D CA 1
ATOM 5239 C C . SER D 1 166 ? 18.299 1.106 12.190 1.00 41.58 166 SER D C 1
ATOM 5240 O O . SER D 1 166 ? 17.734 2.062 11.664 1.00 38.48 166 SER D O 1
ATOM 5243 N N . ASP D 1 167 ? 19.491 1.186 12.777 1.00 41.17 167 ASP D N 1
ATOM 5244 C CA . ASP D 1 167 ? 20.249 2.429 12.858 1.00 41.04 167 ASP D CA 1
ATOM 5245 C C . ASP D 1 167 ? 20.821 2.842 11.507 1.00 40.75 167 ASP D C 1
ATOM 5246 O O . ASP D 1 167 ? 21.206 3.997 11.317 1.00 41.39 167 ASP D O 1
ATOM 5251 N N . GLU D 1 168 ? 20.863 1.899 10.573 1.00 40.11 168 GLU D N 1
ATOM 5252 C CA . GLU D 1 168 ? 21.421 2.142 9.247 1.00 40.29 168 GLU D CA 1
ATOM 5253 C C . GLU D 1 168 ? 21.108 3.509 8.636 1.00 41.14 168 GLU D C 1
ATOM 5254 O O . GLU D 1 168 ? 22.013 4.214 8.193 1.00 42.60 168 GLU D O 1
ATOM 5260 N N . ASN D 1 169 ? 19.832 3.882 8.607 1.00 41.51 169 ASN D N 1
ATOM 5261 C CA . ASN D 1 169 ? 19.425 5.158 8.016 1.00 42.49 169 ASN D CA 1
ATOM 5262 C C . ASN D 1 169 ? 19.451 6.337 8.985 1.00 41.51 169 ASN D C 1
ATOM 5263 O O . ASN D 1 169 ? 19.291 7.481 8.570 1.00 41.56 169 ASN D O 1
ATOM 5268 N N . ALA D 1 170 ? 19.645 6.062 10.269 1.00 39.73 170 ALA D N 1
ATOM 5269 C CA . ALA D 1 170 ? 19.655 7.122 11.265 1.00 39.14 170 ALA D CA 1
ATOM 5270 C C . ALA D 1 170 ? 20.860 8.053 11.139 1.00 37.38 170 ALA D C 1
ATOM 5271 O O . ALA D 1 170 ? 21.954 7.627 10.763 1.00 37.97 170 ALA D O 1
ATOM 5273 N N . PHE D 1 171 ? 20.630 9.332 11.430 1.00 35.89 171 PHE D N 1
ATOM 5274 C CA . PHE D 1 171 ? 21.673 10.356 11.399 1.00 34.32 171 PHE D CA 1
ATOM 5275 C C . PHE D 1 171 ? 22.154 10.410 12.844 1.00 33.67 171 PHE D C 1
ATOM 5276 O O . PHE D 1 171 ? 21.468 10.953 13.713 1.00 34.85 171 PHE D O 1
ATOM 5284 N N . PRO D 1 172 ? 23.331 9.837 13.127 1.00 32.61 172 PRO D N 1
ATOM 5285 C CA . PRO D 1 172 ? 23.871 9.826 14.487 1.00 33.74 172 PRO D CA 1
ATOM 5286 C C . PRO D 1 172 ? 24.282 11.214 14.969 1.00 33.72 172 PRO D C 1
ATOM 5287 O O . PRO D 1 172 ? 24.897 11.979 14.230 1.00 34.43 172 PRO D O 1
ATOM 5291 N N . ILE D 1 173 ? 23.931 11.526 16.211 1.00 33.57 173 ILE D N 1
ATOM 5292 C CA . ILE D 1 173 ? 24.234 12.823 16.788 1.00 34.08 173 ILE D CA 1
ATOM 5293 C C . ILE D 1 173 ? 24.715 12.732 18.227 1.00 36.42 173 ILE D C 1
ATOM 5294 O O . ILE D 1 173 ? 24.475 11.745 18.928 1.00 37.42 173 ILE D O 1
ATOM 5299 N N . LYS D 1 174 ? 25.387 13.790 18.661 1.00 36.84 174 LYS D N 1
ATOM 5300 C CA . LYS D 1 174 ? 25.900 13.884 20.016 1.00 37.26 174 LYS D CA 1
ATOM 5301 C C . LYS D 1 174 ? 25.508 15.262 20.502 1.00 36.12 174 LYS D C 1
ATOM 5302 O O . LYS D 1 174 ? 25.298 16.170 19.698 1.00 35.84 174 LYS D O 1
ATOM 5308 N N . PHE D 1 175 ? 25.395 15.417 21.811 1.00 35.16 175 PHE D N 1
ATOM 5309 C CA . PHE D 1 175 ? 25.041 16.702 22.381 1.00 35.74 175 PHE D CA 1
ATOM 5310 C C . PHE D 1 175 ? 26.253 17.258 23.094 1.00 37.02 175 PHE D C 1
ATOM 5311 O O . PHE D 1 175 ? 26.778 16.632 24.013 1.00 37.18 175 PHE D O 1
ATOM 5319 N N . ARG D 1 176 ? 26.715 18.423 22.659 1.00 34.32 176 ARG D N 1
ATOM 5320 C CA . ARG D 1 176 ? 27.859 19.041 23.300 1.00 35.15 176 ARG D CA 1
ATOM 5321 C C . ARG D 1 176 ? 27.388 20.248 24.096 1.00 33.64 176 ARG D C 1
ATOM 5322 O O . ARG D 1 176 ? 26.793 21.182 23.557 1.00 32.43 176 ARG D O 1
ATOM 5330 N N . GLU D 1 177 ? 27.644 20.211 25.393 1.00 33.42 177 GLU D N 1
ATOM 5331 C CA . GLU D 1 177 ? 27.250 21.298 26.259 1.00 34.81 177 GLU D CA 1
ATOM 5332 C C . GLU D 1 177 ? 27.891 22.610 25.847 1.00 35.44 177 GLU D C 1
ATOM 5333 O O . GLU D 1 177 ? 29.069 22.677 25.508 1.00 33.22 177 GLU D O 1
ATOM 5339 N N . VAL D 1 178 ? 27.080 23.655 25.868 1.00 37.76 178 VAL D N 1
ATOM 5340 C CA . VAL D 1 178 ? 27.541 24.997 25.558 1.00 42.12 178 VAL D CA 1
ATOM 5341 C C . VAL D 1 178 ? 27.593 25.637 26.933 1.00 45.98 178 VAL D C 1
ATOM 5342 O O . VAL D 1 178 ? 26.647 25.505 27.690 1.00 48.50 178 VAL D O 1
ATOM 5346 N N . ASP D 1 179 ? 28.679 26.309 27.283 1.00 50.55 179 ASP D N 1
ATOM 5347 C CA . ASP D 1 179 ? 28.726 26.903 28.609 1.00 54.53 179 ASP D CA 1
ATOM 5348 C C . ASP D 1 179 ? 28.289 28.370 28.716 1.00 56.26 179 ASP D C 1
ATOM 5349 O O . ASP D 1 179 ? 27.250 28.738 28.188 1.00 55.86 179 ASP D O 1
#

Organism: Lepidium virginicum (NCBI:txid59292)

Secondary structure (DSSP, 8-state):
----B-B-TTSPBPBTT--EEEEESS-SSS--EEEE-SSSS-SSS-EEEE-SSTT-----EEEE-TT--SSSB-BTTS-BEEEE--S--SSSS-SB-EE-SSSTT-BEES---TTSGGG-BEEEE-SSSTT-EEEEEESSSSEEEEEEEE-SSSEEEEE------EEEEE--/-PBPB-TTSPBPBTT--EEEEE-SS-SS--EEEE-SSSS-SSS-EEEE--STT----EEEEE-S-SSBTBB-BTTS-BEEEE--S--SSSS-SB-EE-SSSSS-BEES---TTSGGG-BEEEE-TTSSS-EEEE----PBEEEEE-SSSEEEEE-SS--STTS---EEEEE--/--PBPB-TTSPBPBTT--EEEEESS-SSS--EEEE-SBTTBSSS-EEEE--STT-----EEEE-SSS-STTB-BTTSEEEEEE--S--SSSS-SB-EE-TTSSS-BEES---TTSTTSEEEEEE-SSSTT-EEEEEESSS-EEEEEEEEETTEEEEEE-S--SSSTT---EEEEE--/---B-B-TTSPBPBTT-EEEEEESS--SS--EEEE-SBTTBSSS-EEEE-SSTT-----EEEE-SSSSSTTB-BSSS-BEEEE--S--SSSS-SEEEE-SS-TT-BEEEEE-SSSGGG-BEEEE-SSSTT-EEEEEESSS-EEEEEEEEETTEEEEEE-S--S-GGG---EEEEE--

Radius of gyration: 29.15 Å; Cα contacts (8 Å, |Δi|>4): 1960; chains: 4; bounding box: 84×68×80 Å